Protein AF-A0A6G0ZCC1-F1 (afdb_monomer_lite)

Structure (mmCIF, N/CA/C/O backbone):
data_AF-A0A6G0ZCC1-F1
#
_entry.id   AF-A0A6G0ZCC1-F1
#
loop_
_atom_site.group_PDB
_atom_site.id
_atom_site.type_symbol
_atom_site.label_atom_id
_atom_site.label_alt_id
_atom_site.label_comp_id
_atom_site.label_asym_id
_atom_site.label_entity_id
_atom_site.label_seq_id
_atom_site.pdbx_PDB_ins_code
_atom_site.Cartn_x
_atom_site.Cartn_y
_atom_site.Cartn_z
_atom_site.occupancy
_atom_site.B_iso_or_equiv
_atom_site.auth_seq_id
_atom_site.auth_comp_id
_atom_site.auth_asym_id
_atom_site.auth_atom_id
_atom_site.pdbx_PDB_model_num
ATOM 1 N N . MET A 1 1 ? -29.326 -43.476 -14.432 1.00 36.69 1 MET A N 1
ATOM 2 C CA . MET A 1 1 ? -28.534 -44.103 -15.515 1.00 36.69 1 MET A CA 1
ATOM 3 C C . MET A 1 1 ? -27.722 -42.989 -16.166 1.00 36.69 1 MET A C 1
ATOM 5 O O . MET A 1 1 ? -28.328 -42.115 -16.756 1.00 36.69 1 MET A O 1
ATOM 9 N N . VAL A 1 2 ? -26.488 -42.733 -15.721 1.00 32.97 2 VAL A N 1
ATOM 10 C CA . VAL A 1 2 ? -25.221 -43.421 -16.076 1.00 32.97 2 VAL A CA 1
ATOM 11 C C . VAL A 1 2 ? -24.648 -42.893 -17.404 1.00 32.97 2 VAL A C 1
ATOM 13 O O . VAL A 1 2 ? -25.210 -43.202 -18.443 1.00 32.97 2 VAL A O 1
ATOM 16 N N . PHE A 1 3 ? -23.557 -42.111 -17.269 1.00 34.09 3 PHE A N 1
ATOM 17 C CA . PHE A 1 3 ? -22.310 -41.973 -18.068 1.00 34.09 3 PHE A CA 1
ATOM 18 C C . PHE A 1 3 ? -22.390 -41.938 -19.615 1.00 34.09 3 PHE A C 1
ATOM 20 O O . PHE A 1 3 ? -23.162 -42.658 -20.222 1.00 34.09 3 PHE A O 1
ATOM 27 N N . VAL A 1 4 ? -21.617 -41.126 -20.353 1.00 40.16 4 VAL A N 1
ATOM 28 C CA . VAL A 1 4 ? -20.136 -41.061 -20.490 1.00 40.16 4 VAL A CA 1
ATOM 29 C C . VAL A 1 4 ? -19.809 -39.694 -21.147 1.00 40.16 4 VAL A C 1
ATOM 31 O O . VAL A 1 4 ? -20.404 -39.369 -22.165 1.00 40.16 4 VAL A O 1
ATOM 34 N N . GLN A 1 5 ? -19.069 -38.735 -20.577 1.00 38.88 5 GLN A N 1
ATOM 35 C CA . GLN A 1 5 ? -17.639 -38.642 -20.228 1.00 38.88 5 GLN A CA 1
ATOM 36 C C . GLN A 1 5 ? -16.660 -38.629 -21.425 1.00 38.88 5 GLN A C 1
ATOM 38 O O . GLN A 1 5 ? -16.124 -39.655 -21.826 1.00 38.88 5 GLN A O 1
ATOM 43 N N . GLY A 1 6 ? -16.362 -37.429 -21.939 1.00 37.84 6 GLY A N 1
ATOM 44 C CA . GLY A 1 6 ? -15.179 -37.138 -22.757 1.00 37.84 6 GLY A CA 1
ATOM 45 C C . GLY A 1 6 ? -14.137 -36.386 -21.926 1.00 37.84 6 GLY A C 1
ATOM 46 O O . GLY A 1 6 ? -14.188 -35.165 -21.823 1.00 37.84 6 GLY A O 1
ATOM 47 N N . ASN A 1 7 ? -13.217 -37.119 -21.295 1.00 37.25 7 ASN A N 1
ATOM 48 C CA . ASN A 1 7 ? -12.121 -36.566 -20.497 1.00 37.25 7 ASN A CA 1
ATOM 49 C C . ASN A 1 7 ? -10.960 -36.108 -21.401 1.00 37.25 7 ASN A C 1
ATOM 51 O O . ASN A 1 7 ? -10.236 -36.948 -21.932 1.00 37.25 7 ASN A O 1
ATOM 55 N N . SER A 1 8 ? -10.684 -34.804 -21.477 1.00 40.94 8 SER A N 1
ATOM 56 C CA . SER A 1 8 ? -9.3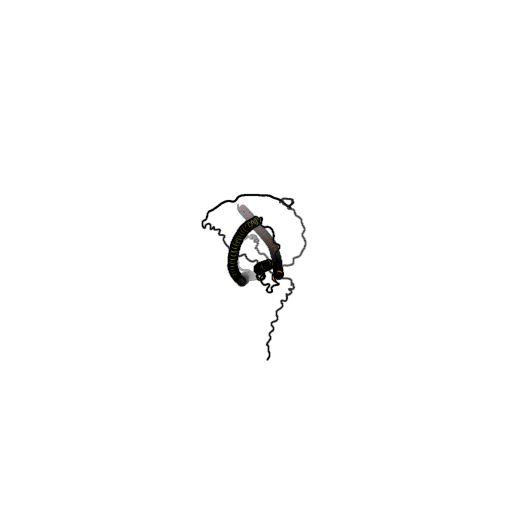43 -34.300 -21.808 1.00 40.94 8 SER A CA 1
ATOM 57 C C . SER A 1 8 ? -8.658 -33.836 -20.523 1.00 40.94 8 SER A C 1
ATOM 59 O O . SER A 1 8 ? -8.844 -32.714 -20.057 1.00 40.94 8 SER A O 1
ATOM 61 N N . VAL A 1 9 ? -7.890 -34.745 -19.924 1.00 36.66 9 VAL A N 1
ATOM 62 C CA . VAL A 1 9 ? -7.057 -34.499 -18.741 1.00 36.66 9 VAL A CA 1
ATOM 63 C C . VAL A 1 9 ? -5.915 -33.552 -19.122 1.00 36.66 9 VAL A C 1
ATOM 65 O O . VAL A 1 9 ? -4.957 -33.962 -19.778 1.00 36.66 9 VAL A O 1
ATOM 68 N N . ILE A 1 10 ? -5.990 -32.289 -18.699 1.00 43.06 10 ILE A N 1
ATOM 69 C CA . ILE A 1 10 ? -4.841 -31.377 -18.717 1.00 43.06 10 ILE A CA 1
ATOM 70 C C . ILE A 1 10 ? -3.945 -31.773 -17.543 1.00 43.06 10 ILE A C 1
ATOM 72 O O . ILE A 1 10 ? -4.284 -31.564 -16.380 1.00 43.06 10 ILE A O 1
ATOM 76 N N . ARG A 1 11 ? -2.803 -32.398 -17.842 1.00 43.38 11 ARG A N 1
ATOM 77 C CA . ARG A 1 11 ? -1.767 -32.673 -16.840 1.00 43.38 11 ARG A CA 1
ATOM 78 C C . ARG A 1 11 ? -1.099 -31.355 -16.420 1.00 43.38 11 ARG A C 1
ATOM 80 O O . ARG A 1 11 ? -0.776 -30.558 -17.303 1.00 43.38 11 ARG A O 1
ATOM 87 N N . PRO A 1 12 ? -0.813 -31.133 -15.126 1.00 39.22 12 PRO A N 1
ATOM 88 C CA . PRO A 1 12 ? 0.023 -30.017 -14.708 1.00 39.22 12 PRO A CA 1
ATOM 89 C C . PRO A 1 12 ? 1.445 -30.213 -15.252 1.00 39.22 12 PRO A C 1
ATOM 91 O O . PRO A 1 12 ? 2.075 -31.252 -15.050 1.00 39.22 12 PRO A O 1
ATOM 94 N N . VAL A 1 13 ? 1.939 -29.215 -15.985 1.00 39.09 13 VAL A N 1
ATOM 95 C CA . VAL A 1 13 ? 3.307 -29.185 -16.510 1.00 39.09 13 VAL A CA 1
ATOM 96 C C . VAL A 1 13 ? 4.256 -28.961 -15.336 1.00 39.09 13 VAL A C 1
ATOM 98 O O . VAL A 1 13 ? 4.352 -27.863 -14.795 1.00 39.09 13 VAL A O 1
ATOM 101 N N . ALA A 1 14 ? 4.950 -30.021 -14.926 1.00 37.03 14 ALA A N 1
ATOM 102 C CA . ALA A 1 14 ? 6.052 -29.926 -13.983 1.00 37.03 14 ALA A CA 1
ATOM 103 C C . ALA A 1 14 ? 7.188 -29.091 -14.598 1.00 37.03 14 ALA A C 1
ATOM 105 O O . ALA A 1 14 ? 7.682 -29.396 -15.688 1.00 37.03 14 ALA A O 1
ATOM 106 N N . PHE A 1 15 ? 7.615 -28.048 -13.885 1.00 35.62 15 PHE A N 1
ATOM 107 C CA . PHE A 1 15 ? 8.824 -27.294 -14.200 1.00 35.62 15 PHE A CA 1
ATOM 108 C C . PHE A 1 15 ? 10.036 -28.229 -14.115 1.00 35.62 15 PHE A C 1
ATOM 110 O O . PHE A 1 15 ? 10.403 -28.706 -13.043 1.00 35.62 15 PHE A O 1
ATOM 117 N N . LYS A 1 16 ? 10.664 -28.490 -15.260 1.00 42.44 16 LYS A N 1
ATOM 118 C CA . LYS A 1 16 ? 11.960 -29.164 -15.347 1.00 42.44 16 LYS A CA 1
ATOM 119 C C . LYS A 1 16 ? 13.035 -28.068 -15.356 1.00 42.44 16 LYS A C 1
ATOM 121 O O . LYS A 1 16 ? 13.034 -27.272 -16.295 1.00 42.44 16 LYS A O 1
ATOM 126 N N . PRO A 1 17 ? 13.941 -27.976 -14.366 1.00 37.34 17 PRO A N 1
ATOM 127 C CA . PRO A 1 17 ? 15.062 -27.054 -14.461 1.00 37.34 17 PRO A CA 1
ATOM 128 C C . PRO A 1 17 ? 15.995 -27.569 -15.559 1.00 37.34 17 PRO A C 1
ATOM 130 O O . PRO A 1 17 ? 16.597 -28.638 -15.448 1.00 37.34 17 PRO A O 1
ATOM 133 N N . GLY A 1 18 ? 16.063 -26.834 -16.667 1.00 34.03 18 GLY A N 1
ATOM 134 C CA . GLY A 1 18 ? 17.024 -27.096 -17.726 1.00 34.03 18 GLY A CA 1
ATOM 135 C C . GLY A 1 18 ? 18.437 -26.901 -17.189 1.00 34.03 18 GLY A C 1
ATOM 136 O O . GLY A 1 18 ? 18.835 -25.789 -16.857 1.00 34.03 18 GLY A O 1
ATOM 137 N N . SER A 1 19 ? 19.193 -27.993 -17.111 1.00 37.75 19 SER A N 1
ATOM 138 C CA . SER A 1 19 ? 20.644 -27.971 -16.951 1.00 37.75 19 SER A CA 1
ATOM 139 C C . SER A 1 19 ? 21.252 -27.272 -18.171 1.00 37.75 19 SER A C 1
ATOM 141 O O . SER A 1 19 ? 21.326 -27.846 -19.258 1.00 37.75 19 SER A O 1
ATOM 143 N N . MET A 1 20 ? 21.646 -26.007 -18.015 1.00 34.62 20 MET A N 1
ATOM 144 C CA . MET A 1 20 ? 22.460 -25.310 -19.008 1.00 34.62 20 MET A CA 1
ATOM 145 C C . MET A 1 20 ? 23.905 -25.761 -18.826 1.00 34.62 20 MET A C 1
ATOM 147 O O . MET A 1 20 ? 24.604 -25.344 -17.904 1.00 34.62 20 MET A O 1
ATOM 151 N N . ARG A 1 21 ? 24.332 -26.661 -19.715 1.00 35.47 21 ARG A N 1
ATOM 152 C CA . ARG A 1 21 ? 25.743 -26.946 -19.955 1.00 35.47 21 ARG A CA 1
ATOM 153 C C . ARG A 1 21 ? 26.418 -25.669 -20.447 1.00 35.47 21 ARG A C 1
ATOM 155 O O . ARG A 1 21 ? 25.948 -25.049 -21.398 1.00 35.47 21 ARG A O 1
ATOM 162 N N . PHE A 1 22 ? 27.522 -25.314 -19.802 1.00 36.75 22 PHE A N 1
ATOM 163 C CA . PHE A 1 22 ? 28.478 -24.348 -20.317 1.00 36.75 22 PHE A CA 1
ATOM 164 C C . PHE A 1 22 ? 29.016 -24.851 -21.659 1.00 36.75 22 PHE A C 1
ATOM 166 O O . PHE A 1 22 ? 29.606 -25.929 -21.727 1.00 36.75 22 PHE A O 1
ATOM 173 N N . THR A 1 23 ? 28.823 -24.064 -22.713 1.00 35.59 23 THR A N 1
ATOM 174 C CA . THR A 1 23 ? 29.681 -24.113 -23.894 1.00 35.59 23 THR A CA 1
ATOM 175 C C . THR A 1 23 ? 30.384 -22.778 -24.022 1.00 35.59 23 THR A C 1
ATOM 177 O O . THR A 1 23 ? 29.764 -21.716 -24.005 1.00 35.59 23 THR A O 1
ATOM 180 N N . ASP A 1 24 ? 31.694 -22.918 -24.085 1.00 40.53 24 ASP A N 1
ATOM 181 C CA . ASP A 1 24 ? 32.744 -21.938 -24.253 1.00 40.53 24 ASP A CA 1
ATOM 182 C C . ASP A 1 24 ? 32.599 -21.112 -25.548 1.00 40.53 24 ASP A C 1
ATOM 184 O O . ASP A 1 24 ? 32.049 -21.589 -26.542 1.00 40.53 24 ASP A O 1
ATOM 188 N N . ASN A 1 25 ? 33.167 -19.905 -25.518 1.00 41.53 25 ASN A N 1
ATOM 189 C CA . ASN A 1 25 ? 33.397 -18.953 -26.616 1.00 41.53 25 ASN A CA 1
ATOM 190 C C . ASN A 1 25 ? 32.228 -18.085 -27.126 1.00 41.53 25 ASN A C 1
ATOM 192 O O . ASN A 1 25 ? 31.364 -18.510 -27.890 1.00 41.53 25 ASN A O 1
ATOM 196 N N . GLY A 1 26 ? 32.306 -16.783 -26.814 1.00 34.66 26 GLY A N 1
ATOM 197 C CA . GLY A 1 26 ? 31.593 -15.735 -27.549 1.00 34.66 26 GLY A CA 1
ATOM 198 C C . GLY A 1 26 ? 31.376 -14.454 -26.749 1.00 34.66 26 GLY A C 1
ATOM 199 O O . GLY A 1 26 ? 30.344 -14.288 -26.103 1.00 34.66 26 GLY A O 1
ATOM 200 N N . GLU A 1 27 ? 32.332 -13.529 -26.825 1.00 42.31 27 GLU A N 1
ATOM 201 C CA . GLU A 1 27 ? 32.237 -12.174 -26.281 1.00 42.31 27 GLU A CA 1
ATOM 202 C C . GLU A 1 27 ? 30.943 -11.467 -26.730 1.00 42.31 27 GLU A C 1
ATOM 204 O O . GLU A 1 27 ? 30.694 -11.261 -27.920 1.00 42.31 27 GLU A O 1
ATOM 209 N N . ARG A 1 28 ? 30.113 -11.039 -25.772 1.00 36.00 28 ARG A N 1
ATOM 210 C CA . ARG A 1 28 ? 29.066 -10.035 -26.000 1.00 36.00 28 ARG A CA 1
ATOM 211 C C . ARG A 1 28 ? 29.305 -8.851 -25.080 1.00 36.00 28 ARG A C 1
ATOM 213 O O . ARG A 1 28 ? 29.032 -8.908 -23.885 1.00 36.00 28 ARG A O 1
ATOM 220 N N . TYR A 1 29 ? 29.788 -7.766 -25.676 1.00 40.59 29 TYR A N 1
ATOM 221 C CA . TYR A 1 29 ? 29.798 -6.436 -25.081 1.00 40.59 29 TYR A CA 1
ATOM 222 C C . TYR A 1 29 ? 28.365 -6.021 -24.718 1.00 40.59 29 TYR A C 1
ATOM 224 O O . TYR A 1 29 ? 27.527 -5.785 -25.590 1.00 40.59 29 TYR A O 1
ATOM 232 N N . GLY A 1 30 ? 28.087 -5.965 -23.416 1.00 37.31 30 GLY A N 1
ATOM 233 C CA . GLY A 1 30 ? 26.862 -5.406 -22.860 1.00 37.31 30 GLY A CA 1
ATOM 234 C C . GLY A 1 30 ? 26.875 -3.884 -22.968 1.00 37.31 30 GLY A C 1
ATOM 235 O O . GLY A 1 30 ? 27.805 -3.222 -22.512 1.00 37.31 30 GLY A O 1
ATOM 236 N N . SER A 1 31 ? 25.839 -3.345 -23.600 1.00 36.84 31 SER A N 1
ATOM 237 C CA . SER A 1 31 ? 25.557 -1.918 -23.687 1.00 36.84 31 SER A CA 1
ATOM 238 C C . SER A 1 31 ? 25.268 -1.337 -22.300 1.00 36.84 31 SER A C 1
ATOM 240 O O . SER A 1 31 ? 24.482 -1.886 -21.531 1.00 36.84 31 SER A O 1
ATOM 242 N N . THR A 1 32 ? 25.902 -0.210 -21.995 1.00 44.66 32 THR A N 1
ATOM 243 C CA . THR A 1 32 ? 25.589 0.663 -20.860 1.00 44.66 32 THR A CA 1
ATOM 244 C C . THR A 1 32 ? 24.173 1.243 -20.997 1.00 44.66 32 THR A C 1
ATOM 246 O O . THR A 1 32 ? 23.803 1.659 -22.098 1.00 44.66 32 THR A O 1
ATOM 249 N N . PRO A 1 33 ? 23.367 1.340 -19.921 1.00 42.78 33 PRO A N 1
ATOM 250 C CA . PRO A 1 33 ? 22.161 2.148 -19.951 1.00 42.78 33 PRO A CA 1
ATOM 251 C C . PRO A 1 33 ? 22.512 3.615 -19.669 1.00 42.78 33 PRO A C 1
ATOM 253 O O . PRO A 1 33 ? 23.200 3.952 -18.706 1.00 42.78 33 PRO A O 1
ATOM 256 N N . ILE A 1 34 ? 22.037 4.480 -20.559 1.00 36.16 34 ILE A N 1
ATOM 257 C CA . ILE A 1 34 ? 22.108 5.939 -20.492 1.00 36.16 34 ILE A CA 1
ATOM 258 C C . ILE A 1 34 ? 21.170 6.418 -19.373 1.00 36.16 34 ILE A C 1
ATOM 260 O O . ILE A 1 34 ? 19.971 6.154 -19.424 1.00 36.16 34 ILE A O 1
ATOM 264 N N . LEU A 1 35 ? 21.704 7.141 -18.381 1.00 34.25 35 LEU A N 1
ATOM 265 C CA . LEU A 1 35 ? 20.899 7.878 -17.406 1.00 34.25 35 LEU A CA 1
ATOM 266 C C . LEU A 1 35 ? 20.142 9.007 -18.118 1.00 34.25 35 LEU A C 1
ATOM 268 O O . LEU A 1 35 ? 20.739 9.993 -18.555 1.00 34.25 35 LEU A O 1
ATOM 272 N N . ALA A 1 36 ? 18.818 8.891 -18.189 1.00 35.12 36 ALA A N 1
ATOM 273 C CA . ALA A 1 36 ? 17.953 10.025 -18.464 1.00 35.12 36 ALA A CA 1
ATOM 274 C C . ALA A 1 36 ? 17.905 10.933 -17.222 1.00 35.12 36 ALA A C 1
ATOM 276 O O . ALA A 1 36 ? 17.510 10.518 -16.133 1.00 35.12 36 ALA A O 1
ATOM 277 N N . ARG A 1 37 ? 18.324 12.189 -17.399 1.00 36.38 37 ARG A N 1
ATOM 278 C CA . ARG A 1 37 ? 18.086 13.293 -16.464 1.00 36.38 37 ARG A CA 1
ATOM 279 C C . ARG A 1 37 ? 16.576 13.501 -16.302 1.00 36.38 37 ARG A C 1
ATOM 281 O O . ARG A 1 37 ? 15.920 13.880 -17.268 1.00 36.38 37 ARG A O 1
ATOM 288 N N . SER A 1 38 ? 16.057 13.338 -15.087 1.00 29.05 38 SER A N 1
ATOM 289 C CA . SER A 1 38 ? 14.797 13.961 -14.674 1.00 29.05 38 SER A CA 1
ATOM 290 C C . SER A 1 38 ? 15.121 15.123 -13.743 1.00 29.05 38 SER A C 1
ATOM 292 O O . SER A 1 38 ? 15.671 14.951 -12.656 1.00 29.05 38 SER A O 1
ATOM 294 N N . SER A 1 39 ? 14.840 16.323 -14.232 1.00 40.25 39 SER A N 1
ATOM 295 C CA . SER A 1 39 ? 14.983 17.585 -13.524 1.00 40.25 39 SER A CA 1
ATOM 296 C C . SER A 1 39 ? 13.724 17.806 -12.684 1.00 40.25 39 SER A C 1
ATOM 298 O O . SER A 1 39 ? 12.726 18.280 -13.220 1.00 40.25 39 SER A O 1
ATOM 300 N N . HIS A 1 40 ? 13.752 17.512 -11.382 1.00 36.31 40 HIS A N 1
ATOM 301 C CA . HIS A 1 40 ? 12.754 18.056 -10.458 1.00 36.31 40 HIS A CA 1
ATOM 302 C C . HIS A 1 40 ? 13.412 19.001 -9.455 1.00 36.31 40 HIS A C 1
ATOM 304 O O . HIS A 1 40 ? 14.299 18.657 -8.681 1.00 36.31 40 HIS A O 1
ATOM 310 N N . ARG A 1 41 ? 12.981 20.249 -9.594 1.00 35.94 41 ARG A N 1
ATOM 311 C CA . ARG A 1 41 ? 13.422 21.472 -8.943 1.00 35.94 41 ARG A CA 1
ATOM 312 C C . ARG A 1 41 ? 12.873 21.501 -7.514 1.00 35.94 41 ARG A C 1
ATOM 314 O O . ARG A 1 41 ? 11.674 21.323 -7.321 1.00 35.94 41 ARG A O 1
ATOM 321 N N . HIS A 1 42 ? 13.739 21.752 -6.538 1.00 35.53 42 HIS A N 1
ATOM 322 C CA . HIS A 1 42 ? 13.348 22.067 -5.167 1.00 35.53 42 HIS A CA 1
ATOM 323 C C . HIS A 1 42 ? 12.593 23.403 -5.134 1.00 35.53 42 HIS A C 1
ATOM 325 O O . HIS A 1 42 ? 13.093 24.404 -5.651 1.00 35.53 42 HIS A O 1
ATOM 331 N N . LEU A 1 43 ? 11.420 23.429 -4.503 1.00 34.66 43 LEU A N 1
ATOM 332 C CA . LEU A 1 43 ? 10.793 24.654 -4.017 1.00 34.66 43 LEU A CA 1
ATOM 333 C C . LEU A 1 43 ? 10.480 24.470 -2.533 1.00 34.66 43 LEU A C 1
ATOM 335 O O . LEU A 1 43 ? 9.645 23.659 -2.148 1.00 34.66 43 LEU A O 1
ATOM 339 N N . TYR A 1 44 ? 11.224 25.218 -1.724 1.00 35.81 44 TYR A N 1
ATOM 340 C CA . TYR A 1 44 ? 10.915 25.547 -0.341 1.00 35.81 44 TYR A CA 1
ATOM 341 C C . TYR A 1 44 ? 9.877 26.681 -0.350 1.00 35.81 44 TYR A C 1
ATOM 343 O O . TYR A 1 44 ? 10.037 27.652 -1.088 1.00 35.81 44 TYR A O 1
ATOM 351 N N . GLY A 1 45 ? 8.846 26.571 0.481 1.00 28.89 45 GLY A N 1
ATOM 352 C CA . GLY A 1 45 ? 7.846 27.610 0.748 1.00 28.89 45 GLY A CA 1
ATOM 353 C C . GLY A 1 45 ? 6.870 27.047 1.777 1.00 28.89 45 GLY A C 1
ATOM 354 O O . GLY A 1 45 ? 6.045 26.214 1.440 1.00 28.89 45 GLY A O 1
ATOM 355 N N . SER A 1 46 ? 7.144 27.206 3.070 1.00 30.56 46 SER A N 1
ATOM 356 C CA . SER A 1 46 ? 6.710 28.351 3.881 1.00 30.56 46 SER A CA 1
ATOM 357 C C . SER A 1 46 ? 5.199 28.564 3.814 1.00 30.56 46 SER A C 1
ATOM 359 O O . SER A 1 46 ? 4.703 29.277 2.946 1.00 30.56 46 SER A O 1
ATOM 361 N N . THR A 1 47 ? 4.485 27.982 4.774 1.00 32.06 47 THR A N 1
ATOM 362 C CA . THR A 1 47 ? 3.185 28.485 5.218 1.00 32.06 47 THR A CA 1
ATOM 363 C C . THR A 1 47 ? 3.195 28.496 6.736 1.00 32.06 47 THR A C 1
ATOM 365 O O . THR A 1 47 ? 3.171 27.446 7.376 1.00 32.06 47 THR A O 1
ATOM 368 N N . ASN A 1 48 ? 3.271 29.703 7.282 1.00 32.66 48 ASN A N 1
ATOM 369 C CA . ASN A 1 48 ? 2.973 30.001 8.668 1.00 32.66 48 ASN A CA 1
ATOM 370 C C . ASN A 1 48 ? 1.579 30.648 8.722 1.00 32.66 48 ASN A C 1
ATOM 372 O O . ASN A 1 48 ? 1.224 31.416 7.832 1.00 32.66 48 ASN A O 1
ATOM 376 N N . GLU A 1 49 ? 0.885 30.356 9.822 1.00 31.75 49 GLU A N 1
ATOM 377 C CA . GLU A 1 49 ? -0.283 31.038 10.401 1.00 31.75 49 GLU A CA 1
ATOM 378 C C . GLU A 1 49 ? -1.704 30.646 9.952 1.00 31.75 49 GLU A C 1
ATOM 380 O O . GLU A 1 49 ? -2.241 31.103 8.948 1.00 31.75 49 GLU A O 1
ATOM 385 N N . LEU A 1 50 ? -2.376 29.920 10.856 1.00 33.88 50 LEU A N 1
ATOM 386 C CA . LEU A 1 50 ? -3.700 30.303 11.346 1.00 33.88 50 LEU A CA 1
ATOM 387 C C . LEU A 1 50 ? -3.644 30.491 12.873 1.00 33.88 50 LEU A C 1
ATOM 389 O O . LEU A 1 50 ? -2.816 29.910 13.571 1.00 33.88 50 LEU A O 1
ATOM 393 N N . HIS A 1 51 ? -4.496 31.394 13.337 1.00 32.25 51 HIS A N 1
ATOM 394 C CA . HIS A 1 51 ? -4.388 32.213 14.538 1.00 32.25 51 HIS A CA 1
ATOM 395 C C . HIS A 1 51 ? -5.030 31.573 15.793 1.00 32.25 51 HIS A C 1
ATOM 397 O O . HIS A 1 51 ? -6.002 30.832 15.693 1.00 32.25 51 HIS A O 1
ATOM 403 N N . HIS A 1 52 ? -4.534 32.004 16.963 1.00 31.36 52 HIS A N 1
ATOM 404 C CA . HIS A 1 52 ? -5.174 32.046 18.294 1.00 31.36 52 HIS A CA 1
ATOM 405 C C . HIS A 1 52 ? -5.424 30.749 19.098 1.00 31.36 52 HIS A C 1
ATOM 407 O O . HIS A 1 52 ? -6.374 30.017 18.860 1.00 31.36 52 HIS A O 1
ATOM 413 N N . GLN A 1 53 ? -4.742 30.607 20.244 1.00 29.83 53 GLN A N 1
ATOM 414 C CA . GLN A 1 53 ? -5.262 31.105 21.532 1.00 29.83 53 GLN A CA 1
ATOM 415 C C . GLN A 1 53 ? -4.225 30.986 22.661 1.00 29.83 53 GLN A C 1
ATOM 417 O O . GLN A 1 53 ? -3.507 30.003 22.811 1.00 29.83 53 GLN A O 1
ATOM 422 N N . SER A 1 54 ? -4.160 32.047 23.460 1.00 30.98 54 SER A N 1
ATOM 423 C CA . SER A 1 54 ? -3.352 32.197 24.664 1.00 30.98 54 SER A CA 1
ATOM 424 C C . SER A 1 54 ? -3.814 31.289 25.809 1.00 30.98 54 SER A C 1
ATOM 426 O O . SER A 1 54 ? -5.011 31.260 26.090 1.00 30.98 54 SER A O 1
ATOM 428 N N . LYS A 1 55 ? -2.867 30.706 26.558 1.00 32.62 55 LYS A N 1
ATOM 429 C CA . LYS A 1 55 ? -2.687 30.870 28.023 1.00 32.62 55 LYS A CA 1
ATOM 430 C C . LYS A 1 55 ? -1.648 29.860 28.554 1.00 32.62 55 LYS A C 1
ATOM 432 O O . LYS A 1 55 ? -1.806 28.655 28.429 1.00 32.62 55 LYS A O 1
ATOM 437 N N . LYS A 1 56 ? -0.579 30.389 29.157 1.00 31.02 56 LYS A N 1
ATOM 438 C CA . LYS A 1 56 ? 0.289 29.739 30.172 1.00 31.02 56 LYS A CA 1
ATOM 439 C C . LYS A 1 56 ? -0.475 29.710 31.529 1.00 31.02 56 LYS A C 1
ATOM 441 O O . LYS A 1 56 ? -1.444 30.473 31.598 1.00 31.02 56 LYS A O 1
ATOM 446 N N . PRO A 1 57 ? -0.076 28.975 32.609 1.00 44.81 57 PRO A N 1
ATOM 447 C CA . PRO A 1 57 ? 1.320 28.765 33.048 1.00 44.81 57 PRO A CA 1
ATOM 448 C C . PRO A 1 57 ? 1.709 27.470 33.826 1.00 44.81 57 PRO A C 1
ATOM 450 O O . PRO A 1 57 ? 0.876 26.725 34.314 1.00 44.81 57 PRO A O 1
ATOM 453 N N . ASN A 1 58 ? 3.037 27.296 33.958 1.00 32.44 58 ASN A N 1
ATOM 454 C CA . ASN A 1 58 ? 3.851 26.756 35.072 1.00 32.44 58 ASN A CA 1
ATOM 455 C C . ASN A 1 58 ? 3.473 25.473 35.848 1.00 32.44 58 ASN A C 1
ATOM 457 O O . ASN A 1 58 ? 2.519 25.488 36.610 1.00 32.44 58 ASN A O 1
ATOM 461 N N . MET A 1 59 ? 4.414 24.512 35.872 1.00 34.66 59 MET A N 1
ATOM 462 C CA . MET A 1 59 ? 4.887 23.731 37.046 1.00 34.66 59 MET A CA 1
ATOM 463 C C . MET A 1 59 ? 6.339 23.272 36.744 1.00 34.66 59 MET A C 1
ATOM 465 O O . MET A 1 59 ? 6.566 22.608 35.741 1.00 34.66 59 MET A O 1
ATOM 469 N N . ILE A 1 60 ? 7.378 23.916 37.291 1.00 32.72 60 ILE A N 1
ATOM 470 C CA . ILE A 1 60 ? 8.171 23.572 38.498 1.00 32.72 60 ILE A CA 1
ATOM 471 C C . ILE A 1 60 ? 8.869 22.188 38.468 1.00 32.72 60 ILE A C 1
ATOM 473 O O . ILE A 1 60 ? 8.264 21.170 38.761 1.00 32.72 60 ILE A O 1
ATOM 477 N N . SER A 1 61 ? 10.178 22.247 38.180 1.00 28.95 61 SER A N 1
ATOM 478 C CA . SER A 1 61 ? 11.346 21.742 38.942 1.00 28.95 61 SER A CA 1
ATOM 479 C C . SER A 1 61 ? 11.498 20.275 39.389 1.00 28.95 61 SER A C 1
ATOM 481 O O . SER A 1 61 ? 10.636 19.696 40.040 1.00 28.95 61 SER A O 1
ATOM 483 N N . SER A 1 62 ? 12.776 19.863 39.296 1.00 29.36 62 SER A N 1
ATOM 484 C CA . SER A 1 62 ? 13.504 18.850 40.093 1.00 29.36 62 SER A CA 1
ATOM 485 C C . SER A 1 62 ? 13.479 17.435 39.505 1.00 29.36 62 SER A C 1
ATOM 487 O O . SER A 1 62 ? 12.443 16.949 39.095 1.00 29.36 62 SER A O 1
ATOM 489 N N . GLY A 1 63 ? 14.562 16.672 39.435 1.00 29.50 63 GLY A N 1
ATOM 490 C CA . GLY A 1 63 ? 15.918 16.823 39.938 1.00 29.50 63 GLY A CA 1
ATOM 491 C C . GLY A 1 63 ? 16.638 15.492 39.691 1.00 29.50 63 GLY A C 1
ATOM 492 O O . GLY A 1 63 ? 16.056 14.419 39.804 1.00 29.50 63 GLY A O 1
ATOM 493 N N . THR A 1 64 ? 17.889 15.603 39.277 1.00 33.00 64 THR A N 1
ATOM 494 C CA . THR A 1 64 ? 18.898 14.577 38.998 1.00 33.00 64 THR A CA 1
ATOM 495 C C . THR A 1 64 ? 19.100 13.595 40.159 1.00 33.00 64 THR A C 1
ATOM 497 O O . THR A 1 64 ? 19.069 14.058 41.288 1.00 33.00 64 THR A O 1
ATOM 500 N N . LEU A 1 65 ? 19.408 12.309 39.896 1.00 36.53 65 LEU A N 1
ATOM 501 C CA . LEU A 1 65 ? 20.465 11.507 40.565 1.00 36.53 65 LEU A CA 1
ATOM 502 C C . LEU A 1 65 ? 20.631 10.102 39.916 1.00 36.53 65 LEU A C 1
ATOM 504 O O . LEU A 1 65 ? 19.909 9.161 40.209 1.00 36.53 65 LEU A O 1
ATOM 508 N N . ASP A 1 66 ? 21.583 10.028 38.984 1.00 32.66 66 ASP A N 1
ATOM 509 C CA . ASP A 1 66 ? 22.773 9.153 38.903 1.00 32.66 66 ASP A CA 1
ATOM 510 C C . ASP A 1 66 ? 22.841 7.653 39.323 1.00 32.66 66 ASP A C 1
ATOM 512 O O . ASP A 1 66 ? 22.364 7.238 40.376 1.00 32.66 66 ASP A O 1
ATOM 516 N N . ARG A 1 67 ? 23.722 6.947 38.567 1.00 35.25 67 ARG A N 1
ATOM 517 C CA . ARG A 1 67 ? 24.418 5.634 38.756 1.00 35.25 67 ARG A CA 1
ATOM 518 C C . ARG A 1 67 ? 23.610 4.348 38.507 1.00 35.25 67 ARG A C 1
ATOM 520 O O . ARG A 1 67 ? 22.559 4.159 39.086 1.00 35.25 67 ARG A O 1
ATOM 527 N N . LYS A 1 68 ? 24.080 3.321 37.774 1.00 30.97 68 LYS A N 1
ATOM 528 C CA . LYS A 1 68 ? 25.432 2.763 37.475 1.00 30.97 68 LYS A CA 1
ATOM 529 C C . LYS A 1 68 ? 25.162 1.550 36.522 1.00 30.97 68 LYS A C 1
ATOM 531 O O . LYS A 1 68 ? 24.167 0.880 36.747 1.00 30.97 68 LYS A O 1
ATOM 536 N N . LEU A 1 69 ? 25.867 1.210 35.431 1.00 32.72 69 LEU A N 1
ATOM 537 C CA . LEU A 1 69 ? 27.203 0.588 35.271 1.00 32.72 69 LEU A CA 1
ATOM 538 C C . LEU A 1 69 ? 27.491 0.477 33.746 1.00 32.72 69 LEU A C 1
ATOM 540 O O . LEU A 1 69 ? 26.664 -0.033 33.005 1.00 32.72 69 LEU A O 1
ATOM 544 N N . ARG A 1 70 ? 28.557 1.103 33.227 1.00 35.16 70 ARG A N 1
ATOM 545 C CA . ARG A 1 70 ? 29.840 0.492 32.788 1.00 35.16 70 ARG A CA 1
ATOM 546 C C . ARG A 1 70 ? 29.762 -0.627 31.726 1.00 35.16 70 ARG A C 1
ATOM 548 O O . ARG A 1 70 ? 29.534 -1.771 32.083 1.00 35.16 70 ARG A O 1
ATOM 555 N N . SER A 1 71 ? 30.243 -0.332 30.511 1.00 29.62 71 SER A N 1
ATOM 556 C CA . SER A 1 71 ? 31.576 -0.789 30.061 1.00 29.62 71 SER A CA 1
ATOM 557 C C . SER A 1 71 ? 32.008 -0.096 28.758 1.00 29.62 71 SER A C 1
ATOM 559 O O . SER A 1 71 ? 31.469 -0.374 27.691 1.00 29.62 71 SER A O 1
ATOM 561 N N . ALA A 1 72 ? 33.018 0.767 28.834 1.00 31.42 72 ALA A N 1
ATOM 562 C CA . ALA A 1 72 ? 33.879 1.101 27.705 1.00 31.42 72 ALA A CA 1
ATOM 563 C C . ALA A 1 72 ? 35.256 1.467 28.266 1.00 31.42 72 ALA A C 1
ATOM 565 O O . ALA A 1 72 ? 35.363 2.301 29.164 1.00 31.42 72 ALA A O 1
ATOM 566 N N . SER A 1 73 ? 36.277 0.792 27.757 1.00 33.03 73 SER A N 1
ATOM 567 C CA . SER A 1 73 ? 37.696 1.056 27.982 1.00 33.03 73 SER A CA 1
ATOM 568 C C . SER A 1 73 ? 38.462 0.643 26.711 1.00 33.03 73 SER A C 1
ATOM 570 O O . SER A 1 73 ? 37.935 -0.155 25.936 1.00 33.03 73 SER A O 1
ATOM 572 N N . PRO A 1 74 ? 39.643 1.232 26.450 1.00 55.34 74 PRO A N 1
ATOM 573 C CA . PRO A 1 74 ? 39.836 2.098 25.281 1.00 55.34 74 PRO A CA 1
ATOM 574 C C . PRO A 1 74 ? 41.147 1.797 24.511 1.00 55.34 74 PRO A C 1
ATOM 576 O O . PRO A 1 74 ? 41.795 0.791 24.775 1.00 55.34 74 PRO A O 1
ATOM 579 N N . MET A 1 75 ? 41.557 2.755 23.655 1.00 33.69 75 MET A N 1
ATOM 580 C CA . MET A 1 75 ? 42.935 3.026 23.174 1.00 33.69 75 MET A CA 1
ATOM 581 C C . MET A 1 75 ? 43.408 2.189 21.952 1.00 33.69 75 MET A C 1
ATOM 583 O O . MET A 1 75 ? 43.076 1.021 21.853 1.00 33.69 75 MET A O 1
ATOM 587 N N . VAL A 1 76 ? 44.179 2.675 20.958 1.00 32.75 76 VAL A N 1
ATOM 588 C CA . VAL A 1 76 ? 44.948 3.928 20.754 1.00 32.75 76 VAL A CA 1
ATOM 589 C C . VAL A 1 76 ? 45.575 3.933 19.337 1.00 32.75 76 VAL A C 1
ATOM 591 O O . VAL A 1 76 ? 46.014 2.881 18.893 1.00 32.75 76 VAL A O 1
ATOM 594 N N . MET A 1 77 ? 45.659 5.130 18.721 1.00 32.09 77 MET A N 1
ATOM 595 C CA . MET A 1 77 ? 46.723 5.683 17.828 1.00 32.09 77 MET A CA 1
ATOM 596 C C . MET A 1 77 ? 47.017 4.997 16.465 1.00 32.09 77 MET A C 1
ATOM 598 O O . MET A 1 77 ? 46.869 3.799 16.315 1.00 32.09 77 MET A O 1
ATOM 602 N N . SER A 1 78 ? 47.452 5.663 15.385 1.00 29.78 78 SER A N 1
ATOM 603 C CA . SER A 1 78 ? 48.047 6.996 15.183 1.00 29.78 78 SER A CA 1
ATOM 604 C C . SER A 1 78 ? 48.047 7.385 13.689 1.00 29.78 78 SER A C 1
ATOM 606 O O . SER A 1 78 ? 47.948 6.553 12.794 1.00 29.78 78 SER A O 1
ATOM 608 N N . SER A 1 79 ? 48.208 8.689 13.491 1.00 31.83 79 SER A N 1
ATOM 609 C CA . SER A 1 79 ? 48.412 9.553 12.318 1.00 31.83 79 SER A CA 1
ATOM 610 C C . SER A 1 79 ? 49.490 9.194 11.261 1.00 31.83 79 SER A C 1
ATOM 612 O O . SER A 1 79 ? 50.590 8.804 11.633 1.00 31.83 79 SER A O 1
ATOM 614 N N . LEU A 1 80 ? 49.137 9.423 9.972 1.00 34.41 80 LEU A N 1
ATOM 615 C CA . LEU A 1 80 ? 49.773 10.169 8.829 1.00 34.41 80 LEU A CA 1
ATOM 616 C C . LEU A 1 80 ? 51.274 10.598 8.885 1.00 34.41 80 LEU A C 1
ATOM 618 O O . LEU A 1 80 ? 51.796 10.726 9.986 1.00 34.41 80 LEU A O 1
ATOM 622 N N . PRO A 1 81 ? 51.912 11.123 7.794 1.00 61.84 81 PRO A N 1
ATOM 623 C CA . PRO A 1 81 ? 51.801 10.945 6.317 1.00 61.84 81 PRO A CA 1
ATOM 624 C C . PRO A 1 81 ? 53.197 10.813 5.610 1.00 61.84 81 PRO A C 1
ATOM 626 O O . PRO A 1 81 ? 54.213 10.936 6.278 1.00 61.84 81 PRO A O 1
ATOM 629 N N . ALA A 1 82 ? 53.282 10.647 4.270 1.00 30.39 82 ALA A N 1
ATOM 630 C CA . ALA A 1 82 ? 54.303 11.304 3.403 1.00 30.39 82 ALA A CA 1
ATOM 631 C C . ALA A 1 82 ? 54.263 10.868 1.920 1.00 30.39 82 ALA A C 1
ATOM 633 O O . ALA A 1 82 ? 54.242 9.685 1.591 1.00 30.39 82 ALA A O 1
ATOM 634 N N . GLN A 1 83 ? 54.343 11.867 1.035 1.00 41.72 83 GLN A N 1
ATOM 635 C CA . GLN A 1 83 ? 54.856 11.770 -0.333 1.00 41.72 83 GLN A CA 1
ATOM 636 C C . GLN A 1 83 ? 56.390 11.700 -0.295 1.00 41.72 83 GLN A C 1
ATOM 638 O O . GLN A 1 83 ? 56.978 12.508 0.413 1.00 41.72 83 GLN A O 1
ATOM 643 N N . THR A 1 84 ? 57.026 10.870 -1.127 1.00 29.84 84 THR A N 1
ATOM 644 C CA . THR A 1 84 ? 58.266 11.221 -1.846 1.00 29.84 84 THR A CA 1
ATOM 645 C C . THR A 1 84 ? 58.483 10.307 -3.053 1.00 29.84 84 THR A C 1
ATOM 647 O O . THR A 1 84 ? 58.097 9.143 -3.102 1.00 29.84 84 THR A O 1
ATOM 650 N N . SER A 1 85 ? 59.094 10.923 -4.054 1.00 32.53 85 SER A N 1
ATOM 651 C CA . SER A 1 85 ? 59.616 10.415 -5.314 1.00 32.53 85 SER A CA 1
ATOM 652 C C . SER A 1 85 ? 60.689 9.329 -5.191 1.00 32.53 85 SER A C 1
ATOM 654 O O . SER A 1 85 ? 61.619 9.481 -4.400 1.00 32.53 85 SER A O 1
ATOM 656 N N . CYS A 1 86 ? 60.708 8.385 -6.134 1.00 30.45 86 CYS A N 1
ATOM 657 C CA . CYS A 1 86 ? 61.944 7.729 -6.568 1.00 30.45 86 CYS A CA 1
ATOM 658 C C . CYS A 1 86 ? 61.841 7.219 -8.019 1.00 30.45 86 CYS A C 1
ATOM 660 O O . CYS A 1 86 ? 60.959 6.447 -8.384 1.00 30.45 86 CYS A O 1
ATOM 662 N N . LYS A 1 87 ? 62.778 7.686 -8.856 1.00 32.84 87 LYS A N 1
ATOM 663 C CA . LYS A 1 87 ? 63.160 7.109 -10.151 1.00 32.84 87 LYS A CA 1
ATOM 664 C C . LYS A 1 87 ? 64.413 6.259 -9.918 1.00 32.84 87 LYS A C 1
ATOM 666 O O . LYS A 1 87 ? 65.389 6.827 -9.441 1.00 32.84 87 LYS A O 1
ATOM 671 N N . PHE A 1 88 ? 64.441 4.995 -10.349 1.00 26.11 88 PHE A N 1
ATOM 672 C CA . PHE A 1 88 ? 65.605 4.393 -11.025 1.00 26.11 88 PHE A CA 1
ATOM 673 C C . PHE A 1 88 ? 65.235 3.076 -11.737 1.00 26.11 88 PHE A C 1
ATOM 675 O O . PHE A 1 88 ? 64.285 2.404 -11.350 1.00 26.11 88 PHE A O 1
ATOM 682 N N . ARG A 1 89 ? 65.964 2.779 -12.823 1.00 31.95 89 ARG A N 1
ATOM 683 C CA . ARG A 1 89 ? 65.758 1.719 -13.832 1.00 31.95 89 ARG A CA 1
ATOM 684 C C . ARG A 1 89 ? 66.539 0.428 -13.541 1.00 31.95 89 ARG A C 1
ATOM 686 O O . ARG A 1 89 ? 67.553 0.501 -12.860 1.00 31.95 89 ARG A O 1
ATOM 693 N N . LEU A 1 90 ? 66.130 -0.621 -14.277 1.00 29.31 90 LEU A N 1
ATOM 694 C CA . LEU A 1 90 ? 66.816 -1.783 -14.910 1.00 29.31 90 LEU A CA 1
ATOM 695 C C . LEU A 1 90 ? 66.154 -3.090 -14.434 1.00 29.31 90 LEU A C 1
ATOM 697 O O . LEU A 1 90 ? 65.983 -3.256 -13.240 1.00 29.31 90 LEU A O 1
ATOM 701 N N . GLY A 1 91 ? 65.751 -4.058 -15.258 1.00 25.59 91 GLY A N 1
ATOM 702 C CA . GLY A 1 91 ? 65.854 -4.300 -16.696 1.00 25.59 91 GLY A CA 1
ATOM 703 C C . GLY A 1 91 ? 65.238 -5.682 -17.020 1.00 25.59 91 GLY A C 1
ATOM 704 O O . GLY A 1 91 ? 64.696 -6.325 -16.128 1.00 25.59 91 GLY A O 1
ATOM 705 N N . GLN A 1 92 ? 65.399 -6.105 -18.279 1.00 29.67 92 GLN A N 1
ATOM 706 C CA . GLN A 1 92 ? 65.168 -7.441 -18.871 1.00 29.67 92 GLN A CA 1
ATOM 707 C C . GLN A 1 92 ? 63.769 -7.825 -19.404 1.00 29.67 92 GLN A C 1
ATOM 709 O O . GLN A 1 92 ? 62.853 -8.210 -18.684 1.00 29.67 92 GLN A O 1
ATOM 714 N N . GLN A 1 93 ? 63.703 -7.730 -20.742 1.00 30.77 93 GLN A N 1
ATOM 715 C CA . GLN A 1 93 ? 63.065 -8.639 -21.710 1.00 30.77 93 GLN A CA 1
ATOM 716 C C . GLN A 1 93 ? 63.587 -10.090 -21.508 1.00 30.77 93 GLN A C 1
ATOM 718 O O . GLN A 1 93 ? 64.639 -10.250 -20.896 1.00 30.77 93 GLN A O 1
ATOM 723 N N . ASP A 1 94 ? 62.921 -11.186 -21.888 1.00 29.44 94 ASP A N 1
ATOM 724 C CA . ASP A 1 94 ? 62.322 -11.565 -23.179 1.00 29.44 94 ASP A CA 1
ATOM 725 C C . ASP A 1 94 ? 61.267 -12.689 -22.996 1.00 29.44 94 ASP A C 1
ATOM 727 O O . ASP A 1 94 ? 61.379 -13.475 -22.060 1.00 29.44 94 ASP A O 1
ATOM 731 N N . ASP A 1 95 ? 60.247 -12.763 -23.873 1.00 29.69 95 ASP A N 1
ATOM 732 C CA . ASP A 1 95 ? 59.995 -13.933 -24.752 1.00 29.69 95 ASP A CA 1
ATOM 733 C C . ASP A 1 95 ? 58.659 -13.871 -25.543 1.00 29.69 95 ASP A C 1
ATOM 735 O O . ASP A 1 95 ? 57.554 -14.003 -25.023 1.00 29.69 95 ASP A O 1
ATOM 739 N N . PHE A 1 96 ? 58.811 -13.670 -26.859 1.00 29.58 96 PHE A N 1
ATOM 740 C CA . PHE A 1 96 ? 58.216 -14.406 -27.991 1.00 29.58 96 PHE A CA 1
ATOM 741 C C . PHE A 1 96 ? 56.774 -14.977 -27.946 1.00 29.58 96 PHE A C 1
ATOM 743 O O . PHE A 1 96 ? 56.533 -16.064 -27.427 1.00 29.58 96 PHE A O 1
ATOM 750 N N . LYS A 1 97 ? 55.868 -14.379 -28.748 1.00 30.70 97 LYS A N 1
ATOM 751 C CA . LYS A 1 97 ? 55.330 -14.913 -30.037 1.00 30.70 97 LYS A CA 1
ATOM 752 C C . LYS A 1 97 ? 54.061 -14.155 -30.463 1.00 30.70 97 LYS A C 1
ATOM 754 O O . LYS A 1 97 ? 52.996 -14.364 -29.899 1.00 30.70 97 LYS A O 1
ATOM 759 N N . SER A 1 98 ? 54.153 -13.378 -31.543 1.00 29.19 98 SER A N 1
ATOM 760 C CA . SER A 1 98 ? 53.004 -13.090 -32.411 1.00 29.19 98 SER A CA 1
ATOM 761 C C . SER A 1 98 ? 53.435 -13.210 -33.863 1.00 29.19 98 SER A C 1
ATOM 763 O O . SER A 1 98 ? 54.415 -12.607 -34.295 1.00 29.19 98 SER A O 1
ATOM 765 N N . SER A 1 99 ? 52.711 -14.063 -34.577 1.00 31.33 99 SER A N 1
ATOM 766 C CA . SER A 1 99 ? 52.912 -14.413 -35.974 1.00 31.33 99 SER A CA 1
ATOM 767 C C . SER A 1 99 ? 52.057 -13.520 -36.871 1.00 31.33 99 SER A C 1
ATOM 769 O O . SER A 1 99 ? 50.882 -13.320 -36.583 1.00 31.33 99 SER A O 1
ATOM 771 N N . SER A 1 100 ? 52.658 -13.112 -37.995 1.00 32.53 100 SER A N 1
ATOM 772 C CA . SER A 1 100 ? 52.035 -12.948 -39.320 1.00 32.53 100 SER A CA 1
ATOM 773 C C . SER A 1 100 ? 50.988 -11.828 -39.488 1.00 32.53 100 SER A C 1
ATOM 775 O O . SER A 1 100 ? 49.846 -11.963 -39.065 1.00 32.53 100 SER A O 1
ATOM 777 N N . SER A 1 101 ? 51.352 -10.711 -40.136 1.00 34.19 101 SER A N 1
ATOM 778 C CA . SER A 1 101 ? 51.218 -10.452 -41.602 1.00 34.19 101 SER A CA 1
ATOM 779 C C . SER A 1 101 ? 50.039 -9.483 -41.812 1.00 34.19 101 SER A C 1
ATOM 781 O O . SER A 1 101 ? 49.040 -9.606 -41.125 1.00 34.19 101 SER A O 1
ATOM 783 N N . TYR A 1 102 ? 49.999 -8.479 -42.684 1.00 31.84 102 TYR A N 1
ATOM 784 C CA . TYR A 1 102 ? 50.716 -8.129 -43.905 1.00 31.84 102 TYR A CA 1
ATOM 785 C C . TYR A 1 102 ? 50.345 -6.662 -44.194 1.00 31.84 102 TYR A C 1
ATOM 787 O O . TYR A 1 102 ? 49.161 -6.341 -44.250 1.00 31.84 102 TYR A O 1
ATOM 795 N N . SER A 1 103 ? 51.310 -5.764 -44.379 1.00 29.22 103 SER A N 1
ATOM 796 C CA . SER A 1 103 ? 51.074 -4.537 -45.149 1.00 29.22 103 SER A CA 1
ATOM 797 C C . SER A 1 103 ? 52.402 -4.075 -45.720 1.00 29.22 103 SER A C 1
ATOM 799 O O . SER A 1 103 ? 53.301 -3.647 -44.997 1.00 29.22 103 SER A O 1
ATOM 801 N N . SER A 1 104 ? 52.541 -4.267 -47.025 1.00 34.62 104 SER A N 1
ATOM 802 C CA . SER A 1 104 ? 53.693 -3.865 -47.811 1.00 34.62 104 SER A CA 1
ATOM 803 C C . SER A 1 104 ? 53.213 -3.012 -48.974 1.00 34.62 104 SER A C 1
ATOM 805 O O . SER A 1 104 ? 52.169 -3.296 -49.559 1.00 34.62 104 SER A O 1
ATOM 807 N N . TYR A 1 105 ? 54.089 -2.072 -49.334 1.00 36.19 105 TYR A N 1
ATOM 808 C CA . TYR A 1 105 ? 54.130 -1.253 -50.546 1.00 36.19 105 TYR A CA 1
ATOM 809 C C . TYR A 1 105 ? 53.236 -0.008 -50.570 1.00 36.19 105 TYR A C 1
ATOM 811 O O . TYR A 1 105 ? 52.069 -0.055 -50.215 1.00 36.19 105 TYR A O 1
ATOM 819 N N . ARG A 1 106 ? 53.695 1.136 -51.079 1.00 35.62 106 ARG A N 1
ATOM 820 C CA . ARG A 1 106 ? 55.038 1.709 -51.290 1.00 35.62 106 ARG A CA 1
ATOM 821 C C . ARG A 1 106 ? 54.809 3.173 -51.689 1.00 35.62 106 ARG A C 1
ATOM 823 O O . ARG A 1 106 ? 53.733 3.531 -52.155 1.00 35.62 106 ARG A O 1
ATOM 830 N N . ASP A 1 107 ? 55.860 3.956 -51.501 1.00 38.28 107 ASP A N 1
ATOM 831 C CA . ASP A 1 107 ? 56.080 5.356 -51.875 1.00 38.28 107 ASP A CA 1
ATOM 832 C C . ASP A 1 107 ? 55.607 5.769 -53.278 1.00 38.28 107 ASP A C 1
ATOM 834 O O . ASP A 1 107 ? 55.490 4.921 -54.146 1.00 38.28 107 ASP A O 1
ATOM 838 N N . TYR A 1 108 ? 55.496 7.082 -53.539 1.00 34.03 108 TYR A N 1
ATOM 839 C CA . TYR A 1 108 ? 56.394 7.760 -54.495 1.00 34.03 108 TYR A CA 1
ATOM 840 C C . TYR A 1 108 ? 56.332 9.292 -54.347 1.00 34.03 108 TYR A C 1
ATOM 842 O O . TYR A 1 108 ? 55.338 9.948 -54.644 1.00 34.03 108 TYR A O 1
ATOM 850 N N . ARG A 1 109 ? 57.460 9.872 -53.920 1.00 36.00 109 ARG A N 1
ATOM 851 C CA . ARG A 1 109 ? 57.774 11.306 -53.961 1.00 36.00 109 ARG A CA 1
ATOM 852 C C . ARG A 1 109 ? 58.855 11.511 -55.031 1.00 36.00 109 ARG A C 1
ATOM 854 O O . ARG A 1 109 ? 59.913 10.893 -54.898 1.00 36.00 109 ARG A O 1
ATOM 861 N N . PRO A 1 110 ? 58.665 12.343 -56.069 1.00 40.59 110 PRO A N 1
ATOM 862 C CA . PRO A 1 110 ? 59.704 12.529 -57.076 1.00 40.59 110 PRO A CA 1
ATOM 863 C C . PRO A 1 110 ? 60.850 13.396 -56.537 1.00 40.59 110 PRO A C 1
ATOM 865 O O . PRO A 1 110 ? 60.645 14.521 -56.083 1.00 40.59 110 PRO A O 1
ATOM 868 N N . SER A 1 111 ? 62.065 12.851 -56.591 1.00 32.84 111 SER A N 1
ATOM 869 C CA . SER A 1 111 ? 63.327 13.552 -56.352 1.00 32.84 111 SER A CA 1
ATOM 870 C C . SER A 1 111 ? 63.834 14.128 -57.677 1.00 32.84 111 SER A C 1
ATOM 872 O O . SER A 1 111 ? 64.089 13.384 -58.625 1.00 32.84 111 SER A O 1
ATOM 874 N N . SER A 1 112 ? 63.965 15.453 -57.742 1.00 36.31 112 SER A N 1
ATOM 875 C CA . SER A 1 112 ? 64.535 16.183 -58.876 1.00 36.31 112 SER A CA 1
ATOM 876 C C . SER A 1 112 ? 66.020 15.861 -59.035 1.00 36.31 112 SER A C 1
ATOM 878 O O . SER A 1 112 ? 66.834 16.237 -58.191 1.00 36.31 112 SER A O 1
ATOM 880 N N . LYS A 1 113 ? 66.381 15.195 -60.136 1.00 37.44 113 LYS A N 1
ATOM 881 C CA . LYS A 1 113 ? 67.772 15.017 -60.561 1.00 37.44 113 LYS A CA 1
ATOM 882 C C . LYS A 1 113 ? 68.130 16.015 -61.662 1.00 37.44 113 LYS A C 1
ATOM 884 O O . LYS A 1 113 ? 67.427 16.176 -62.653 1.00 37.44 113 LYS A O 1
ATOM 889 N N . SER A 1 114 ? 69.254 16.667 -61.409 1.00 36.50 114 SER A N 1
ATOM 890 C CA . SER A 1 114 ? 70.121 17.469 -62.267 1.00 36.50 114 SER A CA 1
ATOM 891 C C . SER A 1 114 ? 70.205 17.047 -63.742 1.00 36.50 114 SER A C 1
ATOM 893 O O . SER A 1 114 ? 70.571 15.912 -64.038 1.00 36.50 114 SER A O 1
ATOM 895 N N . PHE A 1 115 ? 70.048 18.017 -64.646 1.00 37.03 115 PHE A N 1
ATOM 896 C CA . PHE A 1 115 ? 70.647 17.996 -65.983 1.00 37.03 115 PHE A CA 1
ATOM 897 C C . PHE A 1 115 ? 71.553 19.222 -66.140 1.00 37.03 115 PHE A C 1
ATOM 899 O O . PHE A 1 115 ? 71.115 20.299 -66.539 1.00 37.03 115 PHE A O 1
ATOM 906 N N . THR A 1 116 ? 72.834 19.064 -65.823 1.00 36.53 116 THR A N 1
ATOM 907 C CA . THR A 1 116 ? 73.898 19.930 -66.332 1.00 36.53 116 THR A CA 1
ATOM 908 C C . THR A 1 116 ? 74.175 19.509 -67.776 1.00 36.53 116 THR A C 1
ATOM 910 O O . THR A 1 116 ? 74.761 18.459 -68.027 1.00 36.53 116 THR A O 1
ATOM 913 N N . ARG A 1 117 ? 73.712 20.293 -68.759 1.00 40.09 117 ARG A N 1
ATOM 914 C CA . ARG A 1 117 ? 74.132 20.099 -70.154 1.00 40.09 117 ARG A CA 1
ATOM 915 C C . ARG A 1 117 ? 75.538 20.657 -70.334 1.00 40.09 117 ARG A C 1
ATOM 917 O O . ARG A 1 117 ? 75.785 21.844 -70.144 1.00 40.09 117 ARG A O 1
ATOM 924 N N . LEU A 1 118 ? 76.439 19.760 -70.705 1.00 38.97 118 LEU A N 1
ATOM 925 C CA . LEU A 1 118 ? 77.805 20.009 -71.126 1.00 38.97 118 LEU A CA 1
ATOM 926 C C . LEU A 1 118 ? 77.783 20.710 -72.499 1.00 38.97 118 LEU A C 1
ATOM 928 O O . LEU A 1 118 ? 77.577 20.062 -73.522 1.00 38.97 118 LEU A O 1
ATOM 932 N N . SER A 1 119 ? 77.980 22.032 -72.538 1.00 39.25 119 SER A N 1
ATOM 933 C CA . SER A 1 119 ? 78.279 22.756 -73.784 1.00 39.25 119 SER A CA 1
ATOM 934 C C . SER A 1 119 ? 79.707 22.440 -74.214 1.00 39.25 119 SER A C 1
ATOM 936 O O . SER A 1 119 ? 80.652 23.140 -73.850 1.00 39.25 119 SER A O 1
ATOM 938 N N . LYS A 1 120 ? 79.873 21.371 -74.993 1.00 37.62 120 LYS A N 1
ATOM 939 C CA . LYS A 1 120 ? 81.115 21.097 -75.712 1.00 37.62 120 LYS A CA 1
ATOM 940 C C . LYS A 1 120 ? 81.098 21.922 -77.000 1.00 37.62 120 LYS A C 1
ATOM 942 O O . LYS A 1 120 ? 80.490 21.539 -77.992 1.00 37.62 120 LYS A O 1
ATOM 947 N N . ARG A 1 121 ? 81.725 23.101 -76.942 1.00 37.12 121 ARG A N 1
ATOM 948 C CA . ARG A 1 121 ? 82.134 23.872 -78.121 1.00 37.12 121 ARG A CA 1
ATOM 949 C C . ARG A 1 121 ? 83.206 23.060 -78.847 1.00 37.12 121 ARG A C 1
ATOM 951 O O . ARG A 1 121 ? 84.328 22.961 -78.361 1.00 37.12 121 ARG A O 1
ATOM 958 N N . CYS A 1 122 ? 82.850 22.467 -79.980 1.00 36.91 122 CYS A N 1
ATOM 959 C CA . CYS A 1 122 ? 83.822 22.080 -80.991 1.00 36.91 122 CYS A CA 1
ATOM 960 C C . CYS A 1 122 ? 83.988 23.275 -81.926 1.00 36.91 122 CYS A C 1
ATOM 962 O O . CYS A 1 122 ? 83.078 23.629 -82.669 1.00 36.91 122 CYS A O 1
ATOM 964 N N . SER A 1 123 ? 85.146 23.919 -81.821 1.00 40.12 123 SER A N 1
ATOM 965 C CA . SER A 1 123 ? 85.670 24.823 -82.831 1.00 40.12 123 SER A CA 1
ATOM 966 C C . SER A 1 123 ? 85.950 24.005 -84.090 1.00 40.12 123 SER A C 1
ATOM 968 O O . SER A 1 123 ? 86.825 23.141 -84.072 1.00 40.12 123 SER A O 1
ATOM 970 N N . ALA A 1 124 ? 85.213 24.270 -85.163 1.00 38.69 124 ALA A N 1
ATOM 971 C CA . ALA A 1 124 ? 85.617 23.911 -86.510 1.00 38.69 124 ALA A CA 1
ATOM 972 C C . ALA A 1 124 ? 85.858 25.217 -87.268 1.00 38.69 124 ALA A C 1
ATOM 974 O O . ALA A 1 124 ? 85.016 26.108 -87.311 1.00 38.69 124 ALA A O 1
ATOM 975 N N . SER A 1 125 ? 87.086 25.330 -87.753 1.00 42.84 125 SER A N 1
ATOM 976 C CA . SER A 1 125 ? 87.596 26.362 -88.639 1.00 42.84 125 SER A CA 1
ATOM 977 C C . SER A 1 125 ? 86.767 26.408 -89.924 1.00 42.84 125 SER A C 1
ATOM 979 O O . SER A 1 125 ? 86.841 25.472 -90.713 1.00 42.84 125 SER A O 1
ATOM 981 N N . GLU A 1 126 ? 86.045 27.500 -90.169 1.00 37.12 126 GLU A N 1
ATOM 982 C CA . GLU A 1 126 ? 85.471 27.807 -91.483 1.00 37.12 126 GLU A CA 1
ATOM 983 C C . GLU A 1 126 ? 86.289 28.920 -92.139 1.00 37.12 126 GLU A C 1
ATOM 985 O O . GLU A 1 126 ? 86.015 30.113 -92.020 1.00 37.12 126 GLU A O 1
ATOM 990 N N . GLY A 1 127 ? 87.347 28.490 -92.823 1.00 39.09 127 GLY A N 1
ATOM 991 C CA . GLY A 1 127 ? 87.824 29.178 -94.008 1.00 39.09 127 GLY A CA 1
ATOM 992 C C . GLY A 1 127 ? 87.049 28.652 -95.217 1.00 39.09 127 GLY A C 1
ATOM 993 O O . GLY A 1 127 ? 86.811 27.453 -95.322 1.00 39.09 127 GLY A O 1
ATOM 994 N N . SER A 1 128 ? 86.723 29.558 -96.139 1.00 37.78 128 SER A N 1
ATOM 995 C CA . SER A 1 128 ? 86.239 29.281 -97.498 1.00 37.78 128 SER A CA 1
ATOM 996 C C . SER A 1 128 ? 84.765 28.874 -97.659 1.00 37.78 128 SER A C 1
ATOM 998 O O . SER A 1 128 ? 84.448 27.777 -98.110 1.00 37.78 128 SER A O 1
ATOM 1000 N N . ALA A 1 129 ? 83.853 29.822 -97.434 1.00 40.19 129 ALA A N 1
ATOM 1001 C CA . ALA A 1 129 ? 82.558 29.810 -98.110 1.00 40.19 129 ALA A CA 1
ATOM 1002 C C . ALA A 1 129 ? 82.724 30.402 -99.521 1.00 40.19 129 ALA A C 1
ATOM 1004 O O . ALA A 1 129 ? 82.686 31.618 -99.699 1.00 40.19 129 ALA A O 1
ATOM 1005 N N . SER A 1 130 ? 82.934 29.547 -100.523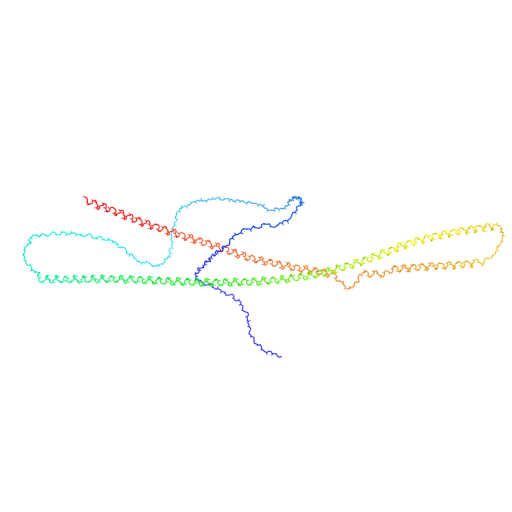 1.00 42.88 130 SER A N 1
ATOM 1006 C CA . SER A 1 130 ? 82.678 29.900 -101.920 1.00 42.88 130 SER A CA 1
ATOM 1007 C C . SER A 1 130 ? 82.457 28.646 -102.762 1.00 42.88 130 SER A C 1
ATOM 1009 O O . SER A 1 130 ? 83.401 27.931 -103.075 1.00 42.88 130 SER A O 1
ATOM 1011 N N . LEU A 1 131 ? 81.188 28.476 -103.145 1.00 41.25 131 LEU A N 1
ATOM 1012 C CA . LEU A 1 131 ? 80.739 28.012 -104.457 1.00 41.25 131 LEU A CA 1
ATOM 1013 C C . LEU A 1 131 ? 80.962 26.523 -104.832 1.00 41.25 131 LEU A C 1
ATOM 1015 O O . LEU A 1 131 ? 82.084 26.080 -105.042 1.00 41.25 131 LEU A O 1
ATOM 1019 N N . LEU A 1 132 ? 79.823 25.874 -105.125 1.00 46.84 132 LEU A N 1
ATOM 1020 C CA . LEU A 1 132 ? 79.574 24.782 -106.092 1.00 46.84 132 LEU A CA 1
ATOM 1021 C C . LEU A 1 132 ? 79.262 23.373 -105.536 1.00 46.84 132 LEU A C 1
ATOM 1023 O O . LEU A 1 132 ? 80.017 22.803 -104.761 1.00 46.84 132 LEU A O 1
ATOM 1027 N N . ASP A 1 133 ? 78.136 22.853 -106.049 1.00 42.72 133 ASP A N 1
ATOM 1028 C CA . ASP A 1 133 ? 77.611 21.474 -106.103 1.00 42.72 133 ASP A CA 1
ATOM 1029 C C . ASP A 1 133 ? 77.238 20.752 -104.797 1.00 42.72 133 ASP A C 1
ATOM 1031 O O . ASP A 1 133 ? 78.076 20.391 -103.984 1.00 42.72 133 ASP A O 1
ATOM 1035 N N . LEU A 1 134 ? 75.950 20.565 -104.466 1.00 54.47 134 LEU A N 1
ATOM 1036 C CA . LEU A 1 134 ? 74.946 19.694 -105.116 1.00 54.47 134 LEU A CA 1
ATOM 1037 C C . LEU A 1 134 ? 75.424 18.252 -105.308 1.00 54.47 134 LEU A C 1
ATOM 1039 O O . LEU A 1 134 ? 75.964 17.906 -106.349 1.00 54.47 134 LEU A O 1
ATOM 1043 N N . THR A 1 135 ? 75.111 17.415 -104.316 1.00 45.91 135 THR A N 1
ATOM 1044 C CA . THR A 1 135 ? 74.498 16.069 -104.398 1.00 45.91 135 THR A CA 1
ATOM 1045 C C . THR A 1 135 ? 75.090 15.162 -103.312 1.00 45.91 135 THR A C 1
ATOM 1047 O O . THR A 1 135 ? 76.293 14.908 -103.315 1.00 45.91 135 THR A O 1
ATOM 1050 N N . PRO A 1 136 ? 74.283 14.638 -102.367 1.00 50.38 136 PRO A N 1
ATOM 1051 C CA . PRO A 1 136 ? 74.724 13.481 -101.606 1.00 50.38 136 PRO A CA 1
ATOM 1052 C C . PRO A 1 136 ? 74.893 12.331 -102.600 1.00 50.38 136 PRO A C 1
ATOM 1054 O O . PRO A 1 136 ? 74.026 12.113 -103.451 1.00 50.38 136 PRO A O 1
ATOM 1057 N N . SER A 1 137 ? 75.995 11.587 -102.505 1.00 48.75 137 SER A N 1
ATOM 1058 C CA . SER A 1 137 ? 76.146 10.353 -103.281 1.00 48.75 137 SER A CA 1
ATOM 1059 C C . SER A 1 137 ? 74.906 9.460 -103.058 1.00 48.75 137 SER A C 1
ATOM 1061 O O . SER A 1 137 ? 74.378 9.436 -101.943 1.00 48.75 137 SER A O 1
ATOM 1063 N N . PRO A 1 138 ? 74.403 8.728 -104.071 1.00 57.94 138 PRO A N 1
ATOM 1064 C CA . PRO A 1 138 ? 73.114 8.017 -104.013 1.00 57.94 138 PRO A CA 1
ATOM 1065 C C . PRO A 1 138 ? 72.974 7.055 -102.817 1.00 57.94 138 PRO A C 1
ATOM 1067 O O . PRO A 1 138 ? 71.868 6.831 -102.321 1.00 57.94 138 PRO A O 1
ATOM 1070 N N . SER A 1 139 ? 74.090 6.548 -102.291 1.00 59.72 139 SER A N 1
ATOM 1071 C CA . SER A 1 139 ? 74.137 5.716 -101.084 1.00 59.72 139 SER A CA 1
ATOM 1072 C C . SER A 1 139 ? 73.893 6.494 -99.776 1.00 59.72 139 SER A C 1
ATOM 1074 O O . SER A 1 139 ? 73.313 5.952 -98.841 1.00 59.72 139 SER A O 1
ATOM 1076 N N . GLU A 1 140 ? 74.296 7.764 -99.697 1.00 59.31 140 GLU A N 1
ATOM 1077 C CA . GLU A 1 140 ? 74.217 8.598 -98.486 1.00 59.31 140 GLU A CA 1
ATOM 1078 C C . GLU A 1 140 ? 72.854 9.302 -98.368 1.00 59.31 140 GLU A C 1
ATOM 1080 O O . GLU A 1 140 ? 72.273 9.362 -97.287 1.00 59.31 140 GLU A O 1
ATOM 1085 N N . SER A 1 141 ? 72.270 9.726 -99.497 1.00 71.25 141 SER A N 1
ATOM 1086 C CA . SER A 1 141 ? 70.906 10.284 -99.533 1.00 71.25 141 SER A CA 1
ATOM 1087 C C . SER A 1 141 ? 69.833 9.256 -99.158 1.00 71.25 141 SER A C 1
ATOM 1089 O O . SER A 1 141 ? 68.822 9.612 -98.552 1.00 71.25 141 SER A O 1
ATOM 1091 N N . THR A 1 142 ? 70.042 7.987 -99.520 1.00 77.56 142 THR A N 1
ATOM 1092 C CA . THR A 1 142 ? 69.108 6.892 -99.216 1.00 77.56 142 THR A CA 1
ATOM 1093 C C . THR A 1 142 ? 69.160 6.535 -97.730 1.00 77.56 142 THR A C 1
ATOM 1095 O O . THR A 1 142 ? 68.125 6.508 -97.070 1.00 77.56 142 THR A O 1
ATOM 1098 N N . MET A 1 143 ? 70.365 6.381 -97.167 1.00 82.88 143 MET A N 1
ATOM 1099 C CA . MET A 1 143 ? 70.552 6.107 -95.737 1.00 82.88 143 MET A CA 1
ATOM 1100 C C . MET A 1 143 ? 70.029 7.246 -94.848 1.00 82.88 143 MET A C 1
ATOM 1102 O O . MET A 1 143 ? 69.387 6.989 -93.830 1.00 82.88 143 MET A O 1
ATOM 1106 N N . LEU A 1 144 ? 70.255 8.508 -95.234 1.00 83.56 144 LEU A N 1
ATOM 1107 C CA . LEU A 1 144 ? 69.705 9.662 -94.515 1.00 83.56 144 LEU A CA 1
ATOM 1108 C C . LEU A 1 144 ? 68.170 9.663 -94.524 1.00 83.56 144 LEU A C 1
ATOM 1110 O O . LEU A 1 144 ? 67.558 9.921 -93.487 1.00 83.56 144 LEU A O 1
ATOM 1114 N N . SER A 1 145 ? 67.547 9.325 -95.657 1.00 86.25 145 SER A N 1
ATOM 1115 C CA . SER A 1 145 ? 66.089 9.204 -95.757 1.00 86.25 145 SER A CA 1
ATOM 1116 C C . SER A 1 145 ? 65.549 8.070 -94.879 1.00 86.25 145 SER A C 1
ATOM 1118 O O . SER A 1 145 ? 64.588 8.272 -94.139 1.00 86.25 145 SER A O 1
ATOM 1120 N N . GLU A 1 146 ? 66.201 6.906 -94.868 1.00 87.25 146 GLU A N 1
ATOM 1121 C CA . GLU A 1 146 ? 65.836 5.790 -93.988 1.00 87.25 146 GLU A CA 1
ATOM 1122 C C . GLU A 1 146 ? 65.933 6.183 -92.506 1.00 87.25 146 GLU A C 1
ATOM 1124 O O . GLU A 1 146 ? 64.982 5.977 -91.750 1.00 87.25 146 GLU A O 1
ATOM 1129 N N . MET A 1 147 ? 67.016 6.841 -92.081 1.00 91.31 147 MET A N 1
ATOM 1130 C CA . MET A 1 147 ? 67.144 7.353 -90.711 1.00 91.31 147 MET A CA 1
ATOM 1131 C C . MET A 1 147 ? 66.055 8.375 -90.364 1.00 91.31 147 MET A C 1
ATOM 1133 O O . MET A 1 147 ? 65.515 8.352 -89.256 1.00 91.31 147 MET A O 1
ATOM 1137 N N . GLU A 1 148 ? 65.690 9.246 -91.303 1.00 91.75 148 GLU A N 1
ATOM 1138 C CA . GLU A 1 148 ? 64.591 10.192 -91.129 1.00 91.75 148 GLU A CA 1
ATOM 1139 C C . GLU A 1 148 ? 63.239 9.475 -90.972 1.00 91.75 148 GLU A C 1
ATOM 1141 O O . GLU A 1 148 ? 62.442 9.838 -90.103 1.00 91.75 148 GLU A O 1
ATOM 1146 N N . THR A 1 149 ? 62.978 8.420 -91.753 1.00 92.81 149 THR A N 1
ATOM 1147 C CA . THR A 1 149 ? 61.760 7.605 -91.596 1.00 92.81 149 THR A CA 1
ATOM 1148 C C . THR A 1 149 ? 61.716 6.892 -90.247 1.00 92.81 149 THR A C 1
ATOM 1150 O O . THR A 1 149 ? 60.687 6.952 -89.571 1.00 92.81 149 THR A O 1
ATOM 1153 N N . VAL A 1 150 ? 62.841 6.326 -89.798 1.00 95.06 150 VAL A N 1
ATOM 1154 C CA . VAL A 1 150 ? 62.959 5.665 -88.492 1.00 95.06 150 VAL A CA 1
ATOM 1155 C C . VAL A 1 150 ? 62.722 6.654 -87.353 1.00 95.06 150 VAL A C 1
ATOM 1157 O O . VAL A 1 150 ? 61.993 6.335 -86.415 1.00 95.06 150 VAL A O 1
ATOM 1160 N N . LEU A 1 151 ? 63.275 7.868 -87.422 1.00 95.31 151 LEU A N 1
ATOM 1161 C CA . LEU A 1 151 ? 63.003 8.910 -86.426 1.00 95.31 151 LEU A CA 1
ATOM 1162 C C . LEU A 1 151 ? 61.516 9.275 -86.391 1.00 95.31 151 LEU A C 1
ATOM 1164 O O . LEU A 1 151 ? 60.929 9.337 -85.312 1.00 95.31 151 LEU A O 1
ATOM 1168 N N . ARG A 1 152 ? 60.873 9.424 -87.556 1.00 95.81 152 ARG A N 1
ATOM 1169 C CA . ARG A 1 152 ? 59.427 9.687 -87.632 1.00 95.81 152 ARG A CA 1
ATOM 1170 C C . ARG A 1 152 ? 58.597 8.537 -87.054 1.00 95.81 152 ARG A C 1
ATOM 1172 O O . ARG A 1 152 ? 57.586 8.804 -86.404 1.00 95.81 152 ARG A O 1
ATOM 1179 N N . ASP A 1 153 ? 58.995 7.284 -87.258 1.00 95.56 153 ASP A N 1
ATOM 1180 C CA . ASP A 1 153 ? 58.336 6.117 -86.657 1.00 95.56 153 ASP A CA 1
ATOM 1181 C C . ASP A 1 153 ? 58.511 6.076 -85.139 1.00 95.56 153 ASP A C 1
ATOM 1183 O O . ASP A 1 153 ? 57.535 5.864 -84.418 1.00 95.56 153 ASP A O 1
ATOM 1187 N N . ARG A 1 154 ? 59.707 6.394 -84.632 1.00 96.19 154 ARG A N 1
ATOM 1188 C CA . ARG A 1 154 ? 59.942 6.553 -83.190 1.00 96.19 154 ARG A CA 1
ATOM 1189 C C . ARG A 1 154 ? 59.131 7.701 -82.599 1.00 96.19 154 ARG A C 1
ATOM 1191 O O . ARG A 1 154 ? 58.562 7.546 -81.522 1.00 96.19 154 ARG A O 1
ATOM 1198 N N . ASP A 1 155 ? 58.980 8.812 -83.310 1.00 96.00 155 ASP A N 1
ATOM 1199 C CA . ASP A 1 155 ? 58.124 9.922 -82.881 1.00 96.00 155 ASP A CA 1
ATOM 1200 C C . ASP A 1 155 ? 56.629 9.563 -82.904 1.00 96.00 155 ASP A C 1
ATOM 1202 O O . ASP A 1 155 ? 55.849 10.080 -82.097 1.00 96.00 155 ASP A O 1
ATOM 1206 N N . ARG A 1 156 ? 56.190 8.688 -83.820 1.00 96.69 156 ARG A N 1
ATOM 1207 C CA . ARG A 1 156 ? 54.830 8.114 -83.810 1.00 96.69 156 ARG A CA 1
ATOM 1208 C C . ARG A 1 156 ? 54.641 7.188 -82.608 1.00 96.69 156 ARG A C 1
ATOM 1210 O O . ARG A 1 156 ? 53.647 7.335 -81.901 1.00 96.69 156 ARG A O 1
ATOM 1217 N N . GLU A 1 157 ? 55.599 6.303 -82.341 1.00 96.69 157 GLU A N 1
ATOM 1218 C CA . GLU A 1 157 ? 55.591 5.383 -81.197 1.00 96.69 157 GLU A CA 1
ATOM 1219 C C . GLU A 1 157 ? 55.572 6.145 -79.863 1.00 96.69 157 GLU A C 1
ATOM 1221 O O . GLU A 1 157 ? 54.729 5.879 -79.010 1.00 96.69 157 GLU A O 1
ATOM 1226 N N . LEU A 1 158 ? 56.418 7.168 -79.703 1.00 97.31 158 LEU A N 1
ATOM 1227 C CA . LEU A 1 158 ? 56.440 8.018 -78.510 1.00 97.31 158 LEU A CA 1
ATOM 1228 C C . LEU A 1 158 ? 55.111 8.746 -78.291 1.00 97.31 158 LEU A C 1
ATOM 1230 O O . LEU A 1 158 ? 54.651 8.858 -77.153 1.00 97.31 158 LEU A O 1
ATOM 1234 N N . ARG A 1 159 ? 54.474 9.240 -79.360 1.00 97.19 159 ARG A N 1
ATOM 1235 C CA . ARG A 1 159 ? 53.135 9.843 -79.266 1.00 97.19 159 ARG A CA 1
ATOM 1236 C C . ARG A 1 159 ? 52.082 8.816 -78.867 1.00 97.19 159 ARG A C 1
ATOM 1238 O O . ARG A 1 159 ? 51.273 9.115 -77.993 1.00 97.19 159 ARG A O 1
ATOM 1245 N N . HIS A 1 160 ? 52.122 7.620 -79.449 1.00 97.62 160 HIS A N 1
ATOM 1246 C CA . HIS A 1 160 ? 51.212 6.538 -79.088 1.00 97.62 160 HIS A CA 1
ATOM 1247 C C . HIS A 1 160 ? 51.375 6.130 -77.617 1.00 97.62 160 HIS A C 1
ATOM 1249 O O . HIS A 1 160 ? 50.390 6.059 -76.891 1.00 97.62 160 HIS A O 1
ATOM 1255 N N . LEU A 1 161 ? 52.610 5.964 -77.133 1.00 98.25 161 LEU A N 1
ATOM 1256 C CA . LEU A 1 161 ? 52.885 5.650 -75.729 1.00 98.25 161 LEU A CA 1
ATOM 1257 C C . LEU A 1 161 ? 52.375 6.738 -74.782 1.00 98.25 161 LEU A C 1
ATOM 1259 O O . LEU A 1 161 ? 51.783 6.411 -73.759 1.00 98.25 161 LEU A O 1
ATOM 1263 N N . ARG A 1 162 ? 52.547 8.023 -75.118 1.00 98.19 162 ARG A N 1
ATOM 1264 C CA . ARG A 1 162 ? 51.993 9.128 -74.314 1.00 98.19 162 ARG A CA 1
ATOM 1265 C C . ARG A 1 162 ? 50.469 9.059 -74.227 1.00 98.19 162 ARG A C 1
ATOM 1267 O O . ARG A 1 162 ? 49.937 9.166 -73.130 1.00 98.19 162 ARG A O 1
ATOM 1274 N N . GLN A 1 163 ? 49.790 8.833 -75.351 1.00 98.12 163 GLN A N 1
ATOM 1275 C CA . GLN A 1 163 ? 48.330 8.700 -75.388 1.00 98.12 163 GLN A CA 1
ATOM 1276 C C . GLN A 1 163 ? 47.844 7.489 -74.586 1.00 98.12 163 GLN A C 1
ATOM 1278 O O . GLN A 1 163 ? 46.900 7.601 -73.810 1.00 98.12 163 GLN A O 1
ATOM 1283 N N . THR A 1 164 ? 48.507 6.340 -74.729 1.00 97.81 164 THR A N 1
ATOM 1284 C CA . THR A 1 164 ? 48.169 5.126 -73.977 1.00 97.81 164 THR A CA 1
ATOM 1285 C C . THR A 1 164 ? 48.423 5.306 -72.482 1.00 97.81 164 THR A C 1
ATOM 1287 O O . THR A 1 164 ? 47.613 4.866 -71.673 1.00 97.81 164 THR A O 1
ATOM 1290 N N . MET A 1 165 ? 49.504 5.988 -72.092 1.00 98.06 165 MET A N 1
ATOM 1291 C CA . MET A 1 165 ? 49.771 6.316 -70.689 1.00 98.06 165 MET A CA 1
ATOM 1292 C C . MET A 1 165 ? 48.705 7.246 -70.111 1.00 98.06 165 MET A C 1
ATOM 1294 O O . MET A 1 165 ? 48.171 6.950 -69.048 1.00 98.06 165 MET A O 1
ATOM 1298 N N . GLU A 1 166 ? 48.334 8.307 -70.826 1.00 97.69 166 GLU A N 1
ATOM 1299 C CA . GLU A 1 166 ? 47.264 9.219 -70.407 1.00 97.69 166 GLU A CA 1
ATOM 1300 C C . GLU A 1 166 ? 45.915 8.490 -70.286 1.00 97.69 166 GLU A C 1
ATOM 1302 O O . GLU A 1 166 ? 45.194 8.653 -69.301 1.00 97.69 166 GLU A O 1
ATOM 1307 N N . HIS A 1 167 ? 45.593 7.616 -71.243 1.00 98.00 167 HIS A N 1
ATOM 1308 C CA . HIS A 1 167 ? 44.398 6.778 -71.178 1.00 98.00 167 HIS A CA 1
ATOM 1309 C C . HIS A 1 167 ? 44.425 5.824 -69.973 1.00 98.00 167 HIS A C 1
ATOM 1311 O O . HIS A 1 167 ? 43.443 5.730 -69.235 1.00 98.00 167 HIS A O 1
ATOM 1317 N N . ASN A 1 168 ? 45.552 5.149 -69.731 1.00 97.94 168 ASN A N 1
ATOM 1318 C CA . ASN A 1 168 ? 45.721 4.249 -68.592 1.00 97.94 168 ASN A CA 1
ATOM 1319 C C . ASN A 1 168 ? 45.584 4.995 -67.259 1.00 97.94 168 ASN A C 1
ATOM 1321 O O . ASN A 1 168 ? 44.911 4.501 -66.357 1.00 97.94 168 ASN A O 1
ATOM 1325 N N . GLU A 1 169 ? 46.163 6.192 -67.134 1.00 97.44 169 GLU A N 1
ATOM 1326 C CA . GLU A 1 169 ? 46.003 7.047 -65.954 1.00 97.44 169 GLU A CA 1
ATOM 1327 C C . GLU A 1 169 ? 44.527 7.381 -65.707 1.00 97.44 169 GLU A C 1
ATOM 1329 O O . GLU A 1 169 ? 44.034 7.204 -64.592 1.00 97.44 169 GLU A O 1
ATOM 1334 N N . GLN A 1 170 ? 43.781 7.769 -66.747 1.00 98.19 170 GLN A N 1
ATOM 1335 C CA . GLN A 1 170 ? 42.343 8.040 -66.637 1.00 98.19 170 GLN A CA 1
ATOM 1336 C C . GLN A 1 170 ? 41.544 6.809 -66.183 1.00 98.19 170 GLN A C 1
ATOM 1338 O O . GLN A 1 170 ? 40.632 6.934 -65.361 1.00 98.19 170 GLN A O 1
ATOM 1343 N N . VAL A 1 171 ? 41.875 5.618 -66.692 1.00 98.25 171 VAL A N 1
ATOM 1344 C CA . VAL A 1 171 ? 41.237 4.360 -66.271 1.00 98.25 171 VAL A CA 1
ATOM 1345 C C . VAL A 1 171 ? 41.559 4.054 -64.809 1.00 98.25 171 VAL A C 1
ATOM 1347 O O . VAL A 1 171 ? 40.651 3.719 -64.049 1.00 98.25 171 VAL A O 1
ATOM 1350 N N . ILE A 1 172 ? 42.816 4.222 -64.386 1.00 97.62 172 ILE A N 1
ATOM 1351 C CA . ILE A 1 172 ? 43.234 4.025 -62.993 1.00 97.62 172 ILE A CA 1
ATOM 1352 C C . ILE A 1 172 ? 42.442 4.957 -62.069 1.00 97.62 172 ILE A C 1
ATOM 1354 O O . ILE A 1 172 ? 41.808 4.477 -61.127 1.00 97.62 172 ILE A O 1
ATOM 1358 N N . PHE A 1 173 ? 42.404 6.263 -62.359 1.00 98.31 173 PHE A N 1
ATOM 1359 C CA . PHE A 1 173 ? 41.630 7.222 -61.564 1.00 98.31 173 PHE A CA 1
ATOM 1360 C C . PHE A 1 173 ? 40.150 6.848 -61.492 1.00 98.31 173 PHE A C 1
ATOM 1362 O O . PHE A 1 173 ? 39.563 6.874 -60.411 1.00 98.31 173 PHE A O 1
ATOM 1369 N N . ARG A 1 174 ? 39.554 6.436 -62.616 1.00 98.25 174 ARG A N 1
ATOM 1370 C CA . ARG A 1 174 ? 38.153 6.007 -62.658 1.00 98.25 174 ARG A CA 1
ATOM 1371 C C . ARG A 1 174 ? 37.895 4.803 -61.754 1.00 98.25 174 ARG A C 1
ATOM 1373 O O . ARG A 1 174 ? 36.958 4.844 -60.964 1.00 98.25 174 ARG A O 1
ATOM 1380 N N . VAL A 1 175 ? 38.730 3.766 -61.820 1.00 98.50 175 VAL A N 1
ATOM 1381 C CA . VAL A 1 175 ? 38.574 2.564 -60.985 1.00 98.50 175 VAL A CA 1
ATOM 1382 C C . VAL A 1 175 ? 38.691 2.910 -59.501 1.00 98.50 175 VAL A C 1
ATOM 1384 O O . VAL A 1 175 ? 37.873 2.449 -58.705 1.00 98.50 175 VAL A O 1
ATOM 1387 N N . TYR A 1 176 ? 39.659 3.744 -59.109 1.00 98.25 176 TYR A N 1
ATOM 1388 C CA . TYR A 1 176 ? 39.786 4.179 -57.715 1.00 98.25 176 TYR A CA 1
ATOM 1389 C C . TYR A 1 176 ? 38.579 5.000 -57.256 1.00 98.25 176 TYR A C 1
ATOM 1391 O O . TYR A 1 176 ? 38.041 4.723 -56.184 1.00 98.25 176 TYR A O 1
ATOM 1399 N N . GLN A 1 177 ? 38.094 5.925 -58.085 1.00 98.12 177 GLN A N 1
ATOM 1400 C CA . GLN A 1 177 ? 36.898 6.710 -57.780 1.00 98.12 177 GLN A CA 1
ATOM 1401 C C . GLN A 1 177 ? 35.648 5.826 -57.650 1.00 98.12 177 GLN A C 1
ATOM 1403 O O . GLN A 1 177 ? 34.820 6.018 -56.761 1.00 98.12 177 GLN A O 1
ATOM 1408 N N . GLU A 1 178 ? 35.489 4.827 -58.519 1.00 98.00 178 GLU A N 1
ATOM 1409 C CA . GLU A 1 178 ? 34.387 3.864 -58.451 1.00 98.00 178 GLU A CA 1
ATOM 1410 C C . GLU A 1 178 ? 34.459 2.996 -57.192 1.00 98.00 178 GLU A C 1
ATOM 1412 O O . GLU A 1 178 ? 33.420 2.728 -56.576 1.00 98.00 178 GLU A O 1
ATOM 1417 N N . LYS A 1 179 ? 35.668 2.584 -56.787 1.00 98.19 179 LYS A N 1
ATOM 1418 C CA . LYS A 1 179 ? 35.901 1.850 -55.538 1.00 98.19 179 LYS A CA 1
ATOM 1419 C C . LYS A 1 179 ? 35.574 2.711 -54.328 1.00 98.19 179 LYS A C 1
ATOM 1421 O O . LYS A 1 179 ? 34.821 2.242 -53.483 1.00 98.19 179 LYS A O 1
ATOM 1426 N N . GLU A 1 180 ? 36.066 3.945 -54.261 1.00 97.31 180 GLU A N 1
ATOM 1427 C CA . GLU A 1 180 ? 35.733 4.905 -53.200 1.00 97.31 180 GLU A CA 1
ATOM 1428 C C . GLU A 1 180 ? 34.212 5.072 -53.081 1.00 97.31 180 GLU A C 1
ATOM 1430 O O . GLU A 1 180 ? 33.631 4.789 -52.035 1.00 97.31 180 GLU A O 1
ATOM 1435 N N . ASN A 1 181 ? 33.537 5.352 -54.199 1.00 98.19 181 ASN A N 1
ATOM 1436 C CA . ASN A 1 181 ? 32.081 5.463 -54.241 1.00 98.19 181 ASN A CA 1
ATOM 1437 C C . ASN A 1 181 ? 31.367 4.172 -53.788 1.00 98.19 181 ASN A C 1
ATOM 1439 O O . ASN A 1 181 ? 30.265 4.233 -53.234 1.00 98.19 181 ASN A O 1
ATOM 1443 N N . ALA A 1 182 ? 31.943 2.995 -54.057 1.00 97.69 182 ALA A N 1
ATOM 1444 C CA . ALA A 1 182 ? 31.398 1.713 -53.617 1.00 97.69 182 ALA A CA 1
ATOM 1445 C C . ALA A 1 182 ? 31.554 1.497 -52.110 1.00 97.69 182 ALA A C 1
ATOM 1447 O O . ALA A 1 182 ? 30.577 1.120 -51.460 1.00 97.69 182 ALA A O 1
ATOM 1448 N N . TRP A 1 183 ? 32.726 1.800 -51.553 1.00 98.12 183 TRP A N 1
ATOM 1449 C CA . TRP A 1 183 ? 32.960 1.776 -50.111 1.00 98.12 183 TRP A CA 1
ATOM 1450 C C . TRP A 1 183 ? 32.059 2.775 -49.381 1.00 98.12 183 TRP A C 1
ATOM 1452 O O . TRP A 1 183 ? 31.442 2.415 -48.381 1.00 98.12 183 TRP A O 1
ATOM 1462 N N . ASP A 1 184 ? 31.869 3.976 -49.925 1.00 98.00 184 ASP A N 1
ATOM 1463 C CA . ASP A 1 184 ? 30.973 4.989 -49.357 1.00 98.00 184 ASP A CA 1
ATOM 1464 C C . ASP A 1 184 ? 29.503 4.567 -49.364 1.00 98.00 184 ASP A C 1
ATOM 1466 O O . ASP A 1 184 ? 28.731 4.888 -48.452 1.00 98.00 184 ASP A O 1
ATOM 1470 N N . ARG A 1 185 ? 29.066 3.866 -50.414 1.00 98.31 185 ARG A N 1
ATOM 1471 C CA . ARG A 1 185 ? 27.719 3.280 -50.469 1.00 98.31 185 ARG A CA 1
ATOM 1472 C C . ARG A 1 185 ? 27.561 2.190 -49.417 1.00 98.31 185 ARG A C 1
ATOM 1474 O O . ARG A 1 185 ? 26.559 2.182 -48.701 1.00 98.31 185 ARG A O 1
ATOM 1481 N N . GLU A 1 186 ? 28.554 1.320 -49.286 1.00 97.75 186 GLU A N 1
ATOM 1482 C CA . GLU A 1 186 ? 28.522 0.220 -48.328 1.00 97.75 186 GLU A CA 1
ATOM 1483 C C . GLU A 1 186 ? 28.563 0.715 -46.877 1.00 97.75 186 GLU A C 1
ATOM 1485 O O . GLU A 1 186 ? 27.766 0.278 -46.046 1.00 97.75 186 GLU A O 1
ATOM 1490 N N . LEU A 1 187 ? 29.393 1.716 -46.584 1.00 97.94 187 LEU A N 1
ATOM 1491 C CA . LEU A 1 187 ? 29.459 2.355 -45.274 1.00 97.94 187 LEU A CA 1
ATOM 1492 C C . LEU A 1 187 ? 28.117 2.994 -44.893 1.00 97.94 187 LEU A C 1
ATOM 1494 O O . LEU A 1 187 ? 27.617 2.780 -43.785 1.00 97.94 187 LEU A O 1
ATOM 1498 N N . ARG A 1 188 ? 27.489 3.735 -45.818 1.00 98.38 188 ARG A N 1
ATOM 1499 C CA . ARG A 1 188 ? 26.150 4.311 -45.604 1.00 98.38 188 ARG A CA 1
ATOM 1500 C C . ARG A 1 188 ? 25.098 3.234 -45.367 1.00 98.38 188 ARG A C 1
ATOM 1502 O O . ARG A 1 188 ? 24.267 3.391 -44.474 1.00 98.38 188 ARG A O 1
ATOM 1509 N N . ARG A 1 189 ? 25.150 2.133 -46.119 1.00 98.31 189 ARG A N 1
ATOM 1510 C CA . ARG A 1 189 ? 24.235 0.996 -45.966 1.00 98.31 189 ARG A CA 1
ATOM 1511 C C . ARG A 1 189 ? 24.374 0.356 -44.586 1.00 98.31 189 ARG A C 1
ATOM 1513 O O . ARG A 1 189 ? 23.371 0.184 -43.896 1.00 98.31 189 ARG A O 1
ATOM 1520 N N . ILE A 1 190 ? 25.598 0.049 -44.154 1.00 97.38 190 ILE A N 1
ATOM 1521 C CA . ILE A 1 190 ? 25.869 -0.543 -42.836 1.00 97.38 190 ILE A CA 1
ATOM 1522 C C . ILE A 1 190 ? 25.420 0.402 -41.719 1.00 97.38 190 ILE A C 1
ATOM 1524 O O . ILE A 1 190 ? 24.720 -0.034 -40.803 1.00 97.38 190 ILE A O 1
ATOM 1528 N N . LYS A 1 191 ? 25.748 1.695 -41.818 1.00 98.25 191 LYS A N 1
ATOM 1529 C CA . LYS A 1 191 ? 25.322 2.709 -40.846 1.00 98.25 191 LYS A CA 1
ATOM 1530 C C . LYS A 1 191 ? 23.798 2.785 -40.740 1.00 98.25 191 LYS A C 1
ATOM 1532 O O . LYS A 1 191 ? 23.259 2.669 -39.644 1.00 98.25 191 LYS A O 1
ATOM 1537 N N . ALA A 1 192 ? 23.097 2.873 -41.871 1.00 97.88 192 ALA A N 1
ATOM 1538 C CA . ALA A 1 192 ? 21.637 2.910 -41.900 1.00 97.88 192 ALA A CA 1
ATOM 1539 C C . ALA A 1 192 ? 21.008 1.645 -41.290 1.00 97.88 192 ALA A C 1
ATOM 1541 O O . ALA A 1 192 ? 20.034 1.731 -40.542 1.00 97.88 192 ALA A O 1
ATOM 1542 N N . MET A 1 193 ? 21.577 0.464 -41.557 1.00 97.69 193 MET A N 1
ATOM 1543 C CA . MET A 1 193 ? 21.122 -0.774 -40.922 1.00 97.69 193 MET A CA 1
ATOM 1544 C C . MET A 1 193 ? 21.350 -0.766 -39.406 1.00 97.69 193 MET A C 1
ATOM 1546 O O . MET A 1 193 ? 20.457 -1.176 -38.664 1.00 97.69 193 MET A O 1
ATOM 1550 N N . GLY A 1 194 ? 22.515 -0.307 -38.938 1.00 96.44 194 GLY A N 1
ATOM 1551 C CA . GLY A 1 194 ? 22.824 -0.169 -37.513 1.00 96.44 194 GLY A CA 1
ATOM 1552 C C . GLY A 1 194 ? 21.838 0.758 -36.803 1.00 96.44 194 GLY A C 1
ATOM 1553 O O . GLY A 1 194 ? 21.221 0.358 -35.814 1.00 96.44 194 GLY A O 1
ATOM 1554 N N . ASP A 1 195 ? 21.603 1.938 -37.376 1.00 97.12 195 ASP A N 1
ATOM 1555 C CA . ASP A 1 195 ? 20.670 2.937 -36.851 1.00 97.12 195 ASP A CA 1
ATOM 1556 C C . ASP A 1 195 ? 19.233 2.400 -36.801 1.00 97.12 195 ASP A C 1
ATOM 1558 O O . ASP A 1 195 ? 18.538 2.557 -35.796 1.00 97.12 195 ASP A O 1
ATOM 1562 N N . ASN A 1 196 ? 18.777 1.709 -37.850 1.00 96.94 196 ASN A N 1
ATOM 1563 C CA . ASN A 1 196 ? 17.432 1.128 -37.894 1.00 96.94 196 ASN A CA 1
ATOM 1564 C C . ASN A 1 196 ? 17.252 -0.007 -36.879 1.00 96.94 196 ASN A C 1
ATOM 1566 O O . ASN A 1 196 ? 16.211 -0.093 -36.217 1.00 96.94 196 ASN A O 1
ATOM 1570 N N . ARG A 1 197 ? 18.267 -0.866 -36.715 1.00 97.69 197 ARG A N 1
ATOM 1571 C CA . ARG A 1 197 ? 18.259 -1.925 -35.696 1.00 97.69 197 ARG A CA 1
ATOM 1572 C C . ARG A 1 197 ? 18.205 -1.332 -34.294 1.00 97.69 197 ARG A C 1
ATOM 1574 O O . ARG A 1 197 ? 17.395 -1.789 -33.489 1.00 97.69 197 ARG A O 1
ATOM 1581 N N . LEU A 1 198 ? 19.006 -0.301 -34.027 1.00 95.69 198 LEU A N 1
ATOM 1582 C CA . LEU A 1 198 ? 19.028 0.377 -32.735 1.00 95.69 198 LEU A CA 1
ATOM 1583 C C . LEU A 1 198 ? 17.688 1.060 -32.435 1.00 95.69 198 LEU A C 1
ATOM 1585 O O . LEU A 1 198 ? 17.125 0.839 -31.366 1.00 95.69 198 LEU A O 1
ATOM 1589 N N . LYS A 1 199 ? 17.120 1.805 -33.395 1.00 97.19 199 LYS A N 1
ATOM 1590 C CA . LYS A 1 199 ? 15.793 2.436 -33.262 1.00 97.19 199 LYS A CA 1
ATOM 1591 C C . LYS A 1 199 ? 14.700 1.412 -32.961 1.00 97.19 199 LYS A C 1
ATOM 1593 O O . LYS A 1 199 ? 13.902 1.611 -32.049 1.00 97.19 199 LYS A O 1
ATOM 1598 N N . THR A 1 200 ? 14.684 0.296 -33.688 1.00 96.12 200 THR A N 1
ATOM 1599 C CA . THR A 1 200 ? 13.689 -0.767 -33.486 1.00 96.12 200 THR A CA 1
ATOM 1600 C C . THR A 1 200 ? 13.850 -1.434 -32.118 1.00 96.12 200 THR A C 1
ATOM 1602 O O . THR A 1 200 ? 12.857 -1.695 -31.440 1.00 96.12 200 THR A O 1
ATOM 1605 N N . ALA A 1 201 ? 15.087 -1.702 -31.688 1.00 95.12 201 ALA A N 1
ATOM 1606 C CA . ALA A 1 201 ? 15.366 -2.268 -30.370 1.00 95.12 201 ALA A CA 1
ATOM 1607 C C . ALA A 1 201 ? 14.948 -1.312 -29.240 1.00 95.12 201 ALA A C 1
ATOM 1609 O O . ALA A 1 201 ? 14.271 -1.740 -28.308 1.00 95.12 201 ALA A O 1
ATOM 1610 N N . ALA A 1 202 ? 15.260 -0.018 -29.364 1.00 94.44 202 ALA A N 1
ATOM 1611 C CA . ALA A 1 202 ? 14.859 1.008 -28.404 1.00 94.44 202 ALA A CA 1
ATOM 1612 C C . ALA A 1 202 ? 13.329 1.122 -28.291 1.00 94.44 202 ALA A C 1
ATOM 1614 O O . ALA A 1 202 ? 12.790 1.119 -27.187 1.00 94.44 202 ALA A O 1
ATOM 1615 N N . GLN A 1 203 ? 12.607 1.130 -29.418 1.00 97.31 203 GLN A N 1
ATOM 1616 C CA . GLN A 1 203 ? 11.139 1.148 -29.419 1.00 97.31 203 GLN A CA 1
ATOM 1617 C C . GLN A 1 203 ? 10.532 -0.102 -28.769 1.00 97.31 203 GLN A C 1
ATOM 1619 O O . GLN A 1 203 ? 9.550 0.004 -28.036 1.00 97.31 203 GLN A O 1
ATOM 1624 N N . LYS A 1 204 ? 11.099 -1.288 -29.023 1.00 96.44 204 LYS A N 1
ATOM 1625 C CA . LYS A 1 204 ? 10.656 -2.536 -28.380 1.00 96.44 204 LYS A CA 1
ATOM 1626 C C . LYS A 1 204 ? 10.899 -2.509 -26.872 1.00 96.44 204 LYS A C 1
ATOM 1628 O O . LYS A 1 204 ? 10.004 -2.886 -26.124 1.00 96.44 204 LYS A O 1
ATOM 1633 N N . SER A 1 205 ? 12.066 -2.027 -26.445 1.00 90.12 205 SER A N 1
ATOM 1634 C CA . SER A 1 205 ? 12.404 -1.867 -25.028 1.00 90.12 205 SER A CA 1
ATOM 1635 C C . SER A 1 205 ? 11.425 -0.929 -24.326 1.00 90.12 205 SER A C 1
ATOM 1637 O O . SER A 1 205 ? 10.860 -1.304 -23.307 1.00 90.12 205 SER A O 1
ATOM 1639 N N . LEU A 1 206 ? 11.150 0.242 -24.911 1.00 96.06 206 LEU A N 1
ATOM 1640 C CA . LEU A 1 206 ? 10.217 1.219 -24.345 1.00 96.06 206 LEU A CA 1
ATOM 1641 C C . LEU A 1 206 ? 8.797 0.653 -24.214 1.00 96.06 206 LEU A C 1
ATOM 1643 O O . LEU A 1 206 ? 8.150 0.828 -23.187 1.00 96.06 206 LEU A O 1
ATOM 1647 N N . LYS A 1 207 ? 8.302 -0.049 -25.241 1.00 97.50 207 LYS A N 1
ATOM 1648 C CA . LYS A 1 207 ? 6.976 -0.687 -25.188 1.00 97.50 207 LYS A CA 1
ATOM 1649 C C . LYS A 1 207 ? 6.898 -1.760 -24.103 1.00 97.50 207 LYS A C 1
ATOM 1651 O O . LYS A 1 207 ? 5.877 -1.860 -23.429 1.00 97.50 207 LYS A O 1
ATOM 1656 N N . LEU A 1 208 ? 7.956 -2.555 -23.940 1.00 94.75 208 LEU A N 1
ATOM 1657 C CA . LEU A 1 208 ? 8.027 -3.569 -22.890 1.00 94.75 208 LEU A CA 1
ATOM 1658 C C . LEU A 1 208 ? 8.051 -2.925 -21.499 1.00 94.75 208 LEU A C 1
ATOM 1660 O O . LEU A 1 208 ? 7.318 -3.361 -20.621 1.00 94.75 208 LEU A O 1
ATOM 1664 N N . GLU A 1 209 ? 8.836 -1.865 -21.318 1.00 93.06 209 GLU A N 1
ATOM 1665 C CA . GLU A 1 209 ? 8.898 -1.104 -20.069 1.00 93.06 209 GLU A CA 1
ATOM 1666 C C . GLU A 1 209 ? 7.537 -0.494 -19.711 1.00 93.06 209 GLU A C 1
ATOM 1668 O O . GLU A 1 209 ? 7.061 -0.674 -18.594 1.00 93.06 209 GLU A O 1
ATOM 1673 N N . GLN A 1 210 ? 6.852 0.133 -20.673 1.00 96.38 210 GLN A N 1
ATOM 1674 C CA . GLN A 1 210 ? 5.499 0.666 -20.480 1.00 96.38 210 GLN A CA 1
ATOM 1675 C C . GLN A 1 210 ? 4.488 -0.429 -20.116 1.00 96.38 210 GLN A C 1
ATOM 1677 O O . GLN A 1 210 ? 3.657 -0.235 -19.231 1.00 96.38 210 GLN A O 1
ATOM 1682 N N . MET A 1 211 ? 4.557 -1.586 -20.781 1.00 96.62 211 MET A N 1
ATOM 1683 C CA . MET A 1 211 ? 3.684 -2.724 -20.491 1.00 96.62 211 MET A CA 1
ATOM 1684 C C . MET A 1 211 ? 3.924 -3.273 -19.083 1.00 96.62 211 MET A C 1
ATOM 1686 O O . MET A 1 211 ? 2.961 -3.495 -18.354 1.00 96.62 211 MET A O 1
ATOM 1690 N N . LEU A 1 212 ? 5.188 -3.460 -18.692 1.00 95.94 212 LEU A N 1
ATOM 1691 C CA . LEU A 1 212 ? 5.554 -3.930 -17.358 1.00 95.94 212 LEU A CA 1
ATOM 1692 C C . LEU A 1 212 ? 5.143 -2.923 -16.287 1.00 95.94 212 LEU A C 1
ATOM 1694 O O . LEU A 1 212 ? 4.537 -3.325 -15.305 1.00 95.94 212 LEU A O 1
ATOM 1698 N N . MET A 1 213 ? 5.385 -1.628 -16.502 1.00 95.44 213 MET A N 1
ATOM 1699 C CA . MET A 1 213 ? 4.954 -0.565 -15.591 1.00 95.44 213 MET A CA 1
ATOM 1700 C C . MET A 1 213 ? 3.430 -0.547 -15.412 1.00 95.44 213 MET A C 1
ATOM 1702 O O . MET A 1 213 ? 2.931 -0.384 -14.303 1.00 95.44 213 MET A O 1
ATOM 1706 N N . MET A 1 214 ? 2.669 -0.742 -16.492 1.00 95.94 214 MET A N 1
ATOM 1707 C CA . MET A 1 214 ? 1.214 -0.846 -16.401 1.00 95.94 214 MET A CA 1
ATOM 1708 C C . MET A 1 214 ? 0.777 -2.131 -15.683 1.00 95.94 214 MET A C 1
ATOM 1710 O O . MET A 1 214 ? -0.194 -2.094 -14.931 1.00 95.94 214 MET A O 1
ATOM 1714 N N . GLN A 1 215 ? 1.460 -3.256 -15.908 1.00 95.31 215 GLN A N 1
ATOM 1715 C CA . GLN A 1 215 ? 1.160 -4.525 -15.244 1.00 95.31 215 GLN A CA 1
ATOM 1716 C C . GLN A 1 215 ? 1.426 -4.438 -13.739 1.00 95.31 215 GLN A C 1
ATOM 1718 O O . GLN A 1 215 ? 0.539 -4.753 -12.953 1.00 95.31 215 GLN A O 1
ATOM 1723 N N . THR A 1 216 ? 2.592 -3.929 -13.333 1.00 91.94 216 THR A N 1
ATOM 1724 C CA . THR A 1 216 ? 2.930 -3.746 -11.916 1.00 91.94 216 THR A CA 1
ATOM 1725 C C . THR A 1 216 ? 1.978 -2.771 -11.239 1.00 91.94 216 THR A C 1
ATOM 1727 O O . THR A 1 216 ? 1.525 -3.042 -10.134 1.00 91.94 216 THR A O 1
ATOM 1730 N N . TYR A 1 217 ? 1.602 -1.678 -11.912 1.00 94.56 217 TYR A N 1
ATOM 1731 C CA . TYR A 1 217 ? 0.599 -0.750 -11.392 1.00 94.56 217 TYR A CA 1
ATOM 1732 C C . TYR A 1 217 ? -0.774 -1.413 -11.213 1.00 94.56 217 TYR A C 1
ATOM 1734 O O . TYR A 1 217 ? -1.444 -1.172 -10.213 1.00 94.56 217 TYR A O 1
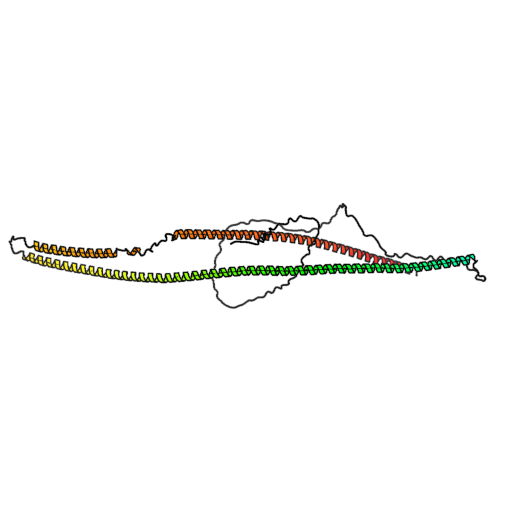ATOM 1742 N N . LYS A 1 218 ? -1.209 -2.251 -12.162 1.00 94.31 218 LYS A N 1
ATOM 1743 C CA . LYS A 1 218 ? -2.481 -2.982 -12.056 1.00 94.31 218 LYS A CA 1
ATOM 1744 C C . LYS A 1 218 ? -2.471 -3.978 -10.901 1.00 94.31 218 LYS A C 1
ATOM 1746 O O . LYS A 1 218 ? -3.444 -4.018 -10.152 1.00 94.31 218 LYS A O 1
ATOM 1751 N N . ASP A 1 219 ? -1.393 -4.740 -10.754 1.00 92.88 219 ASP A N 1
ATOM 1752 C CA . ASP A 1 219 ? -1.256 -5.729 -9.685 1.00 92.88 219 ASP A CA 1
ATOM 1753 C C . ASP A 1 219 ? -1.193 -5.044 -8.309 1.00 92.88 219 ASP A C 1
ATOM 1755 O O . ASP A 1 219 ? -1.894 -5.449 -7.384 1.00 92.88 219 ASP A O 1
ATOM 1759 N N . GLU A 1 220 ? -0.448 -3.941 -8.196 1.00 94.62 220 GLU A N 1
ATOM 1760 C CA . GLU A 1 220 ? -0.377 -3.118 -6.983 1.00 94.62 220 GLU A CA 1
ATOM 1761 C C . GLU A 1 220 ? -1.734 -2.492 -6.640 1.00 94.62 220 GLU A C 1
ATOM 1763 O O . GLU A 1 220 ? -2.184 -2.562 -5.498 1.00 94.62 220 GLU A O 1
ATOM 1768 N N . LYS A 1 221 ? -2.435 -1.939 -7.638 1.00 95.81 221 LYS A N 1
ATOM 1769 C CA . LYS A 1 221 ? -3.790 -1.406 -7.460 1.00 95.81 221 LYS A CA 1
ATOM 1770 C C . LYS A 1 221 ? -4.743 -2.487 -6.953 1.00 95.81 221 LYS A C 1
ATOM 1772 O O . LYS A 1 221 ? -5.516 -2.211 -6.043 1.00 95.81 221 LYS A O 1
ATOM 1777 N N . LYS A 1 222 ? -4.686 -3.696 -7.519 1.00 96.56 222 LYS A N 1
ATOM 1778 C CA . LYS A 1 222 ? -5.525 -4.817 -7.085 1.00 96.56 222 LYS A CA 1
ATOM 1779 C C . LYS A 1 222 ? -5.216 -5.210 -5.640 1.00 96.56 222 LYS A C 1
ATOM 1781 O O . LYS A 1 222 ? -6.138 -5.364 -4.851 1.00 96.56 222 LYS A O 1
ATOM 1786 N N . ARG A 1 223 ? -3.934 -5.301 -5.277 1.00 97.38 223 ARG A N 1
ATOM 1787 C CA . ARG A 1 223 ? -3.505 -5.593 -3.902 1.00 97.38 223 ARG A CA 1
ATOM 1788 C C . ARG A 1 223 ? -4.028 -4.553 -2.909 1.00 97.38 223 ARG A C 1
ATOM 1790 O O . ARG A 1 223 ? -4.560 -4.923 -1.871 1.00 97.38 223 ARG A O 1
ATOM 1797 N N . LEU A 1 224 ? -3.906 -3.267 -3.242 1.00 96.62 224 LEU A N 1
ATOM 1798 C CA . LEU A 1 224 ? -4.417 -2.179 -2.404 1.00 96.62 224 LEU A CA 1
ATOM 1799 C C . LEU A 1 224 ? -5.948 -2.201 -2.298 1.00 96.62 224 LEU A C 1
ATOM 1801 O O . LEU A 1 224 ? -6.483 -1.875 -1.246 1.00 96.62 224 LEU A O 1
ATOM 1805 N N . GLN A 1 225 ? -6.656 -2.598 -3.358 1.00 95.75 225 GLN A N 1
ATOM 1806 C CA . GLN A 1 225 ? -8.109 -2.789 -3.312 1.00 95.75 225 GLN A CA 1
ATOM 1807 C C . GLN A 1 225 ? -8.498 -3.936 -2.373 1.00 95.75 225 GLN A C 1
ATOM 1809 O O . GLN A 1 225 ? -9.347 -3.735 -1.516 1.00 95.75 225 GLN A O 1
ATOM 1814 N N . GLU A 1 226 ? -7.836 -5.091 -2.477 1.00 97.12 226 GLU A N 1
ATOM 1815 C CA . GLU A 1 226 ? -8.068 -6.243 -1.592 1.00 97.12 226 GLU A CA 1
ATOM 1816 C C . GLU A 1 226 ? -7.759 -5.902 -0.119 1.00 97.12 226 GLU A C 1
ATOM 1818 O O . GLU A 1 226 ? -8.493 -6.296 0.787 1.00 97.12 226 GLU A O 1
ATOM 1823 N N . GLU A 1 227 ? -6.698 -5.130 0.144 1.00 96.69 227 GLU A N 1
ATOM 1824 C CA . GLU A 1 227 ? -6.373 -4.653 1.493 1.00 96.69 227 GLU A CA 1
ATOM 1825 C C . GLU A 1 227 ? -7.416 -3.663 2.023 1.00 96.69 227 GLU A C 1
ATOM 1827 O O . GLU A 1 227 ? -7.825 -3.773 3.179 1.00 96.69 227 GLU A O 1
ATOM 1832 N N . ASN A 1 228 ? -7.882 -2.735 1.183 1.00 95.94 228 ASN A N 1
ATOM 1833 C CA . ASN A 1 228 ? -8.921 -1.785 1.560 1.00 95.94 228 ASN A CA 1
ATOM 1834 C C . ASN A 1 228 ? -10.255 -2.493 1.848 1.00 95.94 228 ASN A C 1
ATOM 1836 O O . ASN A 1 228 ? -10.867 -2.211 2.869 1.00 95.94 228 ASN A O 1
ATOM 1840 N N . GLU A 1 229 ? -10.665 -3.462 1.025 1.00 97.62 229 GLU A N 1
ATOM 1841 C CA . GLU A 1 229 ? -11.860 -4.289 1.266 1.00 97.62 229 GLU A CA 1
ATOM 1842 C C . GLU A 1 229 ? -11.743 -5.096 2.570 1.00 97.62 229 GLU A C 1
ATOM 1844 O O . GLU A 1 229 ? -12.700 -5.188 3.342 1.00 97.62 229 GLU A O 1
ATOM 1849 N N . ARG A 1 230 ? -10.556 -5.645 2.864 1.00 98.06 230 ARG A N 1
ATOM 1850 C CA . ARG A 1 230 ? -10.291 -6.342 4.130 1.00 98.06 230 ARG A CA 1
ATOM 1851 C C . ARG A 1 230 ? -10.425 -5.400 5.328 1.00 98.06 230 ARG A C 1
ATOM 1853 O O . ARG A 1 230 ? -11.078 -5.761 6.305 1.00 98.06 230 ARG A O 1
ATOM 1860 N N . LEU A 1 231 ? -9.807 -4.219 5.261 1.00 97.31 231 LEU A N 1
ATOM 1861 C CA . LEU A 1 231 ? -9.894 -3.214 6.322 1.00 97.31 231 LEU A CA 1
ATOM 1862 C C . LEU A 1 231 ? -11.330 -2.709 6.488 1.00 97.31 231 LEU A C 1
ATOM 1864 O O . LEU A 1 231 ? -11.793 -2.554 7.613 1.00 97.31 231 LEU A O 1
ATOM 1868 N N . GLU A 1 232 ? -12.064 -2.506 5.393 1.00 97.62 232 GLU A N 1
ATOM 1869 C CA . GLU A 1 232 ? -13.481 -2.152 5.430 1.00 97.62 232 GLU A CA 1
ATOM 1870 C C . GLU A 1 232 ? -14.295 -3.228 6.158 1.00 97.62 232 GLU A C 1
ATOM 1872 O O . GLU A 1 232 ? -15.014 -2.885 7.096 1.00 97.62 232 GLU A O 1
ATOM 1877 N N . SER A 1 233 ? -14.118 -4.515 5.832 1.00 97.88 233 SER A N 1
ATOM 1878 C CA . SER A 1 233 ? -14.768 -5.618 6.559 1.00 97.88 233 SER A CA 1
ATOM 1879 C C . SER A 1 233 ? -14.444 -5.582 8.054 1.00 97.88 233 SER A C 1
ATOM 1881 O O . SER A 1 233 ? -15.361 -5.588 8.874 1.00 97.88 233 SER A O 1
ATOM 1883 N N . GLU A 1 234 ? -13.166 -5.453 8.415 1.00 98.19 234 GLU A N 1
ATOM 1884 C CA . GLU A 1 234 ? -12.719 -5.373 9.812 1.00 98.19 234 GLU A CA 1
ATOM 1885 C C . GLU A 1 234 ? -13.361 -4.182 10.541 1.00 98.19 234 GLU A C 1
ATOM 1887 O O . GLU A 1 234 ? -13.871 -4.327 11.651 1.00 98.19 234 GLU A O 1
ATOM 1892 N N . THR A 1 235 ? -13.448 -3.013 9.894 1.00 96.69 235 THR A N 1
ATOM 1893 C CA . THR A 1 235 ? -14.145 -1.862 10.482 1.00 96.69 235 THR A CA 1
ATOM 1894 C C . THR A 1 235 ? -15.645 -2.094 10.641 1.00 96.69 235 THR A C 1
ATOM 1896 O O . THR A 1 235 ? -16.232 -1.579 11.592 1.00 96.69 235 THR A O 1
ATOM 1899 N N . THR A 1 236 ? -16.291 -2.837 9.736 1.00 98.06 236 THR A N 1
ATOM 1900 C CA . THR A 1 236 ? -17.714 -3.168 9.886 1.00 98.06 236 THR A CA 1
ATOM 1901 C C . THR A 1 236 ? -17.949 -4.147 11.025 1.00 98.06 236 THR A C 1
ATOM 1903 O O . THR A 1 236 ? -18.928 -3.988 11.748 1.00 98.06 236 THR A O 1
ATOM 1906 N N . ASP A 1 237 ? -17.052 -5.107 11.230 1.00 98.06 237 ASP A N 1
ATOM 1907 C CA . ASP A 1 237 ? -17.172 -6.090 12.304 1.00 98.06 237 ASP A CA 1
ATOM 1908 C C . ASP A 1 237 ? -16.911 -5.453 13.671 1.00 98.06 237 ASP A C 1
ATOM 1910 O O . ASP A 1 237 ? -17.720 -5.622 14.580 1.00 98.06 237 ASP A O 1
ATOM 1914 N N . LEU A 1 238 ? -15.890 -4.596 13.786 1.00 97.81 238 LEU A N 1
ATOM 1915 C CA . LEU A 1 238 ? -15.658 -3.804 15.000 1.00 97.81 238 LEU A CA 1
ATOM 1916 C C . LEU A 1 238 ? -16.832 -2.868 15.319 1.00 97.81 238 LEU A C 1
ATOM 1918 O O . LEU A 1 238 ? -17.169 -2.673 16.483 1.00 97.81 238 LEU A O 1
ATOM 1922 N N . LYS A 1 239 ? -17.485 -2.285 14.305 1.00 98.31 239 LYS A N 1
ATOM 1923 C CA . LYS A 1 239 ? -18.696 -1.474 14.521 1.00 98.31 239 LYS A CA 1
ATOM 1924 C C . LYS A 1 239 ? -19.849 -2.310 15.076 1.00 98.31 239 LYS A C 1
ATOM 1926 O O . LYS A 1 239 ? -20.498 -1.853 16.010 1.00 98.31 239 LYS A O 1
ATOM 1931 N N . LYS A 1 240 ? -20.074 -3.519 14.547 1.00 98.38 240 LYS A N 1
ATOM 1932 C CA . LYS A 1 240 ? -21.093 -4.443 15.079 1.00 98.38 240 LYS A CA 1
ATOM 1933 C C . LYS A 1 240 ? -20.789 -4.818 16.525 1.00 98.38 240 LYS A C 1
ATOM 1935 O O . LYS A 1 240 ? -21.679 -4.723 17.356 1.00 98.38 240 LYS A O 1
ATOM 1940 N N . GLU A 1 241 ? -19.537 -5.153 16.836 1.00 98.38 241 GLU A N 1
ATOM 1941 C CA . GLU A 1 241 ? -19.115 -5.472 18.205 1.00 98.38 241 GLU A CA 1
ATOM 1942 C C . GLU A 1 241 ? -19.341 -4.284 19.153 1.00 98.38 241 GLU A C 1
ATOM 1944 O O . GLU A 1 241 ? -19.874 -4.450 20.247 1.00 98.38 241 GLU A O 1
ATOM 1949 N N . ILE A 1 242 ? -19.011 -3.061 18.723 1.00 98.19 242 ILE A N 1
ATOM 1950 C CA . ILE A 1 242 ? -19.302 -1.844 19.492 1.00 98.19 242 ILE A CA 1
ATOM 1951 C C . ILE A 1 242 ? -20.808 -1.693 19.738 1.00 98.19 242 ILE A C 1
ATOM 1953 O O . ILE A 1 242 ? -21.204 -1.345 20.849 1.00 98.19 242 ILE A O 1
ATOM 1957 N N . ASP A 1 243 ? -21.648 -1.921 18.731 1.00 98.38 243 ASP A N 1
ATOM 1958 C CA . ASP A 1 243 ? -23.097 -1.782 18.874 1.00 98.38 243 ASP A CA 1
ATOM 1959 C C . ASP A 1 243 ? -23.694 -2.882 19.770 1.00 98.38 243 ASP A C 1
ATOM 1961 O O . ASP A 1 243 ? -24.528 -2.585 20.621 1.00 98.38 243 ASP A O 1
ATOM 1965 N N . GLU A 1 244 ? -23.200 -4.118 19.683 1.00 98.56 244 GLU A N 1
ATOM 1966 C CA . GLU A 1 244 ? -23.550 -5.203 20.608 1.00 98.56 244 GLU A CA 1
ATOM 1967 C C . GLU A 1 244 ? -23.155 -4.867 22.052 1.00 98.56 244 GLU A C 1
ATOM 1969 O O . GLU A 1 244 ? -23.947 -5.048 22.980 1.00 98.56 244 GLU A O 1
ATOM 1974 N N . LEU A 1 245 ? -21.952 -4.324 22.259 1.00 98.19 245 LEU A N 1
ATOM 1975 C CA . LEU A 1 245 ? -21.491 -3.891 23.578 1.00 98.19 245 LEU A CA 1
ATOM 1976 C C . LEU A 1 245 ? -22.321 -2.729 24.131 1.00 98.19 245 LEU A C 1
ATOM 1978 O O . LEU A 1 245 ? -22.583 -2.710 25.332 1.00 98.19 245 LEU A O 1
ATOM 1982 N N . LYS A 1 246 ? -22.764 -1.789 23.287 1.00 98.56 246 LYS A N 1
ATOM 1983 C CA . LYS A 1 246 ? -23.682 -0.717 23.708 1.00 98.56 246 LYS A CA 1
ATOM 1984 C C . LYS A 1 246 ? -25.019 -1.277 24.174 1.00 98.56 246 LYS A C 1
ATOM 1986 O O . LYS A 1 246 ? -25.472 -0.888 25.240 1.00 98.56 246 LYS A O 1
ATOM 1991 N N . VAL A 1 247 ? -25.611 -2.217 23.434 1.00 98.38 247 VAL A N 1
ATOM 1992 C CA . VAL A 1 247 ? -26.875 -2.852 23.846 1.00 98.38 247 VAL A CA 1
ATOM 1993 C C . VAL A 1 247 ? -26.702 -3.571 25.184 1.00 98.38 247 VAL A C 1
ATOM 1995 O O . VAL A 1 247 ? -27.494 -3.368 26.099 1.00 98.38 247 VAL A O 1
ATOM 1998 N N . ARG A 1 248 ? -25.621 -4.343 25.355 1.00 98.38 248 ARG A N 1
ATOM 1999 C CA . ARG A 1 248 ? -25.328 -4.997 26.642 1.00 98.38 248 ARG A CA 1
ATOM 2000 C C . ARG A 1 248 ? -25.126 -3.989 27.771 1.00 98.38 248 ARG A C 1
ATOM 2002 O O . ARG A 1 248 ? -25.537 -4.250 28.898 1.00 98.38 248 ARG A O 1
ATOM 2009 N N . LEU A 1 249 ? -24.482 -2.857 27.489 1.00 98.38 249 LEU A N 1
ATOM 2010 C CA . LEU A 1 249 ? -24.322 -1.783 28.463 1.00 98.38 249 LEU A CA 1
ATOM 2011 C C . LEU A 1 249 ? -25.693 -1.233 28.878 1.00 98.38 249 LEU A C 1
ATOM 2013 O O . LEU A 1 249 ? -25.983 -1.223 30.071 1.00 98.38 249 LEU A O 1
ATOM 2017 N N . GLU A 1 250 ? -26.553 -0.881 27.921 1.00 98.50 250 GLU A N 1
ATOM 2018 C CA . GLU A 1 250 ? -27.916 -0.390 28.171 1.00 98.50 250 GLU A CA 1
ATOM 2019 C C . GLU A 1 250 ? -28.748 -1.388 28.999 1.00 98.50 250 GLU A C 1
ATOM 2021 O O . GLU A 1 250 ? -29.410 -1.001 29.963 1.00 98.50 250 GLU A O 1
ATOM 2026 N N . GLU A 1 251 ? -28.665 -2.688 28.696 1.00 98.12 251 GLU A N 1
ATOM 2027 C CA . GLU A 1 251 ? -29.317 -3.748 29.478 1.00 98.12 251 GLU A CA 1
ATOM 2028 C C . GLU A 1 251 ? -28.817 -3.785 30.930 1.00 98.12 251 GLU A C 1
ATOM 2030 O O . GLU A 1 251 ? -29.612 -3.892 31.869 1.00 98.12 251 GLU A O 1
ATOM 2035 N N . THR A 1 252 ? -27.499 -3.676 31.139 1.00 97.94 252 THR A N 1
ATOM 2036 C CA . THR A 1 252 ? -26.922 -3.664 32.493 1.00 97.94 252 THR A CA 1
ATOM 2037 C C . THR A 1 252 ? -27.264 -2.395 33.266 1.00 97.94 252 THR A C 1
ATOM 2039 O O . THR A 1 252 ? -27.535 -2.475 34.465 1.00 97.94 252 THR A O 1
ATOM 2042 N N . GLU A 1 253 ? -27.303 -1.240 32.600 1.00 98.62 253 GLU A N 1
ATOM 2043 C CA . GLU A 1 253 ? -27.720 0.030 33.193 1.00 98.62 253 GLU A CA 1
ATOM 2044 C C . GLU A 1 253 ? -29.185 -0.040 33.632 1.00 98.62 253 GLU A C 1
ATOM 2046 O O . GLU A 1 253 ? -29.514 0.309 34.770 1.00 98.62 253 GLU A O 1
ATOM 2051 N N . TRP A 1 254 ? -30.057 -0.582 32.780 1.00 98.50 254 TRP A N 1
ATOM 2052 C CA . TRP A 1 254 ? -31.466 -0.772 33.108 1.00 98.50 254 TRP A CA 1
ATOM 2053 C C . TRP A 1 254 ? -31.657 -1.749 34.275 1.00 98.50 254 TRP A C 1
ATOM 2055 O O . TRP A 1 254 ? -32.386 -1.451 35.228 1.00 98.50 254 TRP A O 1
ATOM 2065 N N . GLY A 1 255 ? -30.934 -2.873 34.264 1.00 98.44 255 GLY A N 1
ATOM 2066 C CA . GLY A 1 255 ? -30.923 -3.831 35.370 1.00 98.44 255 GLY A CA 1
ATOM 2067 C C . GLY A 1 255 ? -30.445 -3.210 36.688 1.00 98.44 255 GLY A C 1
ATOM 2068 O O . GLY A 1 255 ? -31.043 -3.447 37.740 1.00 98.44 255 GLY A O 1
ATOM 2069 N N . LEU A 1 256 ? -29.418 -2.356 36.652 1.00 98.50 256 LEU A N 1
ATOM 2070 C CA . LEU A 1 256 ? -28.928 -1.635 37.829 1.00 98.50 256 LEU A CA 1
ATOM 2071 C C . LEU A 1 256 ? -29.978 -0.662 38.382 1.00 98.50 256 LEU A C 1
ATOM 2073 O O . LEU A 1 256 ? -30.170 -0.595 39.601 1.00 98.50 256 LEU A O 1
ATOM 2077 N N . CYS A 1 257 ? -30.678 0.072 37.513 1.00 98.38 257 CYS A N 1
ATOM 2078 C CA . CYS A 1 257 ? -31.779 0.947 37.913 1.00 98.38 257 CYS A CA 1
ATOM 2079 C C . CYS A 1 257 ? -32.912 0.159 38.582 1.00 98.38 257 CYS A C 1
ATOM 2081 O O . CYS A 1 257 ? -33.378 0.554 39.653 1.00 98.38 257 CYS A O 1
ATOM 2083 N N . GLN A 1 258 ? -33.306 -0.981 38.008 1.00 98.38 258 GLN A N 1
ATOM 2084 C CA . GLN A 1 258 ? -34.316 -1.857 38.601 1.00 98.38 258 GLN A CA 1
ATOM 2085 C C . GLN A 1 258 ? -33.892 -2.336 39.997 1.00 98.38 258 GLN A C 1
ATOM 2087 O O . GLN A 1 258 ? -34.641 -2.169 40.960 1.00 98.38 258 GLN A O 1
ATOM 2092 N N . LYS A 1 259 ? -32.673 -2.873 40.136 1.00 98.12 259 LYS A N 1
ATOM 2093 C CA . LYS A 1 259 ? -32.161 -3.369 41.425 1.00 98.12 259 LYS A CA 1
ATOM 2094 C C . LYS A 1 259 ? -31.997 -2.270 42.465 1.00 98.12 259 LYS A C 1
ATOM 2096 O O . LYS A 1 259 ? -32.266 -2.501 43.640 1.00 98.12 259 LYS A O 1
ATOM 2101 N N . SER A 1 260 ? -31.628 -1.065 42.046 1.00 98.00 260 SER A N 1
ATOM 2102 C CA . SER A 1 260 ? -31.593 0.097 42.937 1.00 98.00 260 SER A CA 1
ATOM 2103 C C . SER A 1 260 ? -32.990 0.462 43.450 1.00 98.00 260 SER A C 1
ATOM 2105 O O . SER A 1 260 ? -33.140 0.802 44.623 1.00 98.00 260 SER A O 1
ATOM 2107 N N . GLY A 1 261 ? -34.017 0.344 42.601 1.00 98.19 261 GLY A N 1
ATOM 2108 C CA . GLY A 1 261 ? -35.419 0.511 42.986 1.00 98.19 261 GLY A CA 1
ATOM 2109 C C . GLY A 1 261 ? -35.902 -0.559 43.971 1.00 98.19 261 GLY A C 1
ATOM 2110 O O . GLY A 1 261 ? -36.477 -0.218 45.005 1.00 98.19 261 GLY A O 1
ATOM 2111 N N . GLU A 1 262 ? -35.607 -1.836 43.706 1.00 98.31 262 GLU A N 1
ATOM 2112 C CA . GLU A 1 262 ? -35.895 -2.949 44.627 1.00 98.31 262 GLU A CA 1
ATOM 2113 C C . GLU A 1 262 ? -35.214 -2.732 45.990 1.00 98.31 262 GLU A C 1
ATOM 2115 O O . GLU A 1 262 ? -35.858 -2.828 47.035 1.00 98.31 262 GLU A O 1
ATOM 2120 N N . LEU A 1 263 ? -33.932 -2.349 45.993 1.00 97.94 263 LEU A N 1
ATOM 2121 C CA . LEU A 1 263 ? -33.178 -2.051 47.211 1.00 97.94 263 LEU A CA 1
ATOM 2122 C C . LEU A 1 263 ? -33.790 -0.881 47.993 1.00 97.94 263 LEU A C 1
ATOM 2124 O O . LEU A 1 263 ? -33.881 -0.942 49.219 1.00 97.94 263 LEU A O 1
ATOM 2128 N N . ALA A 1 264 ? -34.214 0.184 47.308 1.00 98.38 264 ALA A N 1
ATOM 2129 C CA . ALA A 1 264 ? -34.873 1.320 47.945 1.00 98.38 264 ALA A CA 1
ATOM 2130 C C . ALA A 1 264 ? -36.214 0.919 48.578 1.00 98.38 264 ALA A C 1
ATOM 2132 O O . ALA A 1 264 ? -36.516 1.353 49.691 1.00 98.38 264 ALA A O 1
ATOM 2133 N N . HIS A 1 265 ? -36.982 0.055 47.909 1.00 98.25 265 HIS A N 1
ATOM 2134 C CA . HIS A 1 265 ? -38.232 -0.475 48.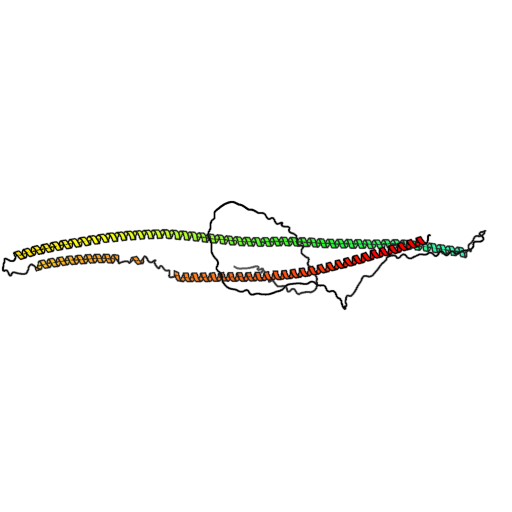443 1.00 98.25 265 HIS A CA 1
ATOM 2135 C C . HIS A 1 265 ? -37.999 -1.322 49.702 1.00 98.25 265 HIS A C 1
ATOM 2137 O O . HIS A 1 265 ? -38.594 -1.040 50.742 1.00 98.25 265 HIS A O 1
ATOM 2143 N N . VAL A 1 266 ? -37.067 -2.280 49.652 1.00 98.38 266 VAL A N 1
ATOM 2144 C CA . VAL A 1 266 ? -36.689 -3.109 50.812 1.00 98.38 266 VAL A CA 1
ATOM 2145 C C . VAL A 1 266 ? -36.167 -2.242 51.961 1.00 98.38 266 VAL A C 1
ATOM 2147 O O . VAL A 1 266 ? -36.518 -2.455 53.119 1.00 98.38 266 VAL A O 1
ATOM 2150 N N . LYS A 1 267 ? -35.377 -1.205 51.662 1.00 98.44 267 LYS A N 1
ATOM 2151 C CA . LYS A 1 267 ? -34.893 -0.253 52.671 1.00 98.44 267 LYS A CA 1
ATOM 2152 C C . LYS A 1 267 ? -36.034 0.531 53.331 1.00 98.44 267 LYS A C 1
ATOM 2154 O O . LYS A 1 267 ? -35.941 0.818 54.523 1.00 98.44 267 LYS A O 1
ATOM 2159 N N . SER A 1 268 ? -37.091 0.871 52.588 1.00 98.00 268 SER A N 1
ATOM 2160 C CA . SER A 1 268 ? -38.295 1.495 53.154 1.00 98.00 268 SER A CA 1
ATOM 2161 C C . SER A 1 268 ? -39.029 0.530 54.079 1.00 98.00 268 SER A C 1
ATOM 2163 O O . SER A 1 268 ? -39.262 0.876 55.229 1.00 98.00 268 SER A O 1
ATOM 2165 N N . GLN A 1 269 ? -39.289 -0.701 53.627 1.00 98.25 269 GLN A N 1
ATOM 2166 C CA . GLN A 1 269 ? -39.945 -1.728 54.446 1.00 98.25 269 GLN A CA 1
ATOM 2167 C C . GLN A 1 269 ? -39.181 -2.003 55.751 1.00 98.25 269 GLN A C 1
ATOM 2169 O O . GLN A 1 269 ? -39.774 -2.107 56.824 1.00 98.25 269 GLN A O 1
ATOM 2174 N N . LEU A 1 270 ? -37.847 -2.066 55.687 1.00 98.12 270 LEU A N 1
ATOM 2175 C CA . LEU A 1 270 ? -37.009 -2.229 56.874 1.00 98.12 270 LEU A CA 1
ATOM 2176 C C . LEU A 1 270 ? -37.144 -1.043 57.841 1.00 98.12 270 LEU A C 1
ATOM 2178 O O . LEU A 1 270 ? -37.196 -1.228 59.053 1.00 98.12 270 LEU A O 1
ATOM 2182 N N . LYS A 1 271 ? -37.212 0.186 57.321 1.00 98.31 271 LYS A N 1
ATOM 2183 C CA . LYS A 1 271 ? -37.414 1.383 58.145 1.00 98.31 271 LYS A CA 1
ATOM 2184 C C . LYS A 1 271 ? -38.794 1.380 58.807 1.00 98.31 271 LYS A C 1
ATOM 2186 O O . LYS A 1 271 ? -38.894 1.734 59.981 1.00 98.31 271 LYS A O 1
ATOM 2191 N N . ASP A 1 272 ? -39.828 0.981 58.074 1.00 97.88 272 ASP A N 1
ATOM 2192 C CA . ASP A 1 272 ? -41.203 0.943 58.569 1.00 97.88 272 ASP A CA 1
ATOM 2193 C C . ASP A 1 272 ? -41.345 -0.120 59.671 1.00 97.88 272 ASP A C 1
ATOM 2195 O O . ASP A 1 272 ? -41.762 0.211 60.779 1.00 97.88 272 ASP A O 1
ATOM 2199 N N . THR A 1 273 ? -40.845 -1.341 59.452 1.00 96.62 273 THR A N 1
ATOM 2200 C CA . THR A 1 273 ? -40.807 -2.403 60.483 1.00 96.62 273 THR A CA 1
ATOM 2201 C C . THR A 1 273 ? -39.957 -2.025 61.699 1.00 96.62 273 THR A C 1
ATOM 2203 O O . THR A 1 273 ? -40.326 -2.321 62.836 1.00 96.62 273 THR A O 1
ATOM 2206 N N . GLN A 1 274 ? -38.845 -1.308 61.506 1.00 97.75 274 GLN A N 1
ATOM 2207 C CA . GLN A 1 274 ? -38.070 -0.754 62.617 1.00 97.75 274 GLN A CA 1
ATOM 2208 C C . GLN A 1 274 ? -38.882 0.283 63.407 1.00 97.75 274 GLN A C 1
ATOM 2210 O O . GLN A 1 274 ? -38.833 0.289 64.638 1.00 97.75 274 GLN A O 1
ATOM 2215 N N . SER A 1 275 ? -39.640 1.150 62.731 1.00 97.50 275 SER A N 1
ATOM 2216 C CA . SER A 1 275 ? -40.518 2.120 63.392 1.00 97.50 275 SER A CA 1
ATOM 2217 C C . SER A 1 275 ? -41.637 1.426 64.180 1.00 97.50 275 SER A C 1
ATOM 2219 O O . SER A 1 275 ? -41.854 1.750 65.350 1.00 97.50 275 SER A O 1
ATOM 2221 N N . GLU A 1 276 ? -42.254 0.387 63.616 1.00 97.56 276 GLU A N 1
ATOM 2222 C CA . GLU A 1 276 ? -43.241 -0.448 64.302 1.00 97.56 276 GLU A CA 1
ATOM 2223 C C . GLU A 1 276 ? -42.636 -1.103 65.546 1.00 97.56 276 GLU A C 1
ATOM 2225 O O . GLU A 1 276 ? -43.190 -0.967 66.637 1.00 97.56 276 GLU A O 1
ATOM 2230 N N . LEU A 1 277 ? -41.448 -1.706 65.434 1.00 97.62 277 LEU A N 1
ATOM 2231 C CA . LEU A 1 277 ? -40.737 -2.281 66.575 1.00 97.62 277 LEU A CA 1
ATOM 2232 C C . LEU A 1 277 ? -40.516 -1.245 67.684 1.00 97.62 277 LEU A C 1
ATOM 2234 O O . LEU A 1 277 ? -40.747 -1.543 68.856 1.00 97.62 277 LEU A O 1
ATOM 2238 N N . THR A 1 278 ? -40.117 -0.015 67.341 1.00 97.25 278 THR A N 1
ATOM 2239 C CA . THR A 1 278 ? -39.973 1.051 68.346 1.00 97.25 278 THR A CA 1
ATOM 2240 C C . THR A 1 278 ? -41.300 1.423 69.003 1.00 97.25 278 THR A C 1
ATOM 2242 O O . THR A 1 278 ? -41.343 1.574 70.222 1.00 97.25 278 THR A O 1
ATOM 2245 N N . THR A 1 279 ? -42.399 1.512 68.245 1.00 97.56 279 THR A N 1
ATOM 2246 C CA . THR A 1 279 ? -43.731 1.784 68.815 1.00 97.56 279 THR A CA 1
ATOM 2247 C C . THR A 1 279 ? -44.191 0.662 69.744 1.00 97.56 279 THR A C 1
ATOM 2249 O O . THR A 1 279 ? -44.617 0.945 70.862 1.00 97.56 279 THR A O 1
ATOM 2252 N N . LYS A 1 280 ? -43.989 -0.605 69.359 1.00 97.19 280 LYS A N 1
ATOM 2253 C CA . LYS A 1 280 ? -44.248 -1.768 70.217 1.00 97.19 280 LYS A CA 1
ATOM 2254 C C . LYS A 1 280 ? -43.368 -1.774 71.460 1.00 97.19 280 LYS A C 1
ATOM 2256 O O . LYS A 1 280 ? -43.848 -2.087 72.545 1.00 97.19 280 LYS A O 1
ATOM 2261 N N . GLY A 1 281 ? -42.113 -1.346 71.342 1.00 97.44 281 GLY A N 1
ATOM 2262 C CA . GLY A 1 281 ? -41.240 -1.100 72.487 1.00 97.44 281 GLY A CA 1
ATOM 2263 C C . GLY A 1 281 ? -41.842 -0.098 73.479 1.00 97.44 281 GLY A C 1
ATOM 2264 O O . GLY A 1 281 ? -41.868 -0.371 74.680 1.00 97.44 281 GLY A O 1
ATOM 2265 N N . HIS A 1 282 ? -42.382 1.024 72.993 1.00 97.75 282 HIS A N 1
ATOM 2266 C CA . HIS A 1 282 ? -43.073 2.004 73.838 1.00 97.75 282 HIS A CA 1
ATOM 2267 C C . HIS A 1 282 ? -44.350 1.432 74.483 1.00 97.75 282 HIS A C 1
ATOM 2269 O O . HIS A 1 282 ? -44.552 1.633 75.681 1.00 97.75 282 HIS A O 1
ATOM 2275 N N . GLU A 1 283 ? -45.170 0.677 73.741 1.00 97.31 283 GLU A N 1
ATOM 2276 C CA . GLU A 1 283 ? -46.364 -0.007 74.276 1.00 97.31 283 GLU A CA 1
ATOM 2277 C C . GLU A 1 283 ? -46.000 -0.979 75.411 1.00 97.31 283 GLU A C 1
ATOM 2279 O O . GLU A 1 283 ? -46.606 -0.947 76.481 1.00 97.31 283 GLU A O 1
ATOM 2284 N N . VAL A 1 284 ? -44.961 -1.800 75.227 1.00 97.19 284 VAL A N 1
ATOM 2285 C CA . VAL A 1 284 ? -44.483 -2.739 76.256 1.00 97.19 284 VAL A CA 1
ATOM 2286 C C . VAL A 1 284 ? -44.037 -2.000 77.517 1.00 97.19 284 VAL A C 1
ATOM 2288 O O . VAL A 1 284 ? -44.306 -2.455 78.630 1.00 97.19 284 VAL A O 1
ATOM 2291 N N . ILE A 1 285 ? -43.352 -0.863 77.379 1.00 97.50 285 ILE A N 1
ATOM 2292 C CA . ILE A 1 285 ? -42.946 -0.045 78.529 1.00 97.50 285 ILE A CA 1
ATOM 2293 C C . ILE A 1 285 ? -44.176 0.511 79.258 1.00 97.50 285 ILE A C 1
ATOM 2295 O O . ILE A 1 285 ? -44.210 0.446 80.489 1.00 97.50 285 ILE A O 1
ATOM 2299 N N . ALA A 1 286 ? -45.179 0.996 78.521 1.00 97.12 286 ALA A N 1
ATOM 2300 C CA . ALA A 1 286 ? -46.425 1.515 79.082 1.00 97.12 286 ALA A CA 1
ATOM 2301 C C . ALA A 1 286 ? -47.203 0.436 79.858 1.00 97.12 286 ALA A C 1
ATOM 2303 O O . ALA A 1 286 ? -47.581 0.652 81.012 1.00 97.12 286 ALA A O 1
ATOM 2304 N N . LEU A 1 287 ? -47.344 -0.762 79.286 1.00 96.31 287 LEU A N 1
ATOM 2305 C CA . LEU A 1 287 ? -47.961 -1.905 79.965 1.00 96.31 287 LEU A CA 1
ATOM 2306 C C . LEU A 1 287 ? -47.168 -2.317 81.211 1.00 96.31 287 LEU A C 1
ATOM 2308 O O . LEU A 1 287 ? -47.742 -2.590 82.261 1.00 96.31 287 LEU A O 1
ATOM 2312 N N . LYS A 1 288 ? -45.829 -2.299 81.149 1.00 97.19 288 LYS A N 1
ATOM 2313 C CA . LYS A 1 288 ? -44.988 -2.552 82.329 1.00 97.19 288 LYS A CA 1
ATOM 2314 C C . LYS A 1 288 ? -45.194 -1.510 83.433 1.00 97.19 288 LYS A C 1
ATOM 2316 O O . LYS A 1 288 ? -45.102 -1.877 84.602 1.00 97.19 288 LYS A O 1
ATOM 2321 N N . SER A 1 289 ? -45.427 -0.232 83.114 1.00 96.25 289 SER A N 1
ATOM 2322 C CA . SER A 1 289 ? -45.812 0.764 84.132 1.00 96.25 289 SER A CA 1
ATOM 2323 C C . SER A 1 289 ? -47.193 0.494 84.711 1.00 96.25 289 SER A C 1
ATOM 2325 O O . SER A 1 289 ? -47.323 0.521 85.929 1.00 96.25 289 SER A O 1
ATOM 2327 N N . GLU A 1 290 ? -48.179 0.160 83.881 1.00 96.12 290 GLU A N 1
ATOM 2328 C CA . GLU A 1 290 ? -49.535 -0.147 84.343 1.00 96.12 290 GLU A CA 1
ATOM 2329 C C . GLU A 1 290 ? -49.553 -1.366 85.277 1.00 96.12 290 GLU A C 1
ATOM 2331 O O . GLU A 1 290 ? -50.164 -1.322 86.344 1.00 96.12 290 GLU A O 1
ATOM 2336 N N . ILE A 1 291 ? -48.791 -2.417 84.953 1.00 95.25 291 ILE A N 1
ATOM 2337 C CA . ILE A 1 291 ? -48.595 -3.573 85.840 1.00 95.25 291 ILE A CA 1
ATOM 2338 C C . ILE A 1 291 ? -48.005 -3.133 87.187 1.00 95.25 291 ILE A C 1
ATOM 2340 O O . ILE A 1 291 ? -48.509 -3.542 88.231 1.00 95.25 291 ILE A O 1
ATOM 2344 N N . ARG A 1 292 ? -46.968 -2.279 87.196 1.00 96.06 292 ARG A N 1
ATOM 2345 C CA . ARG A 1 292 ? -46.390 -1.756 88.450 1.00 96.06 292 ARG A CA 1
ATOM 2346 C C . ARG A 1 292 ? -47.412 -0.962 89.269 1.00 96.06 292 ARG A C 1
ATOM 2348 O O . ARG A 1 292 ? -47.458 -1.122 90.484 1.00 96.06 292 ARG A O 1
ATOM 2355 N N . GLU A 1 293 ? -48.242 -0.143 88.627 1.00 95.62 293 GLU A N 1
ATOM 2356 C CA . GLU A 1 293 ? -49.304 0.614 89.301 1.00 95.62 293 GLU A CA 1
ATOM 2357 C C . GLU A 1 293 ? -50.396 -0.291 89.879 1.00 95.62 293 GLU A C 1
ATOM 2359 O O . GLU A 1 293 ? -50.872 -0.055 90.990 1.00 95.62 293 GLU A O 1
ATOM 2364 N N . LEU A 1 294 ? -50.808 -1.329 89.146 1.00 94.50 294 LEU A N 1
ATOM 2365 C CA . LEU A 1 294 ? -51.785 -2.307 89.623 1.00 94.50 294 LEU A CA 1
ATOM 2366 C C . LEU A 1 294 ? -51.243 -3.115 90.802 1.00 94.50 294 LEU A C 1
ATOM 2368 O O . LEU A 1 294 ? -51.974 -3.303 91.771 1.00 94.50 294 LEU A O 1
ATOM 2372 N N . LEU A 1 295 ? -49.971 -3.521 90.765 1.00 95.25 295 LEU A N 1
ATOM 2373 C CA . LEU A 1 295 ? -49.308 -4.164 91.902 1.00 95.25 295 LEU A CA 1
ATOM 2374 C C . LEU A 1 295 ? -49.274 -3.240 93.127 1.00 95.25 295 LEU A C 1
ATOM 2376 O O . LEU A 1 295 ? -49.630 -3.670 94.217 1.00 95.25 295 LEU A O 1
ATOM 2380 N N . GLN A 1 296 ? -48.955 -1.953 92.954 1.00 95.12 296 GLN A N 1
ATOM 2381 C CA . GLN A 1 296 ? -48.991 -0.983 94.055 1.00 95.12 296 GLN A CA 1
ATOM 2382 C C . GLN A 1 296 ? -50.414 -0.779 94.609 1.00 95.12 296 GLN A C 1
ATOM 2384 O O . GLN A 1 296 ? -50.614 -0.641 95.820 1.00 95.12 296 GLN A O 1
ATOM 2389 N N . LYS A 1 297 ? -51.430 -0.760 93.735 1.00 94.25 297 LYS A N 1
ATOM 2390 C CA . LYS A 1 297 ? -52.841 -0.711 94.146 1.00 94.25 297 LYS A CA 1
ATOM 2391 C C . LYS A 1 297 ? -53.230 -1.972 94.916 1.00 94.25 297 LYS A C 1
ATOM 2393 O O . LYS A 1 297 ? -53.895 -1.841 95.941 1.00 94.25 297 LYS A O 1
ATOM 2398 N N . LEU A 1 298 ? -52.814 -3.151 94.462 1.00 91.69 298 LEU A N 1
ATOM 2399 C CA . LEU A 1 298 ? -53.045 -4.418 95.152 1.00 91.69 298 LEU A CA 1
ATOM 2400 C C . LEU A 1 298 ? -52.408 -4.397 96.547 1.00 91.69 298 LEU A C 1
ATOM 2402 O O . LEU A 1 298 ? -53.124 -4.568 97.524 1.00 91.69 298 LEU A O 1
ATOM 2406 N N . GLU A 1 299 ? -51.136 -4.017 96.653 1.00 92.88 299 GLU A N 1
ATOM 2407 C CA . GLU A 1 299 ? -50.416 -3.888 97.928 1.00 92.88 299 GLU A CA 1
ATOM 2408 C C . GLU A 1 299 ? -51.093 -2.880 98.881 1.00 92.88 299 GLU A C 1
ATOM 2410 O O . GLU A 1 299 ? -51.152 -3.062 100.096 1.00 92.88 299 GLU A O 1
ATOM 2415 N N . SER A 1 300 ? -51.663 -1.790 98.353 1.00 91.94 300 SER A N 1
ATOM 2416 C CA . SER A 1 300 ? -52.452 -0.853 99.167 1.00 91.94 300 SER A CA 1
ATOM 2417 C C . SER A 1 300 ? -53.765 -1.457 99.681 1.00 91.94 300 SER A C 1
ATOM 2419 O O . SER A 1 300 ? -54.208 -1.120 100.780 1.00 91.94 300 SER A O 1
ATOM 2421 N N . LYS A 1 301 ? -54.396 -2.341 98.897 1.00 91.50 301 LYS A N 1
ATOM 2422 C CA . LYS A 1 301 ? -55.617 -3.059 99.280 1.00 91.50 301 LYS A CA 1
ATOM 2423 C C . LYS A 1 301 ? -55.311 -4.168 100.277 1.00 91.50 301 LYS A C 1
ATOM 2425 O O . LYS A 1 301 ? -56.060 -4.289 101.234 1.00 91.50 301 LYS A O 1
ATOM 2430 N N . GLU A 1 302 ? -54.218 -4.898 100.096 1.00 91.38 302 GLU A N 1
ATOM 2431 C CA . GLU A 1 302 ? -53.714 -5.890 101.052 1.00 91.38 302 GLU A CA 1
ATOM 2432 C C . GLU A 1 302 ? -53.442 -5.231 102.406 1.00 91.38 302 GLU A C 1
ATOM 2434 O O . GLU A 1 302 ? -54.063 -5.616 103.389 1.00 91.38 302 GLU A O 1
ATOM 2439 N N . ARG A 1 303 ? -52.703 -4.110 102.450 1.00 89.88 303 ARG A N 1
ATOM 2440 C CA . ARG A 1 303 ? -52.531 -3.333 103.695 1.00 89.88 303 ARG A CA 1
ATOM 2441 C C . ARG A 1 303 ? -53.854 -2.907 104.334 1.00 89.88 303 ARG A C 1
ATOM 2443 O O . ARG A 1 303 ? -53.980 -2.873 105.553 1.00 89.88 303 ARG A O 1
ATOM 2450 N N . ARG A 1 304 ? -54.857 -2.563 103.521 1.00 88.50 304 ARG A N 1
ATOM 2451 C CA . ARG A 1 304 ? -56.200 -2.206 104.004 1.00 88.50 304 ARG A CA 1
ATOM 2452 C C . ARG A 1 304 ? -56.929 -3.409 104.602 1.00 88.50 304 ARG A C 1
ATOM 2454 O O . ARG A 1 304 ? -57.677 -3.232 105.559 1.00 88.50 304 ARG A O 1
ATOM 2461 N N . ILE A 1 305 ? -56.757 -4.590 104.016 1.00 84.38 305 ILE A N 1
ATOM 2462 C CA . ILE A 1 305 ? -57.289 -5.851 104.535 1.00 84.38 305 ILE A CA 1
ATOM 2463 C C . ILE A 1 305 ? -56.602 -6.163 105.866 1.00 84.38 305 ILE A C 1
ATOM 2465 O O . ILE A 1 305 ? -57.312 -6.308 106.856 1.00 84.38 305 ILE A O 1
ATOM 2469 N N . ASP A 1 306 ? -55.270 -6.102 105.930 1.00 85.12 306 ASP A N 1
ATOM 2470 C CA . ASP A 1 306 ? -54.497 -6.316 107.161 1.00 85.12 306 ASP A CA 1
ATOM 2471 C C . ASP A 1 306 ? -54.932 -5.360 108.291 1.00 85.12 306 ASP A C 1
ATOM 2473 O O . ASP A 1 306 ? -55.121 -5.771 109.434 1.00 85.12 306 ASP A O 1
ATOM 2477 N N . GLU A 1 307 ? -55.165 -4.075 107.988 1.00 84.19 307 GLU A N 1
ATOM 2478 C CA . GLU A 1 307 ? -55.711 -3.096 108.944 1.00 84.19 307 GLU A CA 1
ATOM 2479 C C . GLU A 1 307 ? -57.095 -3.501 109.483 1.00 84.19 307 GLU A C 1
ATOM 2481 O O . GLU A 1 307 ? -57.403 -3.298 110.663 1.00 84.19 307 GLU A O 1
ATOM 2486 N N . LEU A 1 308 ? -57.969 -4.012 108.612 1.00 79.12 308 LEU A N 1
ATOM 2487 C CA . LEU A 1 308 ? -59.319 -4.441 108.979 1.00 79.12 308 LEU A CA 1
ATOM 2488 C C . LEU A 1 308 ? -59.293 -5.746 109.780 1.00 79.12 308 LEU A C 1
ATOM 2490 O O . LEU A 1 308 ? -60.044 -5.870 110.749 1.00 79.12 308 LEU A O 1
ATOM 2494 N N . GLU A 1 309 ? -58.420 -6.684 109.421 1.00 78.75 309 GLU A N 1
ATOM 2495 C CA . GLU A 1 309 ? -58.174 -7.918 110.166 1.00 78.75 309 GLU A CA 1
ATOM 2496 C C . GLU A 1 309 ? -57.574 -7.628 111.544 1.00 78.75 309 GLU A C 1
ATOM 2498 O O . GLU A 1 309 ? -58.061 -8.163 112.539 1.00 78.75 309 GLU A O 1
ATOM 2503 N N . GLY A 1 310 ? -56.629 -6.688 111.648 1.00 73.75 310 GLY A N 1
ATOM 2504 C CA . GLY A 1 310 ? -56.109 -6.191 112.924 1.00 73.75 310 GLY A CA 1
ATOM 2505 C C . GLY A 1 310 ? -57.208 -5.601 113.816 1.00 73.75 310 GLY A C 1
ATOM 2506 O O . GLY A 1 310 ? -57.317 -5.961 114.985 1.00 73.75 310 GLY A O 1
ATOM 2507 N N . ARG A 1 311 ? -58.119 -4.787 113.259 1.00 67.88 311 ARG A N 1
ATOM 2508 C CA . ARG A 1 311 ? -59.299 -4.275 113.992 1.00 67.88 311 ARG A CA 1
ATOM 2509 C C . ARG A 1 311 ? -60.302 -5.370 114.373 1.00 67.88 311 ARG A C 1
ATOM 2511 O O . ARG A 1 311 ? -61.016 -5.224 115.368 1.00 67.88 311 ARG A O 1
ATOM 2518 N N . ARG A 1 312 ? -60.406 -6.447 113.586 1.00 56.78 312 ARG A N 1
ATOM 2519 C CA . ARG A 1 312 ? -61.218 -7.633 113.910 1.00 56.78 312 ARG A CA 1
ATOM 2520 C C . ARG A 1 312 ? -60.594 -8.412 115.071 1.00 56.78 312 ARG A C 1
ATOM 2522 O O . ARG A 1 312 ? -61.323 -8.803 115.978 1.00 56.78 312 ARG A O 1
ATOM 2529 N N . LEU A 1 313 ? -59.270 -8.559 115.081 1.00 55.59 313 LEU A N 1
ATOM 2530 C CA . LEU A 1 313 ? -58.502 -9.203 116.148 1.00 55.59 313 LEU A CA 1
ATOM 2531 C C . LEU A 1 313 ? -58.556 -8.391 117.455 1.00 55.59 313 LEU A C 1
ATOM 2533 O O . LEU A 1 313 ? -58.769 -8.955 118.524 1.00 55.59 313 LEU A O 1
ATOM 2537 N N . GLU A 1 314 ? -58.499 -7.059 117.376 1.00 53.25 314 GLU A N 1
ATOM 2538 C CA . GLU A 1 314 ? -58.699 -6.159 118.524 1.00 53.25 314 GLU A CA 1
ATOM 2539 C C . GLU A 1 314 ? -60.127 -6.232 119.101 1.00 53.25 314 GLU A C 1
ATOM 2541 O O . GLU A 1 314 ? -60.308 -6.123 120.313 1.00 53.25 314 GLU A O 1
ATOM 2546 N N . ARG A 1 315 ? -61.149 -6.485 118.266 1.00 51.22 315 ARG A N 1
ATOM 2547 C CA . ARG A 1 315 ? -62.531 -6.775 118.705 1.00 51.22 315 ARG A CA 1
ATOM 2548 C C . ARG A 1 315 ? -62.727 -8.190 119.262 1.00 51.22 315 ARG A C 1
ATOM 2550 O O . ARG A 1 315 ? -63.748 -8.429 119.898 1.00 51.22 315 ARG A O 1
ATOM 2557 N N . SER A 1 316 ? -61.775 -9.098 119.051 1.00 42.62 316 SER A N 1
ATOM 2558 C CA . SER A 1 316 ? -61.819 -10.482 119.539 1.00 42.62 316 SER A CA 1
ATOM 2559 C C . SER A 1 316 ? -61.188 -10.667 120.928 1.00 42.62 316 SER A C 1
ATOM 2561 O O . SER A 1 316 ? -61.337 -11.732 121.517 1.00 42.62 316 SER A O 1
ATOM 2563 N N . ASN A 1 317 ? -60.532 -9.647 121.497 1.00 41.62 317 ASN A N 1
ATOM 2564 C CA . ASN A 1 317 ? -59.905 -9.712 122.830 1.00 41.62 317 ASN A CA 1
ATOM 2565 C C . ASN A 1 317 ? -60.874 -9.455 124.009 1.00 41.62 317 ASN A C 1
ATOM 2567 O O . ASN A 1 317 ? -60.443 -9.135 125.115 1.00 41.62 317 ASN A O 1
ATOM 2571 N N . SER A 1 318 ? -62.183 -9.618 123.799 1.00 42.53 318 SER A N 1
ATOM 2572 C CA . SER A 1 318 ? -63.183 -9.689 124.872 1.00 42.53 318 SER A CA 1
ATOM 2573 C C . SER A 1 318 ? -64.329 -10.628 124.493 1.00 42.53 318 SER A C 1
ATOM 2575 O O . SER A 1 318 ? -65.485 -10.218 124.484 1.00 42.53 318 SER A O 1
ATOM 2577 N N . ASP A 1 319 ? -64.022 -11.887 124.193 1.00 33.09 319 ASP A N 1
ATOM 2578 C CA . ASP A 1 319 ? -64.927 -12.971 124.572 1.00 33.09 319 ASP A CA 1
ATOM 2579 C C . ASP A 1 319 ? -64.162 -14.291 124.684 1.00 33.09 319 ASP A C 1
ATOM 2581 O O . ASP A 1 319 ? -63.296 -14.600 123.865 1.00 33.09 319 ASP A O 1
ATOM 2585 N N . ASN A 1 320 ? -64.446 -15.036 125.747 1.00 37.06 320 ASN A N 1
ATOM 2586 C CA . ASN A 1 320 ? -63.810 -16.307 126.061 1.00 37.06 320 ASN A CA 1
ATOM 2587 C C . ASN A 1 320 ? -64.787 -17.445 125.754 1.00 37.06 320 ASN A C 1
ATOM 2589 O O . ASN A 1 320 ? -65.886 -17.470 126.299 1.00 37.06 320 ASN A O 1
ATOM 2593 N N . GLY A 1 321 ? -64.318 -18.435 124.993 1.00 35.94 321 GLY A N 1
ATOM 2594 C CA . GLY A 1 321 ? -64.893 -19.779 124.942 1.00 35.94 321 GLY A CA 1
ATOM 2595 C C . GLY A 1 321 ? -65.754 -20.083 123.716 1.00 35.94 321 GLY A C 1
ATOM 2596 O O . GLY A 1 321 ? -66.750 -19.420 123.453 1.00 35.94 321 GLY A O 1
ATOM 2597 N N . GLY A 1 322 ? -65.401 -21.161 123.011 1.00 35.75 322 GLY A N 1
ATOM 2598 C CA . GLY A 1 322 ? -66.254 -21.743 121.978 1.00 35.75 322 GLY A CA 1
ATOM 2599 C C . GLY A 1 322 ? -65.509 -22.645 121.004 1.00 35.75 322 GLY A C 1
ATOM 2600 O O . GLY A 1 322 ? -65.299 -22.270 119.858 1.00 35.75 322 GLY A O 1
ATOM 2601 N N . ASP A 1 323 ? -65.117 -23.829 121.470 1.00 45.19 323 ASP A N 1
ATOM 2602 C CA . ASP A 1 323 ? -64.813 -24.983 120.619 1.00 45.19 323 ASP A CA 1
ATOM 2603 C C . ASP A 1 323 ? -66.050 -25.304 119.756 1.00 45.19 323 ASP A C 1
ATOM 2605 O O . ASP A 1 323 ? -67.159 -25.409 120.292 1.00 45.19 323 ASP A O 1
ATOM 2609 N N . GLY A 1 324 ? -65.907 -25.376 118.428 1.00 42.69 324 GLY A N 1
ATOM 2610 C CA . GLY A 1 324 ? -67.086 -25.414 117.560 1.00 42.69 324 GLY A CA 1
ATOM 2611 C C . GLY A 1 324 ? -66.848 -25.448 116.053 1.00 42.69 324 GLY A C 1
ATOM 2612 O O . GLY A 1 324 ? -67.192 -24.504 115.356 1.00 42.69 324 GLY A O 1
ATOM 2613 N N . ASN A 1 325 ? -66.415 -26.613 115.571 1.00 42.69 325 ASN A N 1
ATOM 2614 C CA . ASN A 1 325 ? -66.832 -27.219 114.299 1.00 42.69 325 ASN A CA 1
ATOM 2615 C C . ASN A 1 325 ? -66.299 -26.616 112.972 1.00 42.69 325 ASN A C 1
ATOM 2617 O O . ASN A 1 325 ? -66.841 -25.683 112.389 1.00 42.69 325 ASN A O 1
ATOM 2621 N N . CYS A 1 326 ? -65.263 -27.283 112.461 1.00 51.25 326 CYS A N 1
ATOM 2622 C CA . CYS A 1 326 ? -64.656 -27.173 111.136 1.00 51.25 326 CYS A CA 1
ATOM 2623 C C . CYS A 1 326 ? -65.486 -27.947 110.095 1.00 51.25 326 CYS A C 1
ATOM 2625 O O . CYS A 1 326 ? -65.375 -29.164 110.083 1.00 51.25 326 CYS A O 1
ATOM 2627 N N . TYR A 1 327 ? -66.298 -27.285 109.254 1.00 47.62 327 TYR A N 1
ATOM 2628 C CA . TYR A 1 327 ? -66.857 -27.873 108.010 1.00 47.62 327 TYR A CA 1
ATOM 2629 C C . TYR A 1 327 ? -67.283 -26.852 106.921 1.00 47.62 327 TYR A C 1
ATOM 2631 O O . TYR A 1 327 ? -67.874 -27.270 105.928 1.00 47.62 327 TYR A O 1
ATOM 2639 N N . ASP A 1 328 ? -66.968 -25.551 107.037 1.00 49.34 328 ASP A N 1
ATOM 2640 C CA . ASP A 1 328 ? -67.382 -24.532 106.036 1.00 49.34 328 ASP A CA 1
ATOM 2641 C C . ASP A 1 328 ? -66.200 -23.863 105.291 1.00 49.34 328 ASP A C 1
ATOM 2643 O O . ASP A 1 328 ? -66.295 -23.580 104.097 1.00 49.34 328 ASP A O 1
ATOM 2647 N N . ASP A 1 329 ? -65.020 -23.755 105.918 1.00 50.12 329 ASP A N 1
ATOM 2648 C CA . ASP A 1 329 ? -63.813 -23.170 105.294 1.00 50.12 329 ASP A CA 1
ATOM 2649 C C . ASP A 1 329 ? -63.232 -24.023 104.148 1.00 50.12 329 ASP A C 1
ATOM 2651 O O . ASP A 1 329 ? -62.530 -23.520 103.268 1.00 50.12 329 ASP A O 1
ATOM 2655 N N . GLN A 1 330 ? -63.557 -25.319 104.109 1.00 53.59 330 GLN A N 1
ATOM 2656 C CA . GLN A 1 330 ? -63.095 -26.236 103.064 1.00 53.59 330 GLN A CA 1
ATOM 2657 C C . GLN A 1 330 ? -63.753 -25.931 101.706 1.00 53.59 330 GLN A C 1
ATOM 2659 O O . GLN A 1 330 ? -63.104 -26.015 100.667 1.00 53.59 330 GLN A O 1
ATOM 2664 N N . LEU A 1 331 ? -65.027 -25.518 101.702 1.00 59.22 331 LEU A N 1
ATOM 2665 C CA . LEU A 1 331 ? -65.786 -25.267 100.472 1.00 59.22 331 LEU A CA 1
ATOM 2666 C C . LEU A 1 331 ? -65.409 -23.922 99.826 1.00 59.22 331 LEU A C 1
ATOM 2668 O O . LEU A 1 331 ? -65.505 -23.752 98.608 1.00 59.22 331 LEU A O 1
ATOM 2672 N N . GLU A 1 332 ? -64.992 -22.952 100.639 1.00 58.88 332 GLU A N 1
ATOM 2673 C CA . GLU A 1 332 ? -64.530 -21.640 100.184 1.00 58.88 332 GLU A CA 1
ATOM 2674 C C . GLU A 1 332 ? -63.061 -21.690 99.728 1.00 58.88 332 GLU A C 1
ATOM 2676 O O . GLU A 1 332 ? -62.723 -21.120 98.685 1.00 58.88 332 GLU A O 1
ATOM 2681 N N . ALA A 1 333 ? -62.228 -22.498 100.398 1.00 60.53 333 ALA A N 1
ATOM 2682 C CA . ALA A 1 333 ? -60.896 -22.868 99.925 1.00 60.53 333 ALA A CA 1
ATOM 2683 C C . ALA A 1 333 ? -60.944 -23.626 98.585 1.00 60.53 333 ALA A C 1
ATOM 2685 O O . ALA A 1 333 ? -60.169 -23.311 97.685 1.00 60.53 333 ALA A O 1
ATOM 2686 N N . ASP A 1 334 ? -61.897 -24.542 98.385 1.00 65.69 334 ASP A N 1
ATOM 2687 C CA . ASP A 1 334 ? -62.061 -25.270 97.117 1.00 65.69 334 ASP A CA 1
ATOM 2688 C C . ASP A 1 334 ? -62.513 -24.358 95.960 1.00 65.69 334 ASP A C 1
ATOM 2690 O O . ASP A 1 334 ? -62.078 -24.516 94.810 1.00 65.69 334 ASP A O 1
ATOM 2694 N N . LYS A 1 335 ? -63.340 -23.342 96.247 1.00 75.44 335 LYS A N 1
ATOM 2695 C CA . LYS A 1 335 ? -63.716 -22.301 95.271 1.00 75.44 335 LYS A CA 1
ATOM 2696 C C . LYS A 1 335 ? -62.532 -21.403 94.912 1.00 75.44 335 LYS A C 1
ATOM 2698 O O . LYS A 1 335 ? -62.372 -21.069 93.735 1.00 75.44 335 LYS A O 1
ATOM 2703 N N . LEU A 1 336 ? -61.700 -21.035 95.887 1.00 73.94 336 LEU A N 1
ATOM 2704 C CA . LEU A 1 336 ? -60.473 -20.266 95.664 1.00 73.94 336 LEU A CA 1
ATOM 2705 C C . LEU A 1 336 ? -59.430 -21.081 94.896 1.00 73.94 336 LEU A C 1
ATOM 2707 O O . LEU A 1 336 ? -58.899 -20.581 93.910 1.00 73.94 336 LEU A O 1
ATOM 2711 N N . CYS A 1 337 ? -59.217 -22.350 95.239 1.00 74.25 337 CYS A N 1
ATOM 2712 C CA . CYS A 1 337 ? -58.358 -23.266 94.486 1.00 74.25 337 CYS A CA 1
ATOM 2713 C C . CYS A 1 337 ? -58.854 -23.458 93.044 1.00 74.25 337 CYS A C 1
ATOM 2715 O O . CYS A 1 337 ? -58.048 -23.466 92.117 1.00 74.25 337 CYS A O 1
ATOM 2717 N N . SER A 1 338 ? -60.171 -23.510 92.818 1.00 76.94 338 SER A N 1
ATOM 2718 C CA . SER A 1 338 ? -60.750 -23.560 91.465 1.00 76.94 338 SER A CA 1
ATOM 2719 C C . SER A 1 338 ? -60.619 -22.236 90.700 1.00 76.94 338 SER A C 1
ATOM 2721 O O . SER A 1 338 ? -60.514 -22.226 89.473 1.00 76.94 338 SER A O 1
ATOM 2723 N N . LEU A 1 339 ? -60.638 -21.089 91.383 1.00 81.62 339 LEU A N 1
ATOM 2724 C CA . LEU A 1 339 ? -60.419 -19.783 90.755 1.00 81.62 339 LEU A CA 1
ATOM 2725 C C . LEU A 1 339 ? -58.939 -19.563 90.419 1.00 81.62 339 LEU A C 1
ATOM 2727 O O . LEU A 1 339 ? -58.632 -19.118 89.316 1.00 81.62 339 LEU A O 1
ATOM 2731 N N . VAL A 1 340 ? -58.039 -19.937 91.329 1.00 78.38 340 VAL A N 1
ATOM 2732 C CA . VAL A 1 340 ? -56.588 -19.944 91.114 1.00 78.38 340 VAL A CA 1
ATOM 2733 C C . VAL A 1 340 ? -56.232 -20.917 89.994 1.00 78.38 340 VAL A C 1
ATOM 2735 O O . VAL A 1 340 ? -55.477 -20.542 89.108 1.00 78.38 340 VAL A O 1
ATOM 2738 N N . GLY A 1 341 ? -56.843 -22.105 89.955 1.00 77.75 341 GLY A N 1
ATOM 2739 C CA . GLY A 1 341 ? -56.688 -23.059 88.856 1.00 77.75 341 GLY A CA 1
ATOM 2740 C C . GLY A 1 341 ? -57.080 -22.464 87.502 1.00 77.75 341 GLY A C 1
ATOM 2741 O O . GLY A 1 341 ? -56.291 -22.517 86.565 1.00 77.75 341 GLY A O 1
ATOM 2742 N N . ARG A 1 342 ? -58.241 -21.797 87.416 1.00 82.56 342 ARG A N 1
ATOM 2743 C CA . ARG A 1 342 ? -58.686 -21.113 86.186 1.00 82.56 342 ARG A CA 1
ATOM 2744 C C . ARG A 1 342 ? -57.779 -19.952 85.776 1.00 82.56 342 ARG A C 1
ATOM 2746 O O . ARG A 1 342 ? -57.535 -19.769 84.589 1.00 82.56 342 ARG A O 1
ATOM 2753 N N . LEU A 1 343 ? -57.278 -19.167 86.730 1.00 79.00 343 LEU A N 1
ATOM 2754 C CA . LEU A 1 343 ? -56.329 -18.087 86.445 1.00 79.00 343 LEU A CA 1
ATOM 2755 C C . LEU A 1 343 ? -54.981 -18.635 85.973 1.00 79.00 343 LEU A C 1
ATOM 2757 O O . LEU A 1 343 ? -54.399 -18.090 85.040 1.00 79.00 343 LEU A O 1
ATOM 2761 N N . ASN A 1 344 ? -54.513 -19.728 86.572 1.00 76.12 344 ASN A N 1
ATOM 2762 C CA . ASN A 1 344 ? -53.267 -20.373 86.185 1.00 76.12 344 ASN A CA 1
ATOM 2763 C C . ASN A 1 344 ? -53.379 -20.967 84.773 1.00 76.12 344 ASN A C 1
ATOM 2765 O O . ASN A 1 344 ? -52.511 -20.735 83.940 1.00 76.12 344 ASN A O 1
ATOM 2769 N N . GLU A 1 345 ? -54.505 -21.611 84.462 1.00 82.25 345 GLU A N 1
ATOM 2770 C CA . GLU A 1 345 ? -54.820 -22.117 83.123 1.00 82.25 345 GLU A CA 1
ATOM 2771 C C . GLU A 1 345 ? -54.953 -20.976 82.096 1.00 82.25 345 GLU A C 1
ATOM 2773 O O . GLU A 1 345 ? -54.514 -21.095 80.954 1.00 82.25 345 GLU A O 1
ATOM 2778 N N . GLN A 1 346 ? -55.494 -19.818 82.489 1.00 80.19 346 GLN A N 1
ATOM 2779 C CA . GLN A 1 346 ? -55.557 -18.633 81.630 1.00 80.19 346 GLN A CA 1
ATOM 2780 C C . GLN A 1 346 ? -54.164 -18.041 81.349 1.00 80.19 346 GLN A C 1
ATOM 2782 O O . GLN A 1 346 ? -53.882 -17.674 80.209 1.00 80.19 346 GLN A O 1
ATOM 2787 N N . VAL A 1 347 ? -53.278 -17.987 82.347 1.00 81.38 347 VAL A N 1
ATOM 2788 C CA . VAL A 1 347 ? -51.880 -17.553 82.174 1.00 81.38 347 VAL A CA 1
ATOM 2789 C C . VAL A 1 347 ? -51.113 -18.527 81.283 1.00 81.38 347 VAL A C 1
ATOM 2791 O O . VAL A 1 347 ? -50.403 -18.096 80.377 1.00 81.38 347 VAL A O 1
ATOM 2794 N N . GLU A 1 348 ? -51.288 -19.830 81.487 1.00 80.06 348 GLU A N 1
ATOM 2795 C CA . GLU A 1 348 ? -50.632 -20.870 80.693 1.00 80.06 348 GLU A CA 1
ATOM 2796 C C . GLU A 1 348 ? -51.111 -20.844 79.231 1.00 80.06 348 GLU A C 1
ATOM 2798 O O . GLU A 1 348 ? -50.312 -20.972 78.302 1.00 80.06 348 GLU A O 1
ATOM 2803 N N . ASN A 1 349 ? -52.394 -20.548 79.005 1.00 76.94 349 ASN A N 1
ATOM 2804 C CA . ASN A 1 349 ? -52.957 -20.341 77.672 1.00 76.94 349 ASN A CA 1
ATOM 2805 C C . ASN A 1 349 ? -52.436 -19.068 76.982 1.00 76.94 349 ASN A C 1
ATOM 2807 O O . ASN A 1 349 ? -52.136 -19.108 75.788 1.00 76.94 349 ASN A O 1
ATOM 2811 N N . GLU A 1 350 ? -52.291 -17.946 77.692 1.00 81.25 350 GLU A N 1
ATOM 2812 C CA . GLU A 1 350 ? -51.710 -16.711 77.130 1.00 81.25 350 GLU A CA 1
ATOM 2813 C C . GLU A 1 350 ? -50.195 -16.833 76.884 1.00 81.25 350 GLU A C 1
ATOM 2815 O O . GLU A 1 350 ? -49.675 -16.310 75.892 1.00 81.25 350 GLU A O 1
ATOM 2820 N N . LEU A 1 351 ? -49.487 -17.598 77.720 1.00 78.31 351 LEU A N 1
ATOM 2821 C CA . LEU A 1 351 ? -48.085 -17.947 77.509 1.00 78.31 351 LEU A CA 1
ATOM 2822 C C . LEU A 1 351 ? -47.925 -18.870 76.294 1.00 78.31 351 LEU A C 1
ATOM 2824 O O . LEU A 1 351 ? -47.047 -18.642 75.465 1.00 78.31 351 LEU A O 1
ATOM 2828 N N . ASN A 1 352 ? -48.809 -19.858 76.128 1.00 74.00 352 ASN A N 1
ATOM 2829 C CA . ASN A 1 352 ? -48.829 -20.728 74.952 1.00 74.00 352 ASN A CA 1
ATOM 2830 C C . ASN A 1 352 ? -49.205 -19.973 73.671 1.00 74.00 352 ASN A C 1
ATOM 2832 O O . ASN A 1 352 ? -48.609 -20.231 72.627 1.00 74.00 352 ASN A O 1
ATOM 2836 N N . LYS A 1 353 ? -50.120 -18.996 73.726 1.00 78.12 353 LYS A N 1
ATOM 2837 C CA . LYS A 1 353 ? -50.388 -18.088 72.596 1.00 78.12 353 LYS A CA 1
ATOM 2838 C C . LYS A 1 353 ? -49.174 -17.223 72.264 1.00 78.12 353 LYS A C 1
ATOM 2840 O O . LYS A 1 353 ? -48.823 -17.113 71.094 1.00 78.12 353 LYS A O 1
ATOM 2845 N N . SER A 1 354 ? -48.503 -16.664 73.271 1.00 73.62 354 SER A N 1
ATOM 2846 C CA . SER A 1 354 ? -47.287 -15.866 73.073 1.00 73.62 354 SER A CA 1
ATOM 2847 C C . SER A 1 354 ? -46.144 -16.704 72.499 1.00 73.62 354 SER A C 1
ATOM 2849 O O . SER A 1 354 ? -45.488 -16.266 71.563 1.00 73.62 354 SER A O 1
ATOM 2851 N N . ASN A 1 355 ? -45.949 -17.935 72.979 1.00 69.25 355 ASN A N 1
ATOM 2852 C CA . ASN A 1 355 ? -44.970 -18.880 72.438 1.00 69.25 355 ASN A CA 1
ATOM 2853 C C . ASN A 1 355 ? -45.326 -19.344 71.025 1.00 69.25 355 ASN A C 1
ATOM 2855 O O . ASN A 1 355 ? -44.429 -19.539 70.211 1.00 69.25 355 ASN A O 1
ATOM 2859 N N . LYS A 1 356 ? -46.618 -19.477 70.703 1.00 73.31 356 LYS A N 1
ATOM 2860 C CA . LYS A 1 356 ? -47.074 -19.760 69.340 1.00 73.31 356 LYS A CA 1
ATOM 2861 C C . LYS A 1 356 ? -46.753 -18.598 68.400 1.00 73.31 356 LYS A C 1
ATOM 2863 O O . LYS A 1 356 ? -46.165 -18.843 67.358 1.00 73.31 356 LYS A O 1
ATOM 2868 N N . LEU A 1 357 ? -47.019 -17.354 68.807 1.00 70.12 357 LEU A N 1
ATOM 2869 C CA . LEU A 1 357 ? -46.640 -16.153 68.049 1.00 70.12 357 LEU A CA 1
ATOM 2870 C C . LEU A 1 357 ? -45.116 -15.993 67.929 1.00 70.12 357 LEU A C 1
ATOM 2872 O O . LEU A 1 357 ? -44.615 -15.581 66.886 1.00 70.12 357 LEU A O 1
ATOM 2876 N N . LEU A 1 358 ? -44.361 -16.364 68.967 1.00 64.69 358 LEU A N 1
ATOM 2877 C CA . LEU A 1 358 ? -42.899 -16.396 68.927 1.00 64.69 358 LEU A CA 1
ATOM 2878 C C . LEU A 1 358 ? -42.402 -17.468 67.943 1.00 64.69 358 LEU A C 1
ATOM 2880 O O . LEU A 1 358 ? -41.520 -17.200 67.136 1.00 64.69 358 LEU A O 1
ATOM 2884 N N . SER A 1 359 ? -43.004 -18.660 67.959 1.00 61.25 359 SER A N 1
ATOM 2885 C CA . SER A 1 359 ? -42.724 -19.748 67.013 1.00 61.25 359 SER A CA 1
ATOM 2886 C C . SER A 1 359 ? -43.081 -19.364 65.575 1.00 61.25 359 SER A C 1
ATOM 2888 O O . SER A 1 359 ? -42.396 -19.787 64.650 1.00 61.25 359 SER A O 1
ATOM 2890 N N . GLU A 1 360 ? -44.108 -18.540 65.376 1.00 56.88 360 GLU A N 1
ATOM 2891 C CA . GLU A 1 360 ? -44.500 -17.979 64.075 1.00 56.88 360 GLU A CA 1
ATOM 2892 C C . GLU A 1 360 ? -43.524 -16.878 63.614 1.00 56.88 360 GLU A C 1
ATOM 2894 O O . GLU A 1 360 ? -43.268 -16.739 62.424 1.00 56.88 360 GLU A O 1
ATOM 2899 N N . CYS A 1 361 ? -42.880 -16.168 64.550 1.00 50.84 361 CYS A N 1
ATOM 2900 C CA . CYS A 1 361 ? -41.825 -15.185 64.276 1.00 50.84 361 CYS A CA 1
ATOM 2901 C C . CYS A 1 361 ? -40.432 -15.816 64.035 1.00 50.84 361 CYS A C 1
ATOM 2903 O O . CYS A 1 361 ? -39.577 -15.194 63.403 1.00 50.84 361 CYS A O 1
ATOM 2905 N N . TYR A 1 362 ? -40.199 -17.041 64.529 1.00 44.03 362 TYR A N 1
ATOM 2906 C CA . TYR A 1 362 ? -38.967 -17.826 64.334 1.00 44.03 362 TYR A CA 1
ATOM 2907 C C . TYR A 1 362 ? -39.089 -18.933 63.274 1.00 44.03 362 TYR A C 1
ATOM 2909 O O . TYR A 1 362 ? -38.092 -19.582 62.959 1.00 44.03 362 TYR A O 1
ATOM 2917 N N . SER A 1 363 ? -40.271 -19.133 62.683 1.00 44.88 363 SER A N 1
ATOM 2918 C CA . SER A 1 363 ? -40.443 -19.977 61.493 1.00 44.88 363 SER A CA 1
ATOM 2919 C C . SER A 1 363 ? -40.009 -19.198 60.256 1.00 44.88 363 SER A C 1
ATOM 2921 O O . SER A 1 363 ? -40.795 -18.843 59.384 1.00 44.88 363 SER A O 1
ATOM 2923 N N . THR A 1 364 ? -38.716 -18.898 60.200 1.00 43.56 364 THR A N 1
ATOM 2924 C CA . THR A 1 364 ? -38.041 -18.310 59.048 1.00 43.56 364 THR A CA 1
ATOM 2925 C C . THR A 1 364 ? -37.774 -19.389 57.996 1.00 43.56 364 THR A C 1
ATOM 2927 O O . THR A 1 364 ? -36.636 -19.635 57.612 1.00 43.56 364 THR A O 1
ATOM 2930 N N . GLU A 1 365 ? -38.827 -20.043 57.501 1.00 43.66 365 GLU A N 1
ATOM 2931 C CA . GLU A 1 365 ? -38.723 -20.869 56.286 1.00 43.66 365 GLU A CA 1
ATOM 2932 C C . GLU A 1 365 ? -38.579 -20.004 55.017 1.00 43.66 365 GLU A C 1
ATOM 2934 O O . GLU A 1 365 ? -38.205 -20.507 53.961 1.00 43.66 365 GLU A O 1
ATOM 2939 N N . ASP A 1 366 ? -38.736 -18.679 55.127 1.00 40.84 366 ASP A N 1
ATOM 2940 C CA . ASP A 1 366 ? -38.582 -17.743 54.005 1.00 40.84 366 ASP A CA 1
ATOM 2941 C C . ASP A 1 366 ? -37.177 -17.128 53.851 1.00 40.84 366 ASP A C 1
ATOM 2943 O O . ASP A 1 366 ? -36.927 -16.341 52.941 1.00 40.84 366 ASP A O 1
ATOM 2947 N N . LEU A 1 367 ? -36.196 -17.521 54.675 1.00 47.84 367 LEU A N 1
ATOM 2948 C CA . LEU A 1 367 ? -34.788 -17.149 54.441 1.00 47.84 367 LEU A CA 1
ATOM 2949 C C . LEU A 1 367 ? -34.071 -18.069 53.440 1.00 47.84 367 LEU A C 1
ATOM 2951 O O . LEU A 1 367 ? -32.918 -17.818 53.085 1.00 47.84 367 LEU A O 1
ATOM 2955 N N . GLN A 1 368 ? -34.751 -19.098 52.929 1.00 45.00 368 GLN A N 1
ATOM 2956 C CA . GLN A 1 368 ? -34.227 -19.970 51.876 1.00 45.00 368 GLN A CA 1
ATOM 2957 C C . GLN A 1 368 ? -34.627 -19.525 50.459 1.00 45.00 368 GLN A C 1
ATOM 2959 O O . GLN A 1 368 ? -34.095 -20.063 49.490 1.00 45.00 368 GLN A O 1
ATOM 2964 N N . SER A 1 369 ? -35.484 -18.503 50.322 1.00 43.28 369 SER A N 1
ATOM 2965 C CA . SER A 1 369 ? -35.823 -17.862 49.039 1.00 43.28 369 SER A CA 1
ATOM 2966 C C . SER A 1 369 ? -34.914 -16.668 48.687 1.00 43.28 369 SER A C 1
ATOM 2968 O O . SER A 1 369 ? -34.947 -16.177 47.559 1.00 43.28 369 SER A O 1
ATOM 2970 N N . LEU A 1 370 ? -34.042 -16.247 49.617 1.00 41.97 370 LEU A N 1
ATOM 2971 C CA . LEU A 1 370 ? -33.011 -15.212 49.419 1.00 41.97 370 LEU A CA 1
ATOM 2972 C C . LEU A 1 370 ? -31.637 -15.762 49.013 1.00 41.97 370 LEU A C 1
ATOM 2974 O O . LEU A 1 370 ? -30.739 -14.991 48.673 1.00 41.97 370 LEU A O 1
ATOM 2978 N N . PHE A 1 371 ? -31.473 -17.083 48.986 1.00 41.91 371 PHE A N 1
ATOM 2979 C CA . PHE A 1 371 ? -30.410 -17.686 48.195 1.00 41.91 371 PHE A CA 1
ATOM 2980 C C . PHE A 1 371 ? -30.965 -17.927 46.794 1.00 41.91 371 PHE A C 1
ATOM 2982 O O . PHE A 1 371 ? -32.034 -18.533 46.677 1.00 41.91 371 PHE A O 1
ATOM 2989 N N . PRO A 1 372 ? -30.278 -17.473 45.726 1.00 40.06 372 PRO A N 1
ATOM 2990 C CA . PRO A 1 372 ? -30.689 -17.834 44.385 1.00 40.06 372 PRO A CA 1
ATOM 2991 C C . PRO A 1 372 ? -30.778 -19.353 44.352 1.00 40.06 372 PRO A C 1
ATOM 2993 O O . PRO A 1 372 ? -29.843 -20.038 44.786 1.00 40.06 372 PRO A O 1
ATOM 2996 N N . LYS A 1 373 ? -31.922 -19.861 43.883 1.00 40.97 373 LYS A N 1
ATOM 2997 C CA . LYS A 1 373 ? -32.073 -21.258 43.501 1.00 40.97 373 LYS A CA 1
ATOM 2998 C C . LYS A 1 373 ? -30.793 -21.641 42.770 1.00 40.97 373 LYS A C 1
ATOM 3000 O O . LYS A 1 373 ? -30.460 -21.044 41.748 1.00 40.97 373 LYS A O 1
ATOM 3005 N N . LYS A 1 374 ? -30.051 -22.604 43.320 1.00 39.19 374 LYS A N 1
ATOM 3006 C CA . LYS A 1 374 ? -29.079 -23.370 42.543 1.00 39.19 374 LYS A CA 1
ATOM 3007 C C . LYS A 1 374 ? -29.888 -24.229 41.579 1.00 39.19 374 LYS A C 1
ATOM 3009 O O . LYS A 1 374 ? -29.969 -25.443 41.728 1.00 39.19 374 LYS A O 1
ATOM 3014 N N . ASP A 1 375 ? -30.525 -23.566 40.626 1.00 35.09 375 ASP A N 1
ATOM 3015 C CA . ASP A 1 375 ? -30.834 -24.161 39.353 1.00 35.09 375 ASP A CA 1
ATOM 3016 C C . ASP A 1 375 ? -29.458 -24.457 38.751 1.00 35.09 375 ASP A C 1
ATOM 3018 O O . ASP A 1 375 ? -28.707 -23.560 38.395 1.00 35.09 375 ASP A O 1
ATOM 3022 N N . THR A 1 376 ? -29.069 -25.724 38.807 1.00 48.62 376 THR A N 1
ATOM 3023 C CA . THR A 1 376 ? -28.357 -26.381 37.711 1.00 48.62 376 THR A CA 1
ATOM 3024 C C . THR A 1 376 ? -27.222 -25.590 37.036 1.00 48.62 376 THR A C 1
ATOM 3026 O O . THR A 1 376 ? -27.186 -25.518 35.821 1.00 48.62 376 THR A O 1
ATOM 3029 N N . GLU A 1 377 ? -26.258 -25.046 37.777 1.00 45.69 377 GLU A N 1
ATOM 3030 C CA . GLU A 1 377 ? -24.979 -24.595 37.203 1.00 45.69 377 GLU A CA 1
ATOM 3031 C C . GLU A 1 377 ? -23.849 -24.903 38.188 1.00 45.69 377 GLU A C 1
ATOM 3033 O O . GLU A 1 377 ? -23.383 -24.063 38.960 1.00 45.69 377 GLU A O 1
ATOM 3038 N N . ALA A 1 378 ? -23.389 -26.152 38.177 1.00 41.97 378 ALA A N 1
ATOM 3039 C CA . ALA A 1 378 ? -22.127 -26.529 38.808 1.00 41.97 378 ALA A CA 1
ATOM 3040 C C . ALA A 1 378 ? -20.897 -26.040 38.004 1.00 41.97 378 ALA A C 1
ATOM 3042 O O . ALA A 1 378 ? -19.780 -26.453 38.309 1.00 41.97 378 ALA A O 1
ATOM 3043 N N . ASP A 1 379 ? -21.075 -25.142 37.028 1.00 52.91 379 ASP A N 1
ATOM 3044 C CA . ASP A 1 379 ? -20.050 -24.815 36.031 1.00 52.91 379 ASP A CA 1
ATOM 3045 C C . ASP A 1 379 ? -19.310 -23.477 36.247 1.00 52.91 379 ASP A C 1
ATOM 3047 O O . ASP A 1 379 ? -18.229 -23.258 35.708 1.00 52.91 379 ASP A O 1
ATOM 3051 N N . SER A 1 380 ? -19.764 -22.565 37.107 1.00 63.22 380 SER A N 1
ATOM 3052 C CA . SER A 1 380 ? -19.302 -21.166 36.983 1.00 63.22 380 SER A CA 1
ATOM 3053 C C . SER A 1 380 ? -17.814 -20.848 37.306 1.00 63.22 380 SER A C 1
ATOM 3055 O O . SER A 1 380 ? -17.267 -19.956 36.660 1.00 63.22 380 SER A O 1
ATOM 3057 N N . PRO A 1 381 ? -17.100 -21.479 38.266 1.00 56.56 381 PRO A N 1
ATOM 3058 C CA . PRO A 1 381 ? -15.687 -21.136 38.527 1.00 56.56 381 PRO A CA 1
ATOM 3059 C C . PRO A 1 381 ? -14.671 -21.988 37.751 1.00 56.56 381 PRO A C 1
ATOM 3061 O O . PRO A 1 381 ? -13.630 -21.477 37.339 1.00 56.56 381 PRO A O 1
ATOM 3064 N N . LEU A 1 382 ? -14.957 -23.281 37.562 1.00 57.38 382 LEU A N 1
ATOM 3065 C CA . LEU A 1 382 ? -14.045 -24.229 36.912 1.00 57.38 382 LEU A CA 1
ATOM 3066 C C . LEU A 1 382 ? -14.072 -24.067 35.386 1.00 57.38 382 LEU A C 1
ATOM 3068 O O . LEU A 1 382 ? -13.032 -24.132 34.733 1.00 57.38 382 LEU A O 1
ATOM 3072 N N . GLU A 1 383 ? -15.246 -23.772 34.828 1.00 66.75 383 GLU A N 1
ATOM 3073 C CA . GLU A 1 383 ? -15.424 -23.541 33.398 1.00 66.75 383 GLU A CA 1
ATOM 3074 C C . GLU A 1 383 ? -14.799 -22.203 32.976 1.00 66.75 383 GLU A C 1
ATOM 3076 O O . GLU A 1 383 ? -14.071 -22.167 31.984 1.00 66.75 383 GLU A O 1
ATOM 3081 N N . LYS A 1 384 ? -14.915 -21.153 33.810 1.00 73.94 384 LYS A N 1
ATOM 3082 C CA . LYS A 1 384 ? -14.176 -19.881 33.654 1.00 73.94 384 LYS A CA 1
ATOM 3083 C C . LYS A 1 384 ? -12.661 -20.057 33.724 1.00 73.94 384 LYS A C 1
ATOM 3085 O O . LYS A 1 384 ? -11.935 -19.392 32.986 1.00 73.94 384 LYS A O 1
ATOM 3090 N N . PHE A 1 385 ? -12.167 -20.945 34.588 1.00 74.19 385 PHE A N 1
ATOM 3091 C CA . PHE A 1 385 ? -10.738 -21.258 34.656 1.00 74.19 385 PHE A CA 1
ATOM 3092 C C . PHE A 1 385 ? -10.269 -21.958 33.371 1.00 74.19 385 PHE A C 1
ATOM 3094 O O . PHE A 1 385 ? -9.280 -21.540 32.769 1.00 74.19 385 PHE A O 1
ATOM 3101 N N . GLY A 1 386 ? -11.042 -22.929 32.874 1.00 79.19 386 GLY A N 1
ATOM 3102 C CA . GLY A 1 386 ? -10.800 -23.567 31.576 1.00 79.19 386 GLY A CA 1
ATOM 3103 C C . GLY A 1 386 ? -10.928 -22.600 30.390 1.00 79.19 386 GLY A C 1
ATOM 3104 O O . GLY A 1 386 ? -10.262 -22.758 29.367 1.00 79.19 386 GLY A O 1
ATOM 3105 N N . GLU A 1 387 ? -11.758 -21.568 30.507 1.00 84.44 387 GLU A N 1
ATOM 3106 C CA . GLU A 1 387 ? -11.904 -20.483 29.534 1.00 84.44 387 GLU A CA 1
ATOM 3107 C C . GLU A 1 387 ? -10.677 -19.572 29.494 1.00 84.44 387 GLU A C 1
ATOM 3109 O O . GLU A 1 387 ? -10.167 -19.268 28.411 1.00 84.44 387 GLU A O 1
ATOM 3114 N N . LEU A 1 388 ? -10.141 -19.218 30.666 1.00 86.06 388 LEU A N 1
ATOM 3115 C CA . LEU A 1 388 ? -8.875 -18.503 30.799 1.00 86.06 388 LEU A CA 1
ATOM 3116 C C . LEU A 1 388 ? -7.695 -19.323 30.265 1.00 86.06 388 LEU A C 1
ATOM 3118 O O . LEU A 1 388 ? -6.830 -18.777 29.580 1.00 86.06 388 LEU A O 1
ATOM 3122 N N . GLU A 1 389 ? -7.654 -20.629 30.525 1.00 86.25 389 GLU A N 1
ATOM 3123 C CA . GLU A 1 389 ? -6.632 -21.530 29.977 1.00 86.25 389 GLU A CA 1
ATOM 3124 C C . GLU A 1 389 ? -6.725 -21.629 28.450 1.00 86.25 389 GLU A C 1
ATOM 3126 O O . GLU A 1 389 ? -5.717 -21.549 27.743 1.00 86.25 389 GLU A O 1
ATOM 3131 N N . ARG A 1 390 ? -7.941 -21.701 27.896 1.00 87.62 390 ARG A N 1
ATOM 3132 C CA . ARG A 1 390 ? -8.155 -21.641 26.443 1.00 87.62 390 ARG A CA 1
ATOM 3133 C C . ARG A 1 390 ? -7.719 -20.295 25.869 1.00 87.62 390 ARG A C 1
ATOM 3135 O O . ARG A 1 390 ? -7.121 -20.261 24.792 1.00 87.62 390 ARG A O 1
ATOM 3142 N N . HIS A 1 391 ? -8.001 -19.192 26.557 1.00 86.50 391 HIS A N 1
ATOM 3143 C CA . HIS A 1 391 ? -7.629 -17.852 26.109 1.00 86.50 391 HIS A CA 1
ATOM 3144 C C . HIS A 1 391 ? -6.112 -17.628 26.161 1.00 86.50 391 HIS A C 1
ATOM 3146 O O . HIS A 1 391 ? -5.525 -17.136 25.198 1.00 86.50 391 HIS A O 1
ATOM 3152 N N . THR A 1 392 ? -5.445 -18.061 27.230 1.00 86.12 392 THR A N 1
ATOM 3153 C CA . THR A 1 392 ? -3.980 -18.008 27.350 1.00 86.12 392 THR A CA 1
ATOM 3154 C C . THR A 1 392 ? -3.301 -18.914 26.324 1.00 86.12 392 THR A C 1
ATOM 3156 O O . THR A 1 392 ? -2.354 -18.480 25.672 1.00 86.12 392 THR A O 1
ATOM 3159 N N . ALA A 1 393 ? -3.825 -20.117 26.069 1.00 89.69 393 ALA A N 1
ATOM 3160 C CA . ALA A 1 393 ? -3.319 -20.997 25.015 1.00 89.69 393 ALA A CA 1
ATOM 3161 C C . ALA A 1 393 ? -3.485 -20.396 23.607 1.00 89.69 393 ALA A C 1
ATOM 3163 O O . ALA A 1 393 ? -2.585 -20.526 22.774 1.00 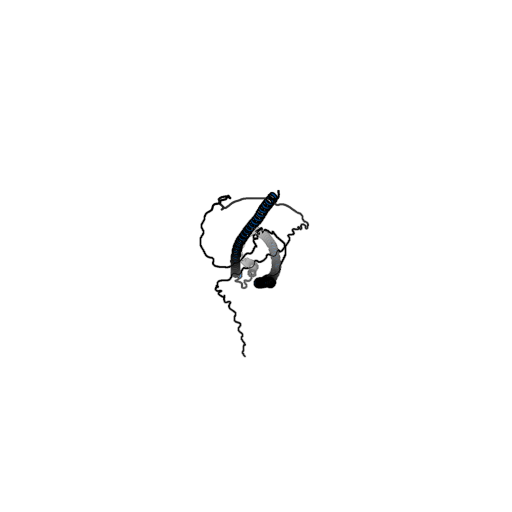89.69 393 ALA A O 1
ATOM 3164 N N . LYS A 1 394 ? -4.607 -19.717 23.329 1.00 92.31 394 LYS A N 1
ATOM 3165 C CA . LYS A 1 394 ? -4.814 -18.970 22.076 1.00 92.31 394 LYS A CA 1
ATOM 3166 C C . LYS A 1 394 ? -3.826 -17.813 21.956 1.00 92.31 394 LYS A C 1
ATOM 3168 O O . LYS A 1 394 ? -3.181 -17.691 20.920 1.00 92.31 394 LYS A O 1
ATOM 3173 N N . LEU A 1 395 ? -3.648 -17.026 23.016 1.00 92.69 395 LEU A N 1
ATOM 3174 C CA . LEU A 1 395 ? -2.724 -15.894 23.028 1.00 92.69 395 LEU A CA 1
ATOM 3175 C C . LEU A 1 395 ? -1.270 -16.343 22.827 1.00 92.69 395 LEU A C 1
ATOM 3177 O O . LEU A 1 395 ? -0.560 -15.759 22.016 1.00 92.69 395 LEU A O 1
ATOM 3181 N N . ILE A 1 396 ? -0.841 -17.429 23.476 1.00 91.81 396 ILE A N 1
ATOM 3182 C CA . ILE A 1 396 ? 0.483 -18.040 23.261 1.00 91.81 396 ILE A CA 1
ATOM 3183 C C . ILE A 1 396 ? 0.648 -18.491 21.805 1.00 91.81 396 ILE A C 1
ATOM 3185 O O . ILE A 1 396 ? 1.718 -18.323 21.222 1.00 91.81 396 ILE A O 1
ATOM 3189 N N . ARG A 1 397 ? -0.403 -19.057 21.200 1.00 92.00 397 ARG A N 1
ATOM 3190 C CA . ARG A 1 397 ? -0.375 -19.494 19.800 1.00 92.00 397 ARG A CA 1
ATOM 3191 C C . ARG A 1 397 ? -0.218 -18.305 18.852 1.00 92.00 397 ARG A C 1
ATOM 3193 O O . ARG A 1 397 ? 0.670 -18.340 18.011 1.00 92.00 397 ARG A O 1
ATOM 3200 N N . VAL A 1 398 ? -0.992 -17.239 19.062 1.00 92.00 398 VAL A N 1
ATOM 3201 C CA . VAL A 1 398 ? -0.890 -15.985 18.297 1.00 92.00 398 VAL A CA 1
ATOM 3202 C C . VAL A 1 398 ? 0.498 -15.366 18.452 1.00 92.00 398 VAL A C 1
ATOM 3204 O O . VAL A 1 398 ? 1.145 -15.080 17.453 1.00 92.00 398 VAL A O 1
ATOM 3207 N N . LEU A 1 399 ? 1.014 -15.245 19.679 1.00 92.25 399 LEU A N 1
ATOM 3208 C CA . LEU A 1 399 ? 2.361 -14.719 19.928 1.00 92.25 399 LEU A CA 1
ATOM 3209 C C . LEU A 1 399 ? 3.454 -15.564 19.257 1.00 92.25 399 LEU A C 1
ATOM 3211 O O . LEU A 1 399 ? 4.440 -15.017 18.767 1.00 92.25 399 LEU A O 1
ATOM 3215 N N . ASN A 1 400 ? 3.294 -16.889 19.210 1.00 90.88 400 ASN A N 1
ATOM 3216 C CA . ASN A 1 400 ? 4.221 -17.773 18.504 1.00 90.88 400 ASN A CA 1
ATOM 3217 C C . ASN A 1 400 ? 4.126 -17.633 16.981 1.00 90.88 400 ASN A C 1
ATOM 3219 O O . ASN A 1 400 ? 5.157 -17.694 16.312 1.00 90.88 400 ASN A O 1
ATOM 3223 N N . GLU A 1 401 ? 2.930 -17.448 16.424 1.00 91.75 401 GLU A N 1
ATOM 3224 C CA . GLU A 1 401 ? 2.749 -17.165 14.997 1.00 91.75 401 GLU A CA 1
ATOM 3225 C C . GLU A 1 401 ? 3.374 -15.813 14.627 1.00 91.75 401 GLU A C 1
ATOM 3227 O O . GLU A 1 401 ? 4.164 -15.748 13.688 1.00 91.75 401 GLU A O 1
ATOM 3232 N N . GLU A 1 402 ? 3.136 -14.771 15.426 1.00 89.75 402 GLU A N 1
ATOM 3233 C CA . GLU A 1 402 ? 3.783 -13.465 15.270 1.00 89.75 402 GLU A CA 1
ATOM 3234 C C . GLU A 1 402 ? 5.306 -13.599 15.327 1.00 89.75 402 GLU A C 1
ATOM 3236 O O . GLU A 1 402 ? 6.016 -13.116 14.447 1.00 89.75 402 GLU A O 1
ATOM 3241 N N . ARG A 1 403 ? 5.838 -14.342 16.305 1.00 91.31 403 ARG A N 1
ATOM 3242 C CA . ARG A 1 403 ? 7.280 -14.604 16.410 1.00 91.31 403 ARG A CA 1
ATOM 3243 C C . ARG A 1 403 ? 7.839 -15.280 15.156 1.00 91.31 403 ARG A C 1
ATOM 3245 O O . ARG A 1 403 ? 8.896 -14.877 14.675 1.00 91.31 403 ARG A O 1
ATOM 3252 N N . LYS A 1 404 ? 7.136 -16.274 14.602 1.00 90.69 404 LYS A N 1
ATOM 3253 C CA . LYS A 1 404 ? 7.526 -16.913 13.334 1.00 90.69 404 LYS A CA 1
ATOM 3254 C C . LYS A 1 404 ? 7.469 -15.932 12.165 1.00 90.69 404 LYS A C 1
ATOM 3256 O O . LYS A 1 404 ? 8.361 -15.973 11.322 1.00 90.69 404 LYS A O 1
ATOM 3261 N N . ASN A 1 405 ? 6.461 -15.063 12.108 1.00 90.06 405 ASN A N 1
ATOM 3262 C CA . ASN A 1 405 ? 6.336 -14.044 11.066 1.00 90.06 405 ASN A CA 1
ATOM 3263 C C . ASN A 1 405 ? 7.523 -13.072 11.113 1.00 90.06 405 ASN A C 1
ATOM 3265 O O . ASN A 1 405 ? 8.174 -12.852 10.090 1.00 90.06 405 ASN A O 1
ATOM 3269 N N . TRP A 1 406 ? 7.885 -12.593 12.307 1.00 93.19 406 TRP A N 1
ATOM 3270 C CA . TRP A 1 406 ? 9.079 -11.772 12.526 1.00 93.19 406 TRP A CA 1
ATOM 3271 C C . TRP A 1 406 ? 10.370 -12.486 12.111 1.00 93.19 406 TRP A C 1
ATOM 3273 O O . TRP A 1 406 ? 11.239 -11.881 11.480 1.00 93.19 406 TRP A O 1
ATOM 3283 N N . ASP A 1 407 ? 10.513 -13.773 12.429 1.00 93.06 407 ASP A N 1
ATOM 3284 C CA . ASP A 1 407 ? 11.690 -14.557 12.041 1.00 93.06 407 ASP A CA 1
ATOM 3285 C C . ASP A 1 407 ? 11.770 -14.756 10.511 1.00 93.06 407 ASP A C 1
ATOM 3287 O O . ASP A 1 407 ? 12.851 -14.647 9.923 1.00 93.06 407 ASP A O 1
ATOM 3291 N N . GLN A 1 408 ? 10.636 -14.959 9.831 1.00 92.94 40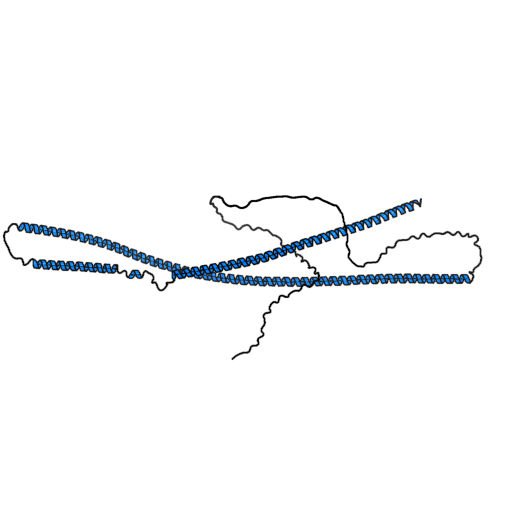8 GLN A N 1
ATOM 3292 C CA . GLN A 1 408 ? 10.573 -15.009 8.364 1.00 92.94 408 GLN A CA 1
ATOM 3293 C C . GLN A 1 408 ? 10.915 -13.661 7.726 1.00 92.94 408 GLN A C 1
ATOM 3295 O O . GLN A 1 408 ? 11.635 -13.610 6.725 1.00 92.94 408 GLN A O 1
ATOM 3300 N N . GLU A 1 409 ? 10.415 -12.565 8.291 1.00 93.69 409 GLU A N 1
ATOM 3301 C CA . GLU A 1 409 ? 10.719 -11.220 7.821 1.00 93.69 409 GLU A CA 1
ATOM 3302 C C . GLU A 1 409 ? 12.208 -10.902 7.993 1.00 93.69 409 GLU A C 1
ATOM 3304 O O . GLU A 1 409 ? 12.849 -10.435 7.052 1.00 93.69 409 GLU A O 1
ATOM 3309 N N . ARG A 1 410 ? 12.809 -11.266 9.131 1.00 93.44 410 ARG A N 1
ATOM 3310 C CA . ARG A 1 410 ? 14.262 -11.167 9.337 1.00 93.44 410 ARG A CA 1
ATOM 3311 C C . ARG A 1 410 ? 15.052 -11.953 8.297 1.00 93.44 410 ARG A C 1
ATOM 3313 O O . ARG A 1 410 ? 16.057 -11.444 7.802 1.00 93.44 410 ARG A O 1
ATOM 3320 N N . LEU A 1 411 ? 14.610 -13.159 7.939 1.00 94.06 411 LEU A N 1
ATOM 3321 C CA . LEU A 1 411 ? 15.269 -13.953 6.903 1.00 94.06 411 LEU A CA 1
ATOM 3322 C C . LEU A 1 411 ? 15.168 -13.283 5.524 1.00 94.06 411 LEU A C 1
ATOM 3324 O O . LEU A 1 411 ? 16.166 -13.218 4.805 1.00 94.06 411 LEU A O 1
ATOM 3328 N N . LYS A 1 412 ? 14.000 -12.732 5.169 1.00 91.38 412 LYS A N 1
ATOM 3329 C CA . LYS A 1 412 ? 13.817 -11.959 3.927 1.00 91.38 412 LYS A CA 1
ATOM 3330 C C . LYS A 1 412 ? 14.725 -10.730 3.898 1.00 91.38 412 LYS A C 1
ATOM 3332 O O . LYS A 1 412 ? 15.428 -10.516 2.912 1.00 91.38 412 LYS A O 1
ATOM 3337 N N . TRP A 1 413 ? 14.775 -9.970 4.990 1.00 97.31 413 TRP A N 1
ATOM 3338 C CA . TRP A 1 413 ? 15.677 -8.826 5.131 1.00 97.31 413 TRP A CA 1
ATOM 3339 C C . TRP A 1 413 ? 17.144 -9.224 5.014 1.00 97.31 413 TRP A C 1
ATOM 3341 O O . TRP A 1 413 ? 17.916 -8.524 4.364 1.00 97.31 413 TRP A O 1
ATOM 3351 N N . PHE A 1 414 ? 17.539 -10.353 5.603 1.00 96.38 414 PHE A N 1
ATOM 3352 C CA . PHE A 1 414 ? 18.897 -10.873 5.481 1.00 96.38 414 PHE A CA 1
ATOM 3353 C C . PHE A 1 414 ? 19.250 -11.207 4.024 1.00 96.38 414 PHE A C 1
ATOM 3355 O O . PHE A 1 414 ? 20.300 -10.788 3.539 1.00 96.38 414 PHE A O 1
ATOM 3362 N N . GLN A 1 415 ? 18.357 -11.894 3.305 1.00 96.56 415 GLN A N 1
ATOM 3363 C CA . GLN A 1 415 ? 18.551 -12.225 1.890 1.00 96.56 415 GLN A CA 1
ATOM 3364 C C . GLN A 1 415 ? 18.638 -10.971 1.016 1.00 96.56 415 GLN A C 1
ATOM 3366 O O . GLN A 1 415 ? 19.516 -10.872 0.161 1.00 96.56 415 GLN A O 1
ATOM 3371 N N . GLU A 1 416 ? 17.755 -9.994 1.225 1.00 94.44 416 GLU A N 1
ATOM 3372 C CA . GLU A 1 416 ? 17.772 -8.754 0.448 1.00 94.44 416 GLU A CA 1
ATOM 3373 C C . GLU A 1 416 ? 19.019 -7.917 0.757 1.00 94.44 416 GLU A C 1
ATOM 3375 O O . GLU A 1 416 ? 19.673 -7.408 -0.153 1.00 94.44 416 GLU A O 1
ATOM 3380 N N . LYS A 1 417 ? 19.436 -7.869 2.028 1.00 96.00 417 LYS A N 1
ATOM 3381 C CA . LYS A 1 417 ? 20.708 -7.262 2.435 1.00 96.00 417 LYS A CA 1
ATOM 3382 C C . LYS A 1 417 ? 21.892 -7.913 1.720 1.00 96.00 417 LYS A C 1
ATOM 3384 O O . LYS A 1 417 ? 22.761 -7.197 1.226 1.00 96.00 417 LYS A O 1
ATOM 3389 N N . GLU A 1 418 ? 21.940 -9.241 1.634 1.00 96.88 418 GLU A N 1
ATOM 3390 C CA . GLU A 1 418 ? 22.989 -9.934 0.878 1.00 96.88 418 GLU A CA 1
ATOM 3391 C C . GLU A 1 418 ? 22.977 -9.567 -0.608 1.00 96.88 418 GLU A C 1
ATOM 3393 O O . GLU A 1 418 ? 24.037 -9.276 -1.168 1.00 96.88 418 GLU A O 1
ATOM 3398 N N . LYS A 1 419 ? 21.800 -9.510 -1.245 1.00 97.25 419 LYS A N 1
ATOM 3399 C CA . LYS A 1 419 ? 21.684 -9.084 -2.649 1.00 97.25 419 LYS A CA 1
ATOM 3400 C C . LYS A 1 419 ? 22.218 -7.672 -2.849 1.00 97.25 419 LYS A C 1
ATOM 3402 O O . LYS A 1 419 ? 23.005 -7.451 -3.770 1.00 97.25 419 LYS A O 1
ATOM 3407 N N . VAL A 1 420 ? 21.849 -6.739 -1.971 1.00 97.69 420 VAL A N 1
ATOM 3408 C CA . VAL A 1 420 ? 22.338 -5.355 -2.012 1.00 97.69 420 VAL A CA 1
ATOM 3409 C C . VAL A 1 420 ? 23.857 -5.316 -1.862 1.00 97.69 420 VAL A C 1
ATOM 3411 O O . VAL A 1 420 ? 24.523 -4.652 -2.653 1.00 97.69 420 VAL A O 1
ATOM 3414 N N . LEU A 1 421 ? 24.431 -6.064 -0.917 1.00 97.44 421 LEU A N 1
ATOM 3415 C CA . LEU A 1 421 ? 25.884 -6.125 -0.730 1.00 97.44 421 LEU A CA 1
ATOM 3416 C C . LEU A 1 421 ? 26.605 -6.723 -1.947 1.00 97.44 421 LEU A C 1
ATOM 3418 O O . LEU A 1 421 ? 27.649 -6.218 -2.362 1.00 97.44 421 LEU A O 1
ATOM 3422 N N . CYS A 1 422 ? 26.063 -7.781 -2.549 1.00 97.00 422 CYS A N 1
ATOM 3423 C CA . CYS A 1 422 ? 26.603 -8.366 -3.776 1.00 97.00 422 CYS A CA 1
ATOM 3424 C C . CYS A 1 422 ? 26.532 -7.390 -4.952 1.00 97.00 422 CYS A C 1
ATOM 3426 O O . CYS A 1 422 ? 27.527 -7.208 -5.654 1.00 97.00 422 CYS A O 1
ATOM 3428 N N . TYR A 1 423 ? 25.401 -6.709 -5.126 1.00 96.38 423 TYR A N 1
ATOM 3429 C CA . TYR A 1 423 ? 25.244 -5.686 -6.152 1.00 96.38 423 TYR A CA 1
ATOM 3430 C C . TYR A 1 423 ? 26.213 -4.515 -5.946 1.00 96.38 423 TYR A C 1
ATOM 3432 O O . TYR A 1 423 ? 26.882 -4.097 -6.888 1.00 96.38 423 TYR A O 1
ATOM 3440 N N . GLN A 1 424 ? 26.366 -4.031 -4.711 1.00 96.44 424 GLN A N 1
ATOM 3441 C CA . GLN A 1 424 ? 27.322 -2.974 -4.374 1.00 96.44 424 GLN A CA 1
ATOM 3442 C C . GLN A 1 424 ? 28.765 -3.387 -4.681 1.00 96.44 424 GLN A C 1
ATOM 3444 O O . GLN A 1 424 ? 29.490 -2.617 -5.309 1.00 96.44 424 GLN A O 1
ATOM 3449 N N . ARG A 1 425 ? 29.177 -4.609 -4.316 1.00 97.31 425 ARG A N 1
ATOM 3450 C CA . ARG A 1 425 ? 30.506 -5.143 -4.668 1.00 97.31 425 ARG A CA 1
ATOM 3451 C C . ARG A 1 425 ? 30.708 -5.221 -6.180 1.00 97.31 425 ARG A C 1
ATOM 3453 O O . ARG A 1 425 ? 31.766 -4.838 -6.678 1.00 97.31 425 ARG A O 1
ATOM 3460 N N . GLN A 1 426 ? 29.692 -5.665 -6.916 1.00 97.00 426 GLN A N 1
ATOM 3461 C CA . GLN A 1 426 ? 29.744 -5.726 -8.375 1.00 97.00 426 GLN A CA 1
ATOM 3462 C C . GLN A 1 426 ? 29.883 -4.331 -8.993 1.00 97.00 426 GLN A C 1
ATOM 3464 O O . GLN A 1 426 ? 30.684 -4.133 -9.907 1.00 97.00 426 GLN A O 1
ATOM 3469 N N . LEU A 1 427 ? 29.136 -3.355 -8.476 1.00 97.06 427 LEU A N 1
ATOM 3470 C CA . LEU A 1 427 ? 29.192 -1.974 -8.938 1.00 97.06 427 LEU A CA 1
ATOM 3471 C C . LEU A 1 427 ? 30.561 -1.345 -8.657 1.00 97.06 427 LEU A C 1
ATOM 3473 O O . LEU A 1 427 ? 31.131 -0.706 -9.538 1.00 97.06 427 LEU A O 1
ATOM 3477 N N . GLN A 1 428 ? 31.125 -1.583 -7.470 1.00 97.38 428 GLN A N 1
ATOM 3478 C CA . GLN A 1 428 ? 32.479 -1.151 -7.119 1.00 97.38 428 GLN A CA 1
ATOM 3479 C C . GLN A 1 428 ? 33.520 -1.747 -8.071 1.00 97.38 428 GLN A C 1
ATOM 3481 O O . GLN A 1 428 ? 34.361 -1.019 -8.599 1.00 97.38 428 GLN A O 1
ATOM 3486 N N . MET A 1 429 ? 33.437 -3.050 -8.350 1.00 93.81 429 MET A N 1
ATOM 3487 C CA . MET A 1 429 ? 34.328 -3.706 -9.306 1.00 93.81 429 MET A CA 1
ATOM 3488 C C . MET A 1 429 ? 34.194 -3.097 -10.708 1.00 93.81 429 MET A C 1
ATOM 3490 O O . MET A 1 429 ? 35.202 -2.797 -11.349 1.00 93.81 429 MET A O 1
ATOM 3494 N N . ASN A 1 430 ? 32.964 -2.861 -11.173 1.00 94.81 430 ASN A N 1
ATOM 3495 C CA . ASN A 1 430 ? 32.708 -2.251 -12.476 1.00 94.81 430 ASN A CA 1
ATOM 3496 C C . ASN A 1 430 ? 33.280 -0.829 -12.562 1.00 94.81 430 ASN A C 1
ATOM 3498 O O . ASN A 1 430 ? 33.941 -0.498 -13.545 1.00 94.81 430 ASN A O 1
ATOM 3502 N N . TYR A 1 431 ? 33.108 -0.025 -11.510 1.00 97.06 431 TYR A N 1
ATOM 3503 C CA . TYR A 1 431 ? 33.671 1.319 -11.429 1.00 97.06 431 TYR A CA 1
ATOM 3504 C C . TYR A 1 431 ? 35.200 1.300 -11.519 1.00 97.06 431 TYR A C 1
ATOM 3506 O O . TYR A 1 431 ? 35.777 2.029 -12.322 1.00 97.06 431 TYR A O 1
ATOM 3514 N N . VAL A 1 432 ? 35.863 0.419 -10.763 1.00 97.69 432 VAL A N 1
ATOM 3515 C CA . VAL A 1 432 ? 37.327 0.274 -10.808 1.00 97.69 432 VAL A CA 1
ATOM 3516 C C . VAL A 1 432 ? 37.797 -0.171 -12.195 1.00 97.69 432 VAL A C 1
ATOM 3518 O O . VAL A 1 432 ? 38.787 0.350 -12.706 1.00 97.69 432 VAL A O 1
ATOM 3521 N N . GLN A 1 433 ? 37.094 -1.109 -12.835 1.00 95.88 433 GLN A N 1
ATOM 3522 C CA . GLN A 1 433 ? 37.418 -1.549 -14.194 1.00 95.88 433 GLN A CA 1
ATOM 3523 C C . GLN A 1 433 ? 37.241 -0.429 -15.222 1.00 95.88 433 GLN A C 1
ATOM 3525 O O . GLN A 1 433 ? 38.102 -0.253 -16.083 1.00 95.88 433 GLN A O 1
ATOM 3530 N N . MET A 1 434 ? 36.146 0.327 -15.136 1.00 97.25 434 MET A N 1
ATOM 3531 C CA . MET A 1 434 ? 35.889 1.470 -16.007 1.00 97.25 434 MET A CA 1
ATOM 3532 C C . MET A 1 434 ? 36.969 2.535 -15.821 1.00 97.25 434 MET A C 1
ATOM 3534 O O . MET A 1 434 ? 37.579 2.935 -16.804 1.00 97.25 434 MET A O 1
ATOM 3538 N N . PHE A 1 435 ? 37.305 2.887 -14.578 1.00 96.56 435 PHE A N 1
ATOM 3539 C CA . PHE A 1 435 ? 38.374 3.834 -14.273 1.00 96.56 435 PHE A CA 1
ATOM 3540 C C . PHE A 1 435 ? 39.727 3.398 -14.858 1.00 96.56 435 PHE A C 1
ATOM 3542 O O . PHE A 1 435 ? 40.388 4.187 -15.526 1.00 96.56 435 PHE A O 1
ATOM 3549 N N . ARG A 1 436 ? 40.112 2.122 -14.695 1.00 96.31 436 ARG A N 1
ATOM 3550 C CA . ARG A 1 436 ? 41.346 1.579 -15.297 1.00 96.31 436 ARG A CA 1
ATOM 3551 C C . ARG A 1 436 ? 41.340 1.665 -16.826 1.00 96.31 436 ARG A C 1
ATOM 3553 O O . ARG A 1 436 ? 42.368 1.977 -17.418 1.00 96.31 436 ARG A O 1
ATOM 3560 N N . ARG A 1 437 ? 40.200 1.394 -17.474 1.00 95.38 437 ARG A N 1
ATOM 3561 C CA . ARG A 1 437 ? 40.062 1.524 -18.936 1.00 95.38 437 ARG A CA 1
ATOM 3562 C C . ARG A 1 437 ? 40.169 2.979 -19.382 1.00 95.38 437 ARG A C 1
ATOM 3564 O O . ARG A 1 437 ? 40.875 3.249 -20.346 1.00 95.38 437 ARG A O 1
ATOM 3571 N N . THR A 1 438 ? 39.515 3.898 -18.677 1.00 94.38 438 THR A N 1
ATOM 3572 C CA . THR A 1 438 ? 39.587 5.336 -18.963 1.00 94.38 438 THR A CA 1
ATOM 3573 C C . THR A 1 438 ? 41.019 5.839 -18.843 1.00 94.38 438 THR A C 1
ATOM 3575 O O . THR A 1 438 ? 41.517 6.442 -19.785 1.00 94.38 438 THR A O 1
ATOM 3578 N N . GLN A 1 439 ? 41.727 5.475 -17.773 1.00 95.25 439 GLN A N 1
ATOM 3579 C CA . GLN A 1 439 ? 43.136 5.826 -17.598 1.00 95.25 439 GLN A CA 1
ATOM 3580 C C . GLN A 1 439 ? 44.023 5.261 -18.723 1.00 95.25 439 GLN A C 1
ATOM 3582 O O . GLN A 1 439 ? 44.937 5.931 -19.199 1.00 95.25 439 GLN A O 1
ATOM 3587 N N . ALA A 1 440 ? 43.749 4.038 -19.191 1.00 94.31 440 ALA A N 1
ATOM 3588 C CA . ALA A 1 440 ? 44.476 3.454 -20.317 1.00 94.31 440 ALA A CA 1
ATOM 3589 C C . ALA A 1 440 ? 44.223 4.206 -21.636 1.00 94.31 440 ALA A C 1
ATOM 3591 O O . ALA A 1 440 ? 45.148 4.367 -22.432 1.00 94.31 440 ALA A O 1
ATOM 3592 N N . PHE A 1 441 ? 42.994 4.675 -21.874 1.00 94.19 441 PHE A N 1
ATOM 3593 C CA . PHE A 1 441 ? 42.682 5.508 -23.036 1.00 94.19 441 PHE A CA 1
ATOM 3594 C C . PHE A 1 441 ? 43.309 6.897 -22.936 1.00 94.19 441 PHE A C 1
ATOM 3596 O O . PHE A 1 441 ? 43.870 7.365 -23.922 1.00 94.19 441 PHE A O 1
ATOM 3603 N N . GLU A 1 442 ? 43.276 7.529 -21.763 1.00 93.75 442 GLU A N 1
ATOM 3604 C CA . GLU A 1 442 ? 43.952 8.808 -21.514 1.00 93.75 442 GLU A CA 1
ATOM 3605 C C . GLU A 1 442 ? 45.451 8.698 -21.823 1.00 93.75 442 GLU A C 1
ATOM 3607 O O . GLU A 1 442 ? 45.969 9.491 -22.604 1.00 93.75 442 GLU A O 1
ATOM 3612 N N . ALA A 1 443 ? 46.122 7.641 -21.353 1.00 93.38 443 ALA A N 1
ATOM 3613 C CA . ALA A 1 443 ? 47.531 7.394 -21.664 1.00 93.38 443 ALA A CA 1
ATOM 3614 C C . ALA A 1 443 ? 47.795 7.175 -23.170 1.00 93.38 443 ALA A C 1
ATOM 3616 O O . ALA A 1 443 ? 48.820 7.613 -23.698 1.00 93.38 443 ALA A O 1
ATOM 3617 N N . GLN A 1 444 ? 46.886 6.508 -23.890 1.00 94.25 444 GLN A N 1
ATOM 3618 C CA . GLN A 1 444 ? 46.997 6.348 -25.346 1.00 94.25 444 GLN A CA 1
ATOM 3619 C C . GLN A 1 444 ? 46.819 7.679 -26.082 1.00 94.25 444 GLN A C 1
ATOM 3621 O O . GLN A 1 444 ? 47.571 7.960 -27.013 1.00 94.25 444 GLN A O 1
ATOM 3626 N N . ILE A 1 445 ? 45.859 8.505 -25.657 1.00 90.44 445 ILE A N 1
ATOM 3627 C CA . ILE A 1 445 ? 45.638 9.846 -26.208 1.00 90.44 445 ILE A CA 1
ATOM 3628 C C . ILE A 1 445 ? 46.863 10.722 -25.956 1.00 90.44 445 ILE A C 1
ATOM 3630 O O . ILE A 1 445 ? 47.329 11.381 -26.883 1.00 90.44 445 ILE A O 1
ATOM 3634 N N . GLU A 1 446 ? 47.424 10.700 -24.747 1.00 90.62 446 GLU A N 1
ATOM 3635 C CA . GLU A 1 446 ? 48.658 11.420 -24.425 1.00 90.62 446 GLU A CA 1
ATOM 3636 C C . GLU A 1 446 ? 49.816 10.964 -25.317 1.00 90.62 446 GLU A C 1
ATOM 3638 O O . GLU A 1 446 ? 50.496 11.797 -25.913 1.00 90.62 446 GLU A O 1
ATOM 3643 N N . ASN A 1 447 ? 50.005 9.654 -25.498 1.00 90.56 447 ASN A N 1
ATOM 3644 C CA . ASN A 1 447 ? 51.059 9.115 -26.359 1.00 90.56 447 ASN A CA 1
ATOM 3645 C C . ASN A 1 447 ? 50.872 9.529 -27.830 1.00 90.56 447 ASN A C 1
ATOM 3647 O O . ASN A 1 447 ? 51.812 10.015 -28.457 1.00 90.56 447 ASN A O 1
ATOM 3651 N N . LEU A 1 448 ? 49.655 9.424 -28.374 1.00 89.56 448 LEU A N 1
ATOM 3652 C CA . LEU A 1 448 ? 49.341 9.892 -29.730 1.00 89.56 448 LEU A CA 1
ATOM 3653 C C . LEU A 1 448 ? 49.542 11.405 -29.876 1.00 89.56 448 LEU A C 1
ATOM 3655 O O . LEU A 1 448 ? 50.054 11.860 -30.896 1.00 89.56 448 LEU A O 1
ATOM 3659 N N . THR A 1 449 ? 49.197 12.184 -28.853 1.00 87.19 449 THR A N 1
ATOM 3660 C CA . THR A 1 449 ? 49.412 13.638 -28.829 1.00 87.19 449 THR A CA 1
ATOM 3661 C C . THR A 1 449 ? 50.905 13.966 -28.847 1.00 87.19 449 THR A C 1
ATOM 3663 O O . THR A 1 449 ? 51.342 14.821 -29.615 1.00 87.19 449 THR A O 1
ATOM 3666 N N . VAL A 1 450 ? 51.715 13.245 -28.067 1.00 85.56 450 VAL A N 1
ATOM 3667 C CA . VAL A 1 450 ? 53.178 13.377 -28.082 1.00 85.56 450 VAL A CA 1
ATOM 3668 C C . VAL A 1 450 ? 53.749 12.977 -29.443 1.00 85.56 450 VAL A C 1
ATOM 3670 O O . VAL A 1 450 ? 54.552 13.726 -29.993 1.00 85.56 450 VAL A O 1
ATOM 3673 N N . GLN A 1 451 ? 53.315 11.859 -30.033 1.00 81.62 451 GLN A N 1
ATOM 3674 C CA . GLN A 1 451 ? 53.752 11.443 -31.373 1.00 81.62 451 GLN A CA 1
ATOM 3675 C C . GLN A 1 451 ? 53.403 12.485 -32.439 1.00 81.62 451 GLN A C 1
ATOM 3677 O O . GLN A 1 451 ? 54.250 12.832 -33.261 1.00 81.62 451 GLN A O 1
ATOM 3682 N N . MET A 1 452 ? 52.191 13.039 -32.394 1.00 76.88 452 MET A N 1
ATOM 3683 C CA . MET A 1 452 ? 51.767 14.114 -33.289 1.00 76.88 452 MET A CA 1
ATOM 3684 C C . MET A 1 452 ? 52.624 15.373 -33.131 1.00 76.88 452 MET A C 1
ATOM 3686 O O . MET A 1 452 ? 53.024 15.962 -34.136 1.00 76.88 452 MET A O 1
ATOM 3690 N N . ASN A 1 453 ? 52.958 15.761 -31.899 1.00 78.69 453 ASN A N 1
ATOM 3691 C CA . ASN A 1 453 ? 53.826 16.908 -31.630 1.00 78.69 453 ASN A CA 1
ATOM 3692 C C . ASN A 1 453 ? 55.258 16.665 -32.131 1.00 78.69 453 ASN A C 1
ATOM 3694 O O . ASN A 1 453 ? 55.812 17.520 -32.817 1.00 78.69 453 ASN A O 1
ATOM 3698 N N . VAL A 1 454 ? 55.821 15.473 -31.909 1.00 75.06 454 VAL A N 1
ATOM 3699 C CA . VAL A 1 454 ? 57.150 15.092 -32.423 1.00 75.06 454 VAL A CA 1
ATOM 3700 C C . VAL A 1 454 ? 57.172 15.080 -33.958 1.00 75.06 454 VAL A C 1
ATOM 3702 O O . VAL A 1 454 ? 58.097 15.620 -34.566 1.00 75.06 454 VAL A O 1
ATOM 3705 N N . CYS A 1 455 ? 56.138 14.538 -34.611 1.00 68.50 455 CYS A N 1
ATOM 3706 C CA . CYS A 1 455 ? 56.002 14.582 -36.069 1.00 68.50 455 CYS A CA 1
ATOM 3707 C C . CYS A 1 455 ? 55.845 16.016 -36.600 1.00 68.50 455 CYS A C 1
ATOM 3709 O O . CYS A 1 455 ? 56.415 16.352 -37.643 1.00 68.50 455 CYS A O 1
ATOM 3711 N N . SER A 1 456 ? 55.111 16.873 -35.887 1.00 70.88 456 SER A N 1
ATOM 3712 C CA . SER A 1 456 ? 54.957 18.292 -36.223 1.00 70.88 456 SER A CA 1
ATOM 3713 C C . SER A 1 456 ? 56.293 19.037 -36.126 1.00 70.88 456 SER A C 1
ATOM 3715 O O . SER A 1 456 ? 56.692 19.713 -37.077 1.00 70.88 456 SER A O 1
ATOM 3717 N N . ASP A 1 457 ? 57.049 18.823 -35.048 1.00 65.44 457 ASP A N 1
ATOM 3718 C CA . ASP A 1 457 ? 58.366 19.428 -34.822 1.00 65.44 457 ASP A CA 1
ATOM 3719 C C . ASP A 1 457 ? 59.418 18.939 -35.827 1.00 65.44 457 ASP A C 1
ATOM 3721 O O . ASP A 1 457 ? 60.253 19.708 -36.311 1.00 65.44 457 ASP A O 1
ATOM 3725 N N . HIS A 1 458 ? 59.357 17.668 -36.226 1.00 64.00 458 HIS A N 1
ATOM 3726 C CA . HIS A 1 458 ? 60.190 17.146 -37.311 1.00 64.00 458 HIS A CA 1
ATOM 3727 C C . HIS A 1 458 ? 59.833 17.791 -38.659 1.00 64.00 458 HIS A C 1
ATOM 3729 O O . HIS A 1 458 ? 60.723 18.104 -39.455 1.00 64.00 458 HIS A O 1
ATOM 3735 N N . CYS A 1 459 ? 58.553 18.077 -38.908 1.00 60.03 459 CYS A N 1
ATOM 3736 C CA . CYS A 1 459 ? 58.104 18.741 -40.129 1.00 60.03 459 CYS A CA 1
ATOM 3737 C C . CYS A 1 459 ? 58.505 20.230 -40.171 1.00 60.03 459 CYS A C 1
ATOM 3739 O O . CYS A 1 459 ? 58.926 20.733 -41.218 1.00 60.03 459 CYS A O 1
ATOM 3741 N N . THR A 1 460 ? 58.429 20.949 -39.046 1.00 61.31 460 THR A N 1
ATOM 3742 C CA . THR A 1 460 ? 58.844 22.361 -38.949 1.00 61.31 460 THR A CA 1
ATOM 3743 C C . THR A 1 460 ? 60.367 22.514 -38.999 1.00 61.31 460 THR A C 1
ATOM 3745 O O . THR A 1 460 ? 60.871 23.390 -39.709 1.00 61.31 460 THR A O 1
ATOM 3748 N N . SER A 1 461 ? 61.117 21.617 -38.352 1.00 58.44 461 SER A N 1
ATOM 3749 C CA . SER A 1 461 ? 62.584 21.570 -38.423 1.00 58.44 461 SER A CA 1
ATOM 3750 C C . SER A 1 461 ? 63.085 21.267 -39.844 1.00 58.44 461 SER A C 1
ATOM 3752 O O . SER A 1 461 ? 63.991 21.937 -40.353 1.00 58.44 461 SER A O 1
ATOM 3754 N N . SER A 1 462 ? 62.428 20.342 -40.555 1.00 58.94 462 SER A N 1
ATOM 3755 C CA . SER A 1 462 ? 62.743 20.024 -41.956 1.00 58.94 462 SER A CA 1
ATOM 3756 C C . SER A 1 462 ? 62.450 21.201 -42.911 1.00 58.94 462 SER A C 1
ATOM 3758 O O . SER A 1 462 ? 63.230 21.495 -43.818 1.00 58.94 462 SER A O 1
ATOM 3760 N N . LYS A 1 463 ? 61.383 21.978 -42.666 1.00 60.84 463 LYS A N 1
ATOM 3761 C CA . LYS A 1 463 ? 61.088 23.212 -43.426 1.00 60.84 463 LYS A CA 1
ATOM 3762 C C . LYS A 1 463 ? 62.088 24.342 -43.141 1.00 60.84 463 LYS A C 1
ATOM 3764 O O . LYS A 1 463 ? 62.469 25.072 -44.058 1.00 60.84 463 LYS A O 1
ATOM 3769 N N . ASN A 1 464 ? 62.543 24.485 -41.897 1.00 59.47 464 ASN A N 1
ATOM 3770 C CA . ASN A 1 464 ? 63.515 25.512 -41.507 1.00 59.47 464 ASN A CA 1
ATOM 3771 C C . ASN A 1 464 ? 64.932 25.222 -42.030 1.00 59.47 464 ASN A C 1
ATOM 3773 O O . ASN A 1 464 ? 65.638 26.143 -42.447 1.00 59.47 464 ASN A O 1
ATOM 3777 N N . THR A 1 465 ? 65.336 23.953 -42.076 1.00 59.56 465 THR A N 1
ATOM 3778 C CA . THR A 1 465 ? 66.602 23.521 -42.698 1.00 59.56 465 THR A CA 1
ATOM 3779 C C . THR A 1 465 ? 66.576 23.684 -44.222 1.00 59.56 465 THR A C 1
ATOM 3781 O O . THR A 1 465 ? 67.548 24.187 -44.794 1.00 59.56 465 THR A O 1
ATOM 3784 N N . ALA A 1 466 ? 65.447 23.396 -44.880 1.00 59.75 466 ALA A N 1
ATOM 3785 C CA . ALA A 1 466 ? 65.245 23.684 -46.305 1.00 59.75 466 ALA A CA 1
ATOM 3786 C C . ALA A 1 466 ? 65.297 25.196 -46.625 1.00 59.75 466 ALA A C 1
ATOM 3788 O O . ALA A 1 466 ? 65.900 25.609 -47.613 1.00 59.75 466 ALA A O 1
ATOM 3789 N N . ARG A 1 467 ? 64.734 26.057 -45.764 1.00 61.28 467 ARG A N 1
ATOM 3790 C CA . ARG A 1 467 ? 64.835 27.523 -45.922 1.00 61.28 467 ARG A CA 1
ATOM 3791 C C . ARG A 1 467 ? 66.252 28.056 -45.706 1.00 61.28 467 ARG A C 1
ATOM 3793 O O . ARG A 1 467 ? 66.682 28.926 -46.458 1.00 61.28 467 ARG A O 1
ATOM 3800 N N . LYS A 1 468 ? 66.996 27.544 -44.717 1.00 59.50 468 LYS A N 1
ATOM 3801 C CA . LYS A 1 468 ? 68.400 27.938 -44.494 1.00 59.50 468 LYS A CA 1
ATOM 3802 C C . LYS A 1 468 ? 69.298 27.540 -45.666 1.00 59.50 468 LYS A C 1
ATOM 3804 O O . LYS A 1 468 ? 70.100 28.353 -46.106 1.00 59.50 468 LYS A O 1
ATOM 3809 N N . THR A 1 469 ? 69.135 26.335 -46.208 1.00 60.16 469 THR A N 1
ATOM 3810 C CA . THR A 1 469 ? 69.912 25.864 -47.370 1.00 60.16 469 THR A CA 1
ATOM 3811 C C . THR A 1 469 ? 69.586 26.642 -48.648 1.00 60.16 469 THR A C 1
ATOM 3813 O O . THR A 1 469 ? 70.510 27.003 -49.380 1.00 60.16 469 THR A O 1
ATOM 3816 N N . ALA A 1 470 ? 68.315 27.001 -48.869 1.00 59.56 470 ALA A N 1
ATOM 3817 C CA . ALA A 1 470 ? 67.896 27.895 -49.954 1.00 59.56 470 ALA A CA 1
ATOM 3818 C C . ALA A 1 470 ? 68.458 29.327 -49.801 1.00 59.56 470 ALA A C 1
ATOM 3820 O O . ALA A 1 470 ? 68.914 29.932 -50.768 1.00 59.56 470 ALA A O 1
ATOM 3821 N N . ALA A 1 471 ? 68.489 29.873 -48.582 1.00 58.84 471 ALA A N 1
ATOM 3822 C CA . ALA A 1 471 ? 69.051 31.201 -48.327 1.00 58.84 471 ALA A CA 1
ATOM 3823 C C . ALA A 1 471 ? 70.575 31.250 -48.544 1.00 58.84 471 ALA A C 1
ATOM 3825 O O . ALA A 1 471 ? 71.091 32.239 -49.065 1.00 58.84 471 ALA A O 1
ATOM 3826 N N . THR A 1 472 ? 71.302 30.187 -48.185 1.00 61.62 472 THR A N 1
ATOM 3827 C CA . THR A 1 472 ? 72.748 30.086 -48.436 1.00 61.62 472 THR A CA 1
ATOM 3828 C C . THR A 1 472 ? 73.051 29.963 -49.930 1.00 61.62 472 THR A C 1
ATOM 3830 O O . THR A 1 472 ? 73.955 30.637 -50.411 1.00 61.62 472 THR A O 1
ATOM 3833 N N . THR A 1 473 ? 72.258 29.191 -50.683 1.00 58.91 473 THR A N 1
ATOM 3834 C CA . THR A 1 473 ? 72.426 29.056 -52.143 1.00 58.91 473 THR A CA 1
ATOM 3835 C C . THR A 1 473 ? 72.135 30.358 -52.894 1.00 58.91 473 THR A C 1
ATOM 3837 O O . THR A 1 473 ? 72.878 30.714 -53.807 1.00 58.91 473 THR A O 1
ATOM 3840 N N . VAL A 1 474 ? 71.127 31.133 -52.479 1.00 60.16 474 VAL A N 1
ATOM 3841 C CA . VAL A 1 474 ? 70.859 32.468 -53.052 1.00 60.16 474 VAL A CA 1
ATOM 3842 C C . VAL A 1 474 ? 71.998 33.452 -52.751 1.00 60.16 474 VAL A C 1
ATOM 3844 O O . VAL A 1 474 ? 72.411 34.201 -53.637 1.00 60.16 474 VAL A O 1
ATOM 3847 N N . LYS A 1 475 ? 72.570 33.424 -51.539 1.00 58.75 475 LYS A N 1
ATOM 3848 C CA . LYS A 1 475 ? 73.736 34.255 -51.188 1.00 58.75 475 LYS A CA 1
ATOM 3849 C C . LYS A 1 475 ? 74.980 33.896 -52.006 1.00 58.75 475 LYS A C 1
ATOM 3851 O O . LYS A 1 475 ? 75.675 34.801 -52.453 1.00 58.75 475 LYS A O 1
ATOM 3856 N N . THR A 1 476 ? 75.234 32.612 -52.260 1.00 57.69 476 THR A N 1
ATOM 3857 C CA . THR A 1 476 ? 76.360 32.180 -53.107 1.00 57.69 476 THR A CA 1
ATOM 3858 C C . THR A 1 476 ? 76.159 32.514 -54.585 1.00 57.69 476 THR A C 1
ATOM 3860 O O . THR A 1 476 ? 77.120 32.866 -55.253 1.00 57.69 476 THR A O 1
ATOM 3863 N N . VAL A 1 477 ? 74.925 32.469 -55.104 1.00 57.28 477 VAL A N 1
ATOM 3864 C CA . VAL A 1 477 ? 74.635 32.843 -56.503 1.00 57.28 477 VAL A CA 1
ATOM 3865 C C . VAL A 1 477 ? 74.773 34.354 -56.725 1.00 57.28 477 VAL A C 1
ATOM 3867 O O . VAL A 1 477 ? 75.274 34.773 -57.766 1.00 57.28 477 VAL A O 1
ATOM 3870 N N . ASN A 1 478 ? 74.401 35.179 -55.742 1.00 54.75 478 ASN A N 1
ATOM 3871 C CA . ASN A 1 478 ? 74.590 36.632 -55.818 1.00 54.75 478 ASN A CA 1
ATOM 3872 C C . ASN A 1 478 ? 76.062 37.057 -55.662 1.00 54.75 478 ASN A C 1
ATOM 3874 O O . ASN A 1 478 ? 76.450 38.072 -56.227 1.00 54.75 478 ASN A O 1
ATOM 3878 N N . ALA A 1 479 ? 76.889 36.272 -54.965 1.00 53.97 479 ALA A N 1
ATOM 3879 C CA . ALA A 1 479 ? 78.329 36.517 -54.840 1.00 53.97 479 ALA A CA 1
ATOM 3880 C C . ALA A 1 479 ? 79.141 36.185 -56.111 1.00 53.97 479 ALA A C 1
ATOM 3882 O O . ALA A 1 479 ? 80.305 36.547 -56.189 1.00 53.97 479 ALA A O 1
ATOM 3883 N N . ILE A 1 480 ? 78.542 35.503 -57.095 1.00 53.97 480 ILE A N 1
ATOM 3884 C CA . ILE A 1 480 ? 79.170 35.152 -58.387 1.00 53.97 480 ILE A CA 1
ATOM 3885 C C . ILE A 1 480 ? 78.764 36.154 -59.499 1.00 53.97 480 ILE A C 1
ATOM 3887 O O . ILE A 1 480 ? 79.236 36.068 -60.629 1.00 53.97 480 ILE A O 1
ATOM 3891 N N . LYS A 1 481 ? 77.868 37.109 -59.200 1.00 51.50 481 LYS A N 1
ATOM 3892 C CA . LYS A 1 481 ? 77.366 38.138 -60.137 1.00 51.50 481 LYS A CA 1
ATOM 3893 C C . LYS A 1 481 ? 77.923 39.551 -59.895 1.00 51.50 481 LYS A C 1
ATOM 3895 O O . LYS A 1 481 ? 77.461 40.490 -60.540 1.00 51.50 481 LYS A O 1
ATOM 3900 N N . LEU A 1 482 ? 78.888 39.679 -58.991 1.00 42.16 482 LEU A N 1
ATOM 3901 C CA . LEU A 1 482 ? 79.788 40.823 -58.827 1.00 42.16 482 LEU A CA 1
ATOM 3902 C C . LEU A 1 482 ? 81.184 40.363 -59.244 1.00 42.16 482 LEU A C 1
ATOM 3904 O O . LEU A 1 482 ? 81.916 41.203 -59.807 1.00 42.16 482 LEU A O 1
#

Organism: Aphis craccivora (NCBI:txid307492)

pLDDT: mean 70.02, std 26.79, range [25.59, 98.62]

Secondary structure (DSSP, 8-state):
-----------------------------PPPPP-------------------------------------------------------------------------------------------------------HHHHHHHHHHHHHHHHHHHHHHHHHHHHHHHHHHHHHHHHHHHHHHHHHHHHHHHHHHHHHHHHHHHHHHHHHHHHHHHHHHHHHHHHHHHHHHHHHHHHHHHHHHHHHHHHHHHHHHHHHHHHHHHHHHHHHHHHHHHHHHHHHHHHHHHHHHHHHHHHHHHHHHHHHHHHHHHHHHTTT---------SHHHHHHHHHHHHHHHHHHHHHHHHHHHHHHHHHH--GGGGSSS----S-TTHHHHHHHHHHHHHHHHHHHHHHHHHHHHHHHHHHHHHHHHHHHHHHHHHHHHHHHHHHHHHHHHHHHHHHHHHHHHHHHHHHHHHHHHHHHHHHHHHHHTT--

Sequence (482 aa):
MVFVQGNSVIRPVAFKPGSMRFTDNGERYGSTPILARSSHRHLYGSTNELHHQSKKPNMISSGTLDRKLRSASPMVMSSLPAQTSCKFRLGQQDDFKSSSSYSSYRDYRPSSKSFTRLSKRCSASEGSASLLDLTPSPSESTMLSEMETVLRDRDRELRHLRQTMEHNEQVIFRVYQEKENAWDRELRRIKAMGDNRLKTAAQKSLKLEQMLMMQTYKDEKKRLQEENERLESETTDLKKEIDELKVRLEETEWGLCQKSGELAHVKSQLKDTQSELTTKGHEVIALKSEIRELLQKLESKERRIDELEGRRLERSNSDNGGDGNCYDDQLEADKLCSLVGRLNEQVENELNKSNKLLSECYSTEDLQSLFPKKDTEADSPLEKFGELERHTAKLIRVLNEERKNWDQERLKWFQEKEKVLCYQRQLQMNYVQMFRRTQAFEAQIENLTVQMNVCSDHCTSSKNTARKTAATTVKTVNAIKL

Radius of gyration: 73.69 Å; chains: 1; bounding box: 155×85×232 Å

InterPro domains:
  IPR045329 Leucine zipper putative tumor suppressor [PTHR19354] (45-403)

Foldseek 3Di:
DDDDDDDPDDDPDDDDPDDDDDDDDDDDDDDDDDDDDDDDDDDDDDDDDDDDDDDDDDDDDDDDDDDDDDDDDDDDDDDDDDDDDDDDDDDDDDDDDDDDDDDDDDDDDDDDDDDPDDPDDDDDDDDDDDDDDDDDDPVRVVVVVVVVVVVVVVVVVVVVVVVVVVVVVVVVVVVVVVVVVVVVVVVVVVVVVVVVVVVVVVVVVVVVVVVVVVVVVVVVVVVVVVVVVVVVVVVVVVVVVVVVVVVVVVVVVVVVVVVVVVVVVVVVVVVVVVVVVVVVVVVVVVVVVVVVVVVVVVVVVVVVVVVVVVVVVVVVVPDDDDDDDPDPVVVVVVVVVVVVVVVVVVVVVVVVVVVVVVVVVVPPPVVVVVPPPPPPPPDPPVVVVVVVVVVVVVVVVVVVVVVVVVVVVVVVVVVVVVVVVVVVVVVVVVVVVVVVVVVVVVVVVVVVVVVVVVVVVVVVVVVVVVVVVVVVVVVVVVVVVD